Protein AF-0000000083412820 (afdb_homodimer)

Structure (mmCIF, N/CA/C/O backbone):
data_AF-0000000083412820-model_v1
#
loop_
_entity.id
_entity.type
_entity.pdbx_description
1 polymer 'Uncharacterized protein'
#
loop_
_atom_site.group_PDB
_atom_site.id
_atom_site.type_symbol
_atom_site.label_atom_id
_atom_site.label_alt_id
_atom_site.label_comp_id
_atom_site.label_asym_id
_atom_site.label_entity_id
_atom_site.label_seq_id
_atom_site.pdbx_PDB_ins_code
_atom_site.Cartn_x
_atom_site.Cartn_y
_atom_site.Cartn_z
_atom_site.occupancy
_atom_site.B_iso_or_equiv
_atom_site.auth_seq_id
_atom_site.auth_comp_id
_atom_site.auth_asym_id
_atom_site.auth_atom_id
_atom_site.pdbx_PDB_model_num
ATOM 1 N N . MET A 1 1 ? 13.297 -14.312 -31.188 1 61.19 1 MET A N 1
ATOM 2 C CA . MET A 1 1 ? 13.117 -14.898 -29.859 1 61.19 1 MET A CA 1
ATOM 3 C C . MET A 1 1 ? 12.5 -13.891 -28.906 1 61.19 1 MET A C 1
ATOM 5 O O . MET A 1 1 ? 12.82 -12.703 -28.938 1 61.19 1 MET A O 1
ATOM 9 N N . LYS A 1 2 ? 11.406 -14.234 -28.203 1 74.94 2 LYS A N 1
ATOM 10 C CA . LYS A 1 2 ? 10.75 -13.305 -27.281 1 74.94 2 LYS A CA 1
ATOM 11 C C . LYS A 1 2 ? 11.727 -12.812 -26.203 1 74.94 2 LYS A C 1
ATOM 13 O O . LYS A 1 2 ? 12.531 -13.594 -25.703 1 74.94 2 LYS A O 1
ATOM 18 N N . ASN A 1 3 ? 11.695 -11.5 -25.984 1 91.31 3 ASN A N 1
ATOM 19 C CA . ASN A 1 3 ? 12.508 -11.016 -24.875 1 91.31 3 ASN A CA 1
ATOM 20 C C . ASN A 1 3 ? 11.953 -11.469 -23.531 1 91.31 3 ASN A C 1
ATOM 22 O O . ASN A 1 3 ? 10.922 -12.133 -23.484 1 91.31 3 ASN A O 1
ATOM 26 N N . TYR A 1 4 ? 12.641 -11.375 -22.531 1 94.31 4 TYR A N 1
ATOM 27 C CA . TYR A 1 4 ? 12.297 -11.906 -21.219 1 94.31 4 TYR A CA 1
ATOM 28 C C . TYR A 1 4 ? 10.984 -11.32 -20.719 1 94.31 4 TYR A C 1
ATOM 30 O O . TYR A 1 4 ? 10.219 -11.992 -20.031 1 94.31 4 TYR A O 1
ATOM 38 N N . ILE A 1 5 ? 10.664 -10.117 -21.109 1 96.06 5 ILE A N 1
ATOM 39 C CA . ILE A 1 5 ? 9.422 -9.492 -20.672 1 96.06 5 ILE A CA 1
ATOM 40 C C . ILE A 1 5 ? 8.234 -10.18 -21.344 1 96.06 5 ILE A C 1
ATOM 42 O O . ILE A 1 5 ? 7.23 -10.469 -20.688 1 96.06 5 ILE A O 1
ATOM 46 N N . GLU A 1 6 ? 8.359 -10.453 -22.562 1 95.5 6 GLU A N 1
ATOM 47 C CA . GLU A 1 6 ? 7.297 -11.141 -23.281 1 95.5 6 GLU A CA 1
ATOM 48 C C . GLU A 1 6 ? 7.086 -12.555 -22.734 1 95.5 6 GLU A C 1
ATOM 50 O O . GLU A 1 6 ? 5.949 -13.008 -22.609 1 95.5 6 GLU A O 1
ATOM 55 N N . GLN A 1 7 ? 8.172 -13.203 -22.438 1 96.25 7 GLN A N 1
ATOM 56 C CA . GLN A 1 7 ? 8.086 -14.523 -21.828 1 96.25 7 GLN A CA 1
ATOM 57 C C . GLN A 1 7 ? 7.395 -14.469 -20.469 1 96.25 7 GLN A C 1
ATOM 59 O O . GLN A 1 7 ? 6.559 -15.32 -20.156 1 96.25 7 GLN A O 1
ATOM 64 N N . LEU A 1 8 ? 7.816 -13.492 -19.703 1 97.81 8 LEU A N 1
ATOM 65 C CA . LEU A 1 8 ? 7.215 -13.312 -18.375 1 97.81 8 LEU A CA 1
ATOM 66 C C . LEU A 1 8 ? 5.715 -13.078 -18.5 1 97.81 8 LEU A C 1
ATOM 68 O O . LEU A 1 8 ? 4.926 -13.703 -17.781 1 97.81 8 LEU A O 1
ATOM 72 N N . LYS A 1 9 ? 5.324 -12.211 -19.422 1 97.75 9 LYS A N 1
ATOM 73 C CA . LYS A 1 9 ? 3.908 -11.914 -19.625 1 97.75 9 LYS A CA 1
ATOM 74 C C . LYS A 1 9 ? 3.133 -13.172 -20 1 97.75 9 LYS A C 1
ATOM 76 O O . LYS A 1 9 ? 2.037 -13.406 -19.5 1 97.75 9 LYS A O 1
ATOM 81 N N . ASP A 1 10 ? 3.682 -13.961 -20.859 1 97.56 10 ASP A N 1
ATOM 82 C CA . ASP A 1 10 ? 3.047 -15.211 -21.266 1 97.56 10 ASP A CA 1
ATOM 83 C C . ASP A 1 10 ? 2.836 -16.125 -20.062 1 97.56 10 ASP A C 1
ATOM 85 O O . ASP A 1 10 ? 1.77 -16.734 -19.922 1 97.56 10 ASP A O 1
ATOM 89 N N . LYS A 1 11 ? 3.855 -16.219 -19.266 1 97.31 11 LYS A N 1
ATOM 90 C CA . LYS A 1 11 ? 3.797 -17.094 -18.094 1 97.31 11 LYS A CA 1
ATOM 91 C C . LYS A 1 11 ? 2.805 -16.578 -17.062 1 97.31 11 LYS A C 1
ATOM 93 O O . LYS A 1 11 ? 2.062 -17.359 -16.453 1 97.31 11 LYS A O 1
ATOM 98 N N . LEU A 1 12 ? 2.754 -15.258 -16.891 1 98.31 12 LEU A N 1
ATOM 99 C CA . LEU A 1 12 ? 1.798 -14.656 -15.961 1 98.31 12 LEU A CA 1
ATOM 100 C C . LEU A 1 12 ? 0.369 -14.852 -16.453 1 98.31 12 LEU A C 1
ATOM 102 O O . LEU A 1 12 ? -0.567 -14.93 -15.656 1 98.31 12 LEU A O 1
ATOM 106 N N . ASP A 1 13 ? 0.242 -15.008 -17.75 1 97.69 13 ASP A N 1
ATOM 107 C CA . ASP A 1 13 ? -1.066 -15.273 -18.344 1 97.69 13 ASP A CA 1
ATOM 108 C C . ASP A 1 13 ? -1.364 -16.766 -18.359 1 97.69 13 ASP A C 1
ATOM 110 O O . ASP A 1 13 ? -2.389 -17.203 -18.891 1 97.69 13 ASP A O 1
ATOM 114 N N . LEU A 1 14 ? -0.441 -17.531 -17.844 1 95.81 14 LEU A N 1
ATOM 115 C CA . LEU A 1 14 ? -0.559 -18.969 -17.734 1 95.81 14 LEU A CA 1
ATOM 116 C C . LEU A 1 14 ? -0.692 -19.609 -19.109 1 95.81 14 LEU A C 1
ATOM 118 O O . LEU A 1 14 ? -1.373 -20.625 -19.266 1 95.81 14 LEU A O 1
ATOM 122 N N . LEU A 1 15 ? -0.091 -18.922 -20.031 1 93.88 15 LEU A N 1
ATOM 123 C CA . LEU A 1 15 ? -0.118 -19.5 -21.375 1 93.88 15 LEU A CA 1
ATOM 124 C C . LEU A 1 15 ? 0.719 -20.766 -21.438 1 93.88 15 LEU A C 1
ATOM 126 O O . LEU A 1 15 ? 1.897 -20.766 -21.078 1 93.88 15 LEU A O 1
ATOM 130 N N . GLY A 1 16 ? 0.137 -21.812 -21.875 1 87.06 16 GLY A N 1
ATOM 131 C CA . GLY A 1 16 ? 0.847 -23.078 -22.062 1 87.06 16 GLY A CA 1
ATOM 132 C C . GLY A 1 16 ? 0.96 -23.891 -20.781 1 87.06 16 GLY A C 1
ATOM 133 O O . GLY A 1 16 ? 1.493 -25 -20.797 1 87.06 16 GLY A O 1
ATOM 134 N N . PHE A 1 17 ? 0.618 -23.234 -19.656 1 88.81 17 PHE A N 1
ATOM 135 C CA . PHE A 1 17 ? 0.659 -23.984 -18.422 1 88.81 17 PHE A CA 1
ATOM 136 C C . PHE A 1 17 ? -0.641 -24.75 -18.203 1 88.81 17 PHE A C 1
ATOM 138 O O . PHE A 1 17 ? -1.718 -24.156 -18.141 1 88.81 17 PHE A O 1
ATOM 145 N N . ASN A 1 18 ? -0.503 -26.016 -18.328 1 78.12 18 ASN A N 1
ATOM 146 C CA . ASN A 1 18 ? -1.671 -26.875 -18.141 1 78.12 18 ASN A CA 1
ATOM 147 C C . ASN A 1 18 ? -1.541 -27.719 -16.875 1 78.12 18 ASN A C 1
ATOM 149 O O . ASN A 1 18 ? -0.463 -28.234 -16.578 1 78.12 18 ASN A O 1
ATOM 153 N N . GLU A 1 19 ? -2.568 -27.625 -16.016 1 67.88 19 GLU A N 1
ATOM 154 C CA . GLU A 1 19 ? -2.643 -28.484 -14.836 1 67.88 19 GLU A CA 1
ATOM 155 C C . GLU A 1 19 ? -2.783 -29.953 -15.234 1 67.88 19 GLU A C 1
ATOM 157 O O . GLU A 1 19 ? -3.328 -30.266 -16.297 1 67.88 19 GLU A O 1
ATOM 162 N N . PRO A 1 20 ? -2.266 -30.859 -14.25 1 65.12 20 PRO A N 1
ATOM 163 C CA . PRO A 1 20 ? -1.478 -30.781 -13.016 1 65.12 20 PRO A CA 1
ATOM 164 C C . PRO A 1 20 ? 0.017 -30.609 -13.281 1 65.12 20 PRO A C 1
ATOM 166 O O . PRO A 1 20 ? 0.842 -31.125 -12.531 1 65.12 20 PRO A O 1
ATOM 169 N N . GLU A 1 21 ? 0.432 -29.812 -14.109 1 67.94 21 GLU A N 1
ATOM 170 C CA . GLU A 1 21 ? 1.845 -29.609 -14.414 1 67.94 21 GLU A CA 1
ATOM 171 C C . GLU A 1 21 ? 2.645 -29.312 -13.148 1 67.94 21 GLU A C 1
ATOM 173 O O . GLU A 1 21 ? 2.068 -29.125 -12.078 1 67.94 21 GLU A O 1
ATOM 178 N N . ASP A 1 22 ? 3.885 -29.625 -13.219 1 86.75 22 ASP A N 1
ATOM 179 C CA . ASP A 1 22 ? 4.867 -29.344 -12.172 1 86.75 22 ASP A CA 1
ATOM 180 C C . ASP A 1 22 ? 4.914 -27.859 -11.836 1 86.75 22 ASP A C 1
ATOM 182 O O . ASP A 1 22 ? 5.605 -27.094 -12.508 1 86.75 22 ASP A O 1
ATOM 186 N N . TYR A 1 23 ? 4.176 -27.547 -10.805 1 91.81 23 TYR A N 1
ATOM 187 C CA . TYR A 1 23 ? 4.125 -26.156 -10.359 1 91.81 23 TYR A CA 1
ATOM 188 C C . TYR A 1 23 ? 5.512 -25.656 -9.977 1 91.81 23 TYR A C 1
ATOM 190 O O . TYR A 1 23 ? 5.848 -24.5 -10.227 1 91.81 23 TYR A O 1
ATOM 198 N N . GLY A 1 24 ? 6.27 -26.547 -9.414 1 91.88 24 GLY A N 1
ATOM 199 C CA . GLY A 1 24 ? 7.617 -26.172 -9.016 1 91.88 24 GLY A CA 1
ATOM 200 C C . GLY A 1 24 ? 8.469 -25.703 -10.18 1 91.88 24 GLY A C 1
ATOM 201 O O . GLY A 1 24 ? 9.133 -24.656 -10.086 1 91.88 24 GLY A O 1
ATOM 202 N N . ALA A 1 25 ? 8.43 -26.484 -11.25 1 93.25 25 ALA A N 1
ATOM 203 C CA . ALA A 1 25 ? 9.211 -26.125 -12.438 1 93.25 25 ALA A CA 1
ATOM 204 C C . ALA A 1 25 ? 8.688 -24.844 -13.078 1 93.25 25 ALA A C 1
ATOM 206 O O . ALA A 1 25 ? 9.469 -24.031 -13.562 1 93.25 25 ALA A O 1
ATOM 207 N N . PHE A 1 26 ? 7.406 -24.781 -13.148 1 95.69 26 PHE A N 1
ATOM 208 C CA . PHE A 1 26 ? 6.777 -23.594 -13.703 1 95.69 26 PHE A CA 1
ATOM 209 C C . PHE A 1 26 ? 7.184 -22.344 -12.914 1 95.69 26 PHE A C 1
ATOM 211 O O . PHE A 1 26 ? 7.633 -21.359 -13.492 1 95.69 26 PHE A O 1
ATOM 218 N N . PHE A 1 27 ? 7.16 -22.422 -11.539 1 97.31 27 PHE A N 1
ATOM 219 C CA . PHE A 1 27 ? 7.531 -21.312 -10.664 1 97.31 27 PHE A CA 1
ATOM 220 C C . PHE A 1 27 ? 9.016 -20.984 -10.805 1 97.31 27 PHE A C 1
ATOM 222 O O . PHE A 1 27 ? 9.398 -19.812 -10.828 1 97.31 27 PHE A O 1
ATOM 229 N N . GLN A 1 28 ? 9.781 -21.984 -10.961 1 96.69 28 GLN A N 1
ATOM 230 C CA . GLN A 1 28 ? 11.219 -21.797 -11.125 1 96.69 28 GLN A CA 1
ATOM 231 C C . GLN A 1 28 ? 11.523 -21 -12.391 1 96.69 28 GLN A C 1
ATOM 233 O O . GLN A 1 28 ? 12.398 -20.125 -12.391 1 96.69 28 GLN A O 1
ATOM 238 N N . SER A 1 29 ? 10.859 -21.297 -13.422 1 96.12 29 SER A N 1
ATOM 239 C CA . SER A 1 29 ? 11.109 -20.609 -14.688 1 96.12 29 SER A CA 1
ATOM 240 C C . SER A 1 29 ? 10.742 -19.141 -14.594 1 96.12 29 SER A C 1
ATOM 242 O O . SER A 1 29 ? 11.406 -18.281 -15.188 1 96.12 29 SER A O 1
ATOM 244 N N . ILE A 1 30 ? 9.711 -18.812 -13.883 1 98.06 30 ILE A N 1
ATOM 245 C CA . ILE A 1 30 ? 9.305 -17.438 -13.68 1 98.06 30 ILE A CA 1
ATOM 246 C C . ILE A 1 30 ? 10.289 -16.734 -12.742 1 98.06 30 ILE A C 1
ATOM 248 O O . ILE A 1 30 ? 10.703 -15.602 -13 1 98.06 30 ILE A O 1
ATOM 252 N N . ALA A 1 31 ? 10.688 -17.453 -11.695 1 98.5 31 ALA A N 1
ATOM 253 C CA . ALA A 1 31 ? 11.633 -16.891 -10.727 1 98.5 31 ALA A CA 1
ATOM 254 C C . ALA A 1 31 ? 12.945 -16.516 -11.414 1 98.5 31 ALA A C 1
ATOM 256 O O . ALA A 1 31 ? 13.531 -15.477 -11.102 1 98.5 31 ALA A O 1
ATOM 257 N N . ASP A 1 32 ? 13.336 -17.328 -12.297 1 97.38 32 ASP A N 1
ATOM 258 C CA . ASP A 1 32 ? 14.578 -17.031 -13.008 1 97.38 32 ASP A CA 1
ATOM 259 C C . ASP A 1 32 ? 14.477 -15.719 -13.766 1 97.38 32 ASP A C 1
ATOM 261 O O . ASP A 1 32 ? 15.414 -14.914 -13.75 1 97.38 32 ASP A O 1
ATOM 265 N N . ILE A 1 33 ? 13.398 -15.484 -14.43 1 97.62 33 ILE A N 1
ATOM 266 C CA . ILE A 1 33 ? 13.211 -14.234 -15.164 1 97.62 33 ILE A CA 1
ATOM 267 C C . ILE A 1 33 ? 13.164 -13.062 -14.18 1 97.62 33 ILE A C 1
ATOM 269 O O . ILE A 1 33 ? 13.891 -12.086 -14.344 1 97.62 33 ILE A O 1
ATOM 273 N N . LEU A 1 34 ? 12.383 -13.148 -13.141 1 98.31 34 LEU A N 1
ATOM 274 C CA . LEU A 1 34 ? 12.141 -12.047 -12.211 1 98.31 34 LEU A CA 1
ATOM 275 C C . LEU A 1 34 ? 13.414 -11.695 -11.453 1 98.31 34 LEU A C 1
ATOM 277 O O . LEU A 1 34 ? 13.688 -10.516 -11.203 1 98.31 34 LEU A O 1
ATOM 281 N N . LEU A 1 35 ? 14.219 -12.703 -11.109 1 97.94 35 LEU A N 1
ATOM 282 C CA . LEU A 1 35 ? 15.344 -12.453 -10.219 1 97.94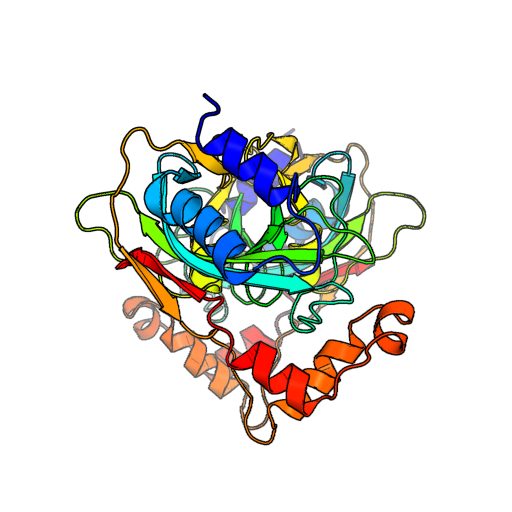 35 LEU A CA 1
ATOM 283 C C . LEU A 1 35 ? 16.609 -12.188 -11.016 1 97.94 35 LEU A C 1
ATOM 285 O O . LEU A 1 35 ? 17.594 -11.664 -10.469 1 97.94 35 LEU A O 1
ATOM 289 N N . ASN A 1 36 ? 16.547 -12.523 -12.359 1 97 36 ASN A N 1
ATOM 290 C CA . ASN A 1 36 ? 17.844 -12.461 -13.031 1 97 36 ASN A CA 1
ATOM 291 C C . ASN A 1 36 ? 17.766 -11.617 -14.305 1 97 36 ASN A C 1
ATOM 293 O O . ASN A 1 36 ? 18.797 -11.242 -14.867 1 97 36 ASN A O 1
ATOM 297 N N . HIS A 1 37 ? 16.562 -11.266 -14.742 1 97 37 HIS A N 1
ATOM 298 C CA . HIS A 1 37 ? 16.547 -10.742 -16.094 1 97 37 HIS A CA 1
ATOM 299 C C . HIS A 1 37 ? 15.711 -9.469 -16.203 1 97 37 HIS A C 1
ATOM 301 O O . HIS A 1 37 ? 15.641 -8.844 -17.266 1 97 37 HIS A O 1
ATOM 307 N N . VAL A 1 38 ? 15.07 -9.094 -15.109 1 97.31 38 VAL A N 1
ATOM 308 C CA . VAL A 1 38 ? 14.258 -7.879 -15.141 1 97.31 38 VAL A CA 1
ATOM 309 C C . VAL A 1 38 ? 14.531 -7.043 -13.891 1 97.31 38 VAL A C 1
ATOM 311 O O . VAL A 1 38 ? 15.164 -7.516 -12.945 1 97.31 38 VAL A O 1
ATOM 314 N N . LEU A 1 39 ? 14.133 -5.812 -13.938 1 97.25 39 LEU A N 1
ATOM 315 C CA . LEU A 1 39 ? 14.211 -4.844 -12.844 1 97.25 39 LEU A CA 1
ATOM 316 C C . LEU A 1 39 ? 12.859 -4.168 -12.617 1 97.25 39 LEU A C 1
ATOM 318 O O . LEU A 1 39 ? 11.984 -4.227 -13.477 1 97.25 39 LEU A O 1
ATOM 322 N N . ILE A 1 40 ? 12.711 -3.656 -11.469 1 97.12 40 ILE A N 1
ATOM 323 C CA . ILE A 1 40 ? 11.625 -2.719 -11.219 1 97.12 40 ILE A CA 1
ATOM 324 C C . ILE A 1 40 ? 12.148 -1.286 -11.297 1 97.12 40 ILE A C 1
ATOM 326 O O . ILE A 1 40 ? 13.102 -0.931 -10.594 1 97.12 40 ILE A O 1
ATOM 330 N N . ALA A 1 41 ? 11.523 -0.546 -12.156 1 95.5 41 ALA A N 1
ATOM 331 C CA . ALA A 1 41 ? 11.875 0.867 -12.281 1 95.5 41 ALA A CA 1
ATOM 332 C C . ALA A 1 41 ? 10.898 1.744 -11.5 1 95.5 41 ALA A C 1
ATOM 334 O O . ALA A 1 41 ? 9.695 1.493 -11.492 1 95.5 41 ALA A O 1
ATOM 335 N N . LYS A 1 42 ? 11.406 2.666 -10.836 1 92.19 42 LYS A N 1
ATOM 336 C CA . LYS A 1 42 ? 10.648 3.695 -10.125 1 92.19 42 LYS A CA 1
ATOM 337 C C . LYS A 1 42 ? 11.406 5.02 -10.102 1 92.19 42 LYS A C 1
ATOM 339 O O . LYS A 1 42 ? 12.469 5.121 -9.477 1 92.19 42 LYS A O 1
ATOM 344 N N . ASN A 1 43 ? 10.75 6.023 -10.75 1 88.12 43 ASN A N 1
ATOM 345 C CA . ASN A 1 43 ? 11.453 7.281 -10.977 1 88.12 43 ASN A CA 1
ATOM 346 C C . ASN A 1 43 ? 12.812 7.051 -11.633 1 88.12 43 ASN A C 1
ATOM 348 O O . ASN A 1 43 ? 12.906 6.414 -12.68 1 88.12 43 ASN A O 1
ATOM 352 N N . GLU A 1 44 ? 13.914 7.559 -11.102 1 88.38 44 GLU A N 1
ATOM 353 C CA . GLU A 1 44 ? 15.234 7.398 -11.695 1 88.38 44 GLU A CA 1
ATOM 354 C C . GLU A 1 44 ? 15.992 6.227 -11.07 1 88.38 44 GLU A C 1
ATOM 356 O O . GLU A 1 44 ? 17.172 6.027 -11.336 1 88.38 44 GLU A O 1
ATOM 361 N N . ARG A 1 45 ? 15.242 5.43 -10.367 1 93.44 45 ARG A N 1
ATOM 362 C CA . ARG A 1 45 ? 15.891 4.336 -9.648 1 93.44 45 ARG A CA 1
ATOM 363 C C . ARG A 1 45 ? 15.469 2.982 -10.211 1 93.44 45 ARG A C 1
ATOM 365 O O . ARG A 1 45 ? 14.336 2.82 -10.672 1 93.44 45 ARG A O 1
ATOM 372 N N . LEU A 1 46 ? 16.406 2.043 -10.141 1 95.81 46 LEU A N 1
ATOM 373 C CA . LEU A 1 46 ? 16.188 0.663 -10.555 1 95.81 46 LEU A CA 1
ATOM 374 C C . LEU A 1 46 ? 16.391 -0.295 -9.383 1 95.81 46 LEU A C 1
ATOM 376 O O . LEU A 1 46 ? 17.312 -0.122 -8.586 1 95.81 46 LEU A O 1
ATOM 380 N N . TYR A 1 47 ? 15.531 -1.303 -9.32 1 97.06 47 TYR A N 1
ATOM 381 C CA . TYR A 1 47 ? 15.594 -2.275 -8.234 1 97.06 47 TYR A CA 1
ATOM 382 C C . TYR A 1 47 ? 15.633 -3.697 -8.781 1 97.06 47 TYR A C 1
ATOM 384 O O . TYR A 1 47 ? 14.859 -4.051 -9.672 1 97.06 47 TYR A O 1
ATOM 392 N N . GLU A 1 48 ? 16.531 -4.426 -8.211 1 97.25 48 GLU A N 1
ATOM 393 C CA . GLU A 1 48 ? 16.516 -5.875 -8.406 1 97.25 48 GLU A CA 1
ATOM 394 C C . GLU A 1 48 ? 15.492 -6.547 -7.492 1 97.25 48 GLU A C 1
ATOM 396 O O . GLU A 1 48 ? 15.344 -6.16 -6.332 1 97.25 48 GLU A O 1
ATOM 401 N N . ILE A 1 49 ? 14.836 -7.531 -8.047 1 98.19 49 ILE A N 1
ATOM 402 C CA . ILE A 1 49 ? 14.023 -8.398 -7.195 1 98.19 49 ILE A CA 1
ATOM 403 C C . ILE A 1 49 ? 14.898 -9.516 -6.617 1 98.19 49 ILE A C 1
ATOM 405 O O . ILE A 1 49 ? 15.578 -10.227 -7.363 1 98.19 49 ILE A O 1
ATOM 409 N N . THR A 1 50 ? 14.875 -9.656 -5.297 1 98.38 50 THR A N 1
ATOM 410 C CA . THR A 1 50 ? 15.82 -10.586 -4.691 1 98.38 50 THR A CA 1
ATOM 411 C C . THR A 1 50 ? 15.086 -11.742 -4.023 1 98.38 50 THR A C 1
ATOM 413 O O . THR A 1 50 ? 15.695 -12.773 -3.725 1 98.38 50 THR A O 1
ATOM 416 N N . GLU A 1 51 ? 13.805 -11.57 -3.742 1 98.81 51 GLU A N 1
ATOM 417 C CA . GLU A 1 51 ? 13.023 -12.617 -3.1 1 98.81 51 GLU A CA 1
ATOM 418 C C . GLU A 1 51 ? 11.547 -12.516 -3.473 1 98.81 51 GLU A C 1
ATOM 420 O O . GLU A 1 51 ? 10.992 -11.414 -3.521 1 98.81 51 GLU A O 1
ATOM 425 N N . ILE A 1 52 ? 10.953 -13.664 -3.805 1 98.81 52 ILE A N 1
ATOM 426 C CA . ILE A 1 52 ? 9.539 -13.703 -4.164 1 98.81 52 ILE A CA 1
ATOM 427 C C . ILE A 1 52 ? 8.891 -14.961 -3.582 1 98.81 52 ILE A C 1
ATOM 429 O O . ILE A 1 52 ? 9.594 -15.906 -3.199 1 98.81 52 ILE A O 1
ATOM 433 N N . GLU A 1 53 ? 7.578 -14.977 -3.443 1 98.75 53 GLU A N 1
ATOM 434 C CA . GLU A 1 53 ? 6.758 -16.125 -3.039 1 98.75 53 GLU A CA 1
ATOM 435 C C . GLU A 1 53 ? 5.594 -16.328 -4 1 98.75 53 GLU A C 1
ATOM 437 O O . GLU A 1 53 ? 4.875 -15.391 -4.332 1 98.75 53 GLU A O 1
ATOM 442 N N . PHE A 1 54 ? 5.391 -17.562 -4.402 1 98.56 54 PHE A N 1
ATOM 443 C CA . PHE A 1 54 ? 4.312 -17.875 -5.332 1 98.56 54 PHE A CA 1
ATOM 444 C C . PHE A 1 54 ? 3.074 -18.344 -4.578 1 98.56 54 PHE A C 1
ATOM 446 O O . PHE A 1 54 ? 3.18 -19.094 -3.605 1 98.56 54 PHE A O 1
ATOM 453 N N . TYR A 1 55 ? 2 -17.953 -5.07 1 97.75 55 TYR A N 1
ATOM 454 C CA . TYR A 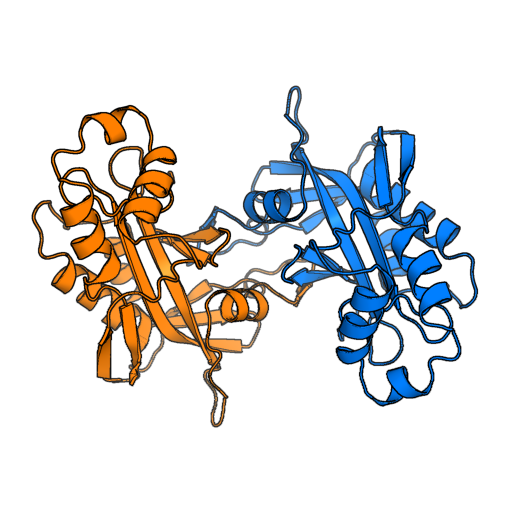1 55 ? 0.684 -18.422 -4.645 1 97.75 55 TYR A CA 1
ATOM 455 C C . TYR A 1 55 ? -0.222 -18.672 -5.844 1 97.75 55 TYR A C 1
ATOM 457 O O . TYR A 1 55 ? -0.464 -17.766 -6.645 1 97.75 55 TYR A O 1
ATOM 465 N N . LEU A 1 56 ? -0.704 -19.844 -5.969 1 96.5 56 LEU A N 1
ATOM 466 C CA . LEU A 1 56 ? -1.573 -20.188 -7.086 1 96.5 56 LEU A CA 1
ATOM 467 C C . LEU A 1 56 ? -2.609 -21.219 -6.672 1 96.5 56 LEU A C 1
ATOM 469 O O . LEU A 1 56 ? -2.264 -22.359 -6.383 1 96.5 56 LEU A O 1
ATOM 473 N N . PHE A 1 57 ? -3.801 -20.781 -6.668 1 95.44 57 PHE A N 1
ATOM 474 C CA . PHE A 1 57 ? -4.914 -21.672 -6.348 1 95.44 57 PHE A CA 1
ATOM 475 C C . PHE A 1 57 ? -5.539 -22.234 -7.613 1 95.44 57 PHE A C 1
ATOM 477 O O . PHE A 1 57 ? -5.734 -21.516 -8.594 1 95.44 57 PHE A O 1
ATOM 484 N N . SER A 1 58 ? -5.832 -23.422 -7.641 1 91.62 58 SER A N 1
ATOM 485 C CA . SER A 1 58 ? -6.691 -24.141 -8.578 1 91.62 58 SER A CA 1
ATOM 486 C C . SER A 1 58 ? -7.355 -25.344 -7.922 1 91.62 58 SER A C 1
ATOM 488 O O . SER A 1 58 ? -6.953 -25.75 -6.828 1 91.62 58 SER A O 1
ATOM 490 N N . PRO A 1 59 ? -8.367 -25.875 -8.531 1 85.06 59 PRO A N 1
ATOM 491 C CA . PRO A 1 59 ? -9.016 -27.047 -7.941 1 85.06 59 PRO A CA 1
ATOM 492 C C . PRO A 1 59 ? -8.047 -28.203 -7.711 1 85.06 59 PRO A C 1
ATOM 494 O O . PRO A 1 59 ? -8.219 -28.969 -6.77 1 85.06 59 PRO A O 1
ATOM 497 N N . THR A 1 60 ? -7.027 -28.297 -8.5 1 85.06 60 THR A N 1
ATOM 498 C CA . THR A 1 60 ? -6.078 -29.391 -8.367 1 85.06 60 THR A CA 1
ATOM 499 C C . THR A 1 60 ? -4.859 -28.969 -7.559 1 85.06 60 THR A C 1
ATOM 501 O O . THR A 1 60 ? -3.994 -29.781 -7.254 1 85.06 60 THR A O 1
ATOM 504 N N . HIS A 1 61 ? -4.707 -27.781 -7.293 1 91.06 61 HIS A N 1
ATOM 505 C CA . HIS A 1 61 ? -3.668 -27.188 -6.453 1 91.06 61 HIS A CA 1
ATOM 506 C C . HIS A 1 61 ? -4.266 -26.219 -5.441 1 91.06 61 HIS A C 1
ATOM 508 O O . HIS A 1 61 ? -4.145 -25 -5.598 1 91.06 61 HIS A O 1
ATOM 514 N N . PRO A 1 62 ? -4.836 -26.781 -4.406 1 92 62 PRO A N 1
ATOM 515 C CA . PRO A 1 62 ? -5.621 -25.938 -3.494 1 92 62 PRO A CA 1
ATOM 516 C C . PRO A 1 62 ? -4.75 -25.109 -2.557 1 92 62 PRO A C 1
ATOM 518 O O . PRO A 1 62 ? -4.809 -25.281 -1.337 1 92 62 PRO A O 1
ATOM 521 N N . ASP A 1 63 ? -4.059 -24.203 -3.156 1 95 63 ASP A N 1
ATOM 522 C CA . ASP A 1 63 ? -3.25 -23.234 -2.42 1 95 63 ASP A CA 1
ATOM 523 C C . ASP A 1 63 ? -4.125 -22.156 -1.781 1 95 63 ASP A C 1
ATOM 525 O O . ASP A 1 63 ? -4.094 -21 -2.195 1 95 63 ASP A O 1
ATOM 529 N N . VAL A 1 64 ? -4.797 -22.5 -0.67 1 95.81 64 VAL A N 1
ATOM 530 C CA . VAL A 1 64 ? -5.91 -21.75 -0.115 1 95.81 64 VAL A CA 1
ATOM 531 C C . VAL A 1 64 ? -5.395 -20.453 0.509 1 95.81 64 VAL A C 1
ATOM 533 O O . VAL A 1 64 ? -6.176 -19.562 0.849 1 95.81 64 VAL A O 1
ATOM 536 N N . ILE A 1 65 ? -4.09 -20.297 0.651 1 96.5 65 ILE A N 1
ATOM 537 C CA . ILE A 1 65 ? -3.51 -19.078 1.185 1 96.5 65 ILE A CA 1
ATOM 538 C C . ILE A 1 65 ? -3.559 -17.984 0.122 1 96.5 65 ILE A C 1
ATOM 540 O O . ILE A 1 65 ? -3.43 -16.797 0.438 1 96.5 65 ILE A O 1
ATOM 544 N N . ALA A 1 66 ? -3.709 -18.312 -1.153 1 96.31 66 ALA A N 1
ATOM 545 C CA . ALA A 1 66 ? -3.807 -17.328 -2.227 1 96.31 66 ALA A CA 1
ATOM 546 C C . ALA A 1 66 ? -5.051 -16.453 -2.062 1 96.31 66 ALA A C 1
ATOM 548 O O . ALA A 1 66 ? -6.137 -16.969 -1.772 1 96.31 66 ALA A O 1
ATOM 549 N N . TYR A 1 67 ? -4.891 -15.156 -2.238 1 94.75 67 TYR A N 1
ATOM 550 C CA . TYR A 1 67 ? -6.027 -14.234 -2.229 1 94.75 67 TYR A CA 1
ATOM 551 C C . TYR A 1 67 ? -6.852 -14.383 -3.504 1 94.75 67 TYR A C 1
ATOM 553 O O . TYR A 1 67 ? -6.312 -14.312 -4.609 1 94.75 67 TYR A O 1
ATOM 561 N N . PRO A 1 68 ? -8.188 -14.609 -3.295 1 94.12 68 PRO A N 1
ATOM 562 C CA . PRO A 1 68 ? -9.023 -14.578 -4.5 1 94.12 68 PRO A CA 1
ATOM 563 C C . PRO A 1 68 ? -8.953 -13.234 -5.227 1 94.12 68 PRO A C 1
ATOM 565 O O . PRO A 1 68 ? -8.914 -12.18 -4.582 1 94.12 68 PRO A O 1
ATOM 568 N N . ARG A 1 69 ? -8.93 -13.312 -6.559 1 93.44 69 ARG A N 1
ATOM 569 C CA . ARG A 1 69 ? -8.82 -12.125 -7.406 1 93.44 69 ARG A CA 1
ATOM 570 C C . ARG A 1 69 ? -9.289 -12.43 -8.828 1 93.44 69 ARG A C 1
ATOM 572 O O . ARG A 1 69 ? -9.352 -13.586 -9.234 1 93.44 69 ARG A O 1
ATOM 579 N N . ILE A 1 70 ? -9.641 -11.414 -9.5 1 93.44 70 ILE A N 1
ATOM 580 C CA . ILE A 1 70 ? -10.039 -11.523 -10.898 1 93.44 70 ILE A CA 1
ATOM 581 C C . ILE A 1 70 ? -9.234 -10.539 -11.742 1 93.44 70 ILE A C 1
ATOM 583 O O . ILE A 1 70 ? -9.344 -9.32 -11.562 1 93.44 70 ILE A O 1
ATOM 587 N N . PHE A 1 71 ? -8.422 -11.109 -12.57 1 94.94 71 PHE A N 1
ATOM 588 C CA . PHE A 1 71 ? -7.637 -10.336 -13.531 1 94.94 71 PHE A CA 1
ATOM 589 C C . PHE A 1 71 ? -7.723 -10.945 -14.922 1 94.94 71 PHE A C 1
ATOM 591 O O . PHE A 1 71 ? -7.352 -12.109 -15.117 1 94.94 71 PHE A O 1
ATOM 598 N N . GLU A 1 72 ? -8.141 -10.141 -15.883 1 94.12 72 GLU A N 1
ATOM 599 C CA . GLU A 1 72 ? -8.258 -10.617 -17.266 1 94.12 72 GLU A CA 1
ATOM 600 C C . GLU A 1 72 ? -6.891 -10.969 -17.844 1 94.12 72 GLU A C 1
ATOM 602 O O . GLU A 1 72 ? -6.781 -11.883 -18.656 1 94.12 72 GLU A O 1
ATOM 607 N N . ASN A 1 73 ? -5.906 -10.188 -17.453 1 94.81 73 ASN A N 1
ATOM 608 C CA . ASN A 1 73 ? -4.523 -10.445 -17.844 1 94.81 73 ASN A CA 1
ATOM 609 C C . ASN A 1 73 ? -3.6 -10.5 -16.641 1 94.81 73 ASN A C 1
ATOM 611 O O . ASN A 1 73 ? -3.848 -9.828 -15.633 1 94.81 73 ASN A O 1
ATOM 615 N N . GLY A 1 74 ? -2.607 -11.344 -16.766 1 97.31 74 GLY A N 1
ATOM 616 C CA . GLY A 1 74 ? -1.565 -11.32 -15.75 1 97.31 74 GLY A CA 1
ATOM 617 C C . GLY A 1 74 ? -0.731 -10.055 -15.781 1 97.31 74 GLY A C 1
ATOM 618 O O . GLY A 1 74 ? -0.88 -9.227 -16.688 1 97.31 74 GLY A O 1
ATOM 619 N N . GLY A 1 75 ? 0.064 -9.914 -14.766 1 97.19 75 GLY A N 1
ATOM 620 C CA . GLY A 1 75 ? 0.991 -8.797 -14.742 1 97.19 75 GLY A CA 1
ATOM 621 C C . GLY A 1 75 ? 0.382 -7.531 -14.172 1 97.19 75 GLY A C 1
ATOM 622 O O . GLY A 1 75 ? 0.681 -6.426 -14.633 1 97.19 75 GLY A O 1
ATOM 623 N N . GLN A 1 76 ? -0.528 -7.738 -13.344 1 95.12 76 GLN A N 1
ATOM 624 C CA . GLN A 1 76 ? -1.121 -6.629 -12.602 1 95.12 76 GLN A CA 1
ATOM 625 C C . GLN A 1 76 ? -0.647 -6.613 -11.156 1 95.12 76 GLN A C 1
ATOM 627 O O . GLN A 1 76 ? -0.535 -7.668 -10.523 1 95.12 76 GLN A O 1
ATOM 632 N N . TRP A 1 77 ? -0.384 -5.379 -10.711 1 95 77 TRP A N 1
ATOM 633 C CA . TRP A 1 77 ? -0.094 -5.27 -9.281 1 95 77 TRP A CA 1
ATOM 634 C C . TRP A 1 77 ? -1.358 -5.465 -8.453 1 95 77 TRP A C 1
ATOM 636 O O . TRP A 1 77 ? -2.41 -4.906 -8.766 1 95 77 TRP A O 1
ATOM 646 N N . PHE A 1 78 ? -1.226 -6.277 -7.496 1 95.12 78 PHE A N 1
ATOM 647 C CA . PHE A 1 78 ? -2.334 -6.578 -6.598 1 95.12 78 PHE A CA 1
ATOM 648 C C . PHE A 1 78 ? -1.937 -6.34 -5.145 1 95.12 78 PHE A C 1
ATOM 650 O O . PHE A 1 78 ? -1.12 -7.078 -4.59 1 95.12 78 PHE A O 1
ATOM 657 N N . PHE A 1 79 ? -2.58 -5.332 -4.512 1 93.44 79 PHE A N 1
ATOM 658 C CA . PHE A 1 79 ? -2.279 -4.973 -3.133 1 93.44 79 PHE A CA 1
ATOM 659 C C . PHE A 1 79 ? -3.139 -5.777 -2.164 1 93.44 79 PHE A C 1
ATOM 661 O O . PHE A 1 79 ? -4.328 -5.992 -2.412 1 93.44 79 PHE A O 1
ATOM 668 N N . HIS A 1 80 ? -2.514 -6.152 -1.086 1 91.56 80 HIS A N 1
ATOM 669 C CA . HIS A 1 80 ? -3.225 -6.766 0.031 1 91.56 80 HIS A CA 1
ATOM 670 C C . HIS A 1 80 ? -2.453 -6.594 1.335 1 91.56 80 HIS A C 1
ATOM 672 O O . HIS A 1 80 ? -1.399 -5.953 1.359 1 91.56 80 HIS A O 1
ATOM 678 N N . GLN A 1 81 ? -2.941 -7.156 2.355 1 87.94 81 GLN A N 1
ATOM 679 C CA . GLN A 1 81 ? -2.453 -6.879 3.703 1 87.94 81 GLN A CA 1
ATOM 680 C C . GLN A 1 81 ? -1.013 -7.352 3.875 1 87.94 81 GLN A C 1
ATOM 682 O O . GLN A 1 81 ? -0.271 -6.809 4.695 1 87.94 81 GLN A O 1
ATOM 687 N N . SER A 1 82 ? -0.609 -8.234 3.111 1 92.12 82 SER A N 1
ATOM 688 C CA . SER A 1 82 ? 0.72 -8.812 3.293 1 92.12 82 SER A CA 1
ATOM 689 C C . SER A 1 82 ? 1.728 -8.188 2.332 1 92.12 82 SER A C 1
ATOM 691 O O . SER A 1 82 ? 2.918 -8.5 2.381 1 92.12 82 SER A O 1
ATOM 693 N N . GLY A 1 83 ? 1.288 -7.355 1.479 1 94.5 83 GLY A N 1
ATOM 694 C CA . GLY A 1 83 ? 2.174 -6.715 0.52 1 94.5 83 GLY A CA 1
ATOM 695 C C . GLY A 1 83 ? 1.556 -6.566 -0.857 1 94.5 83 GLY A C 1
ATOM 696 O O . GLY A 1 83 ? 0.366 -6.27 -0.979 1 94.5 83 GLY A O 1
ATOM 697 N N . VAL A 1 84 ? 2.412 -6.73 -1.861 1 96.31 84 VAL A N 1
ATOM 698 C CA . VAL A 1 84 ? 1.949 -6.566 -3.236 1 96.31 84 VAL A CA 1
ATOM 699 C C . VAL A 1 84 ? 2.357 -7.781 -4.066 1 96.31 84 VAL A C 1
ATOM 701 O O . VAL A 1 84 ? 3.484 -8.273 -3.949 1 96.31 84 VAL A O 1
ATOM 704 N N . ASP A 1 85 ? 1.395 -8.266 -4.848 1 98 85 ASP A N 1
ATOM 705 C CA . ASP A 1 85 ? 1.66 -9.367 -5.766 1 98 85 ASP A CA 1
ATOM 706 C C . ASP A 1 85 ? 1.735 -8.875 -7.211 1 98 85 ASP A C 1
ATOM 708 O O . ASP A 1 85 ? 1.023 -7.945 -7.594 1 98 85 ASP A O 1
ATOM 712 N N . LEU A 1 86 ? 2.621 -9.5 -7.922 1 98.5 86 LEU A N 1
ATOM 713 C CA . LEU A 1 86 ? 2.441 -9.562 -9.367 1 98.5 86 LEU A CA 1
ATOM 714 C C . LEU A 1 86 ? 1.465 -10.664 -9.75 1 98.5 86 LEU A C 1
ATOM 716 O O . LEU A 1 86 ? 1.767 -11.852 -9.586 1 98.5 86 LEU A O 1
ATOM 720 N N . SER A 1 87 ? 0.334 -10.336 -10.32 1 98.12 87 SER A N 1
ATOM 721 C CA . SER A 1 87 ? -0.771 -11.281 -10.422 1 98.12 87 SER A CA 1
ATOM 722 C C . SER A 1 87 ? -0.626 -12.172 -11.648 1 98.12 87 SER A C 1
ATOM 724 O O . SER A 1 87 ? -0.223 -11.703 -12.719 1 98.12 87 SER A O 1
ATOM 726 N N . PHE A 1 88 ? -1.015 -13.383 -11.492 1 98.19 88 PHE A N 1
ATOM 727 C CA . PHE A 1 88 ? -1.351 -14.227 -12.633 1 98.19 88 PHE A CA 1
ATOM 728 C C . PHE A 1 88 ? -2.699 -13.828 -13.219 1 98.19 88 PHE A C 1
ATOM 730 O O . PHE A 1 88 ? -3.512 -13.188 -12.547 1 98.19 88 PHE A O 1
ATOM 737 N N . LYS A 1 89 ? -2.85 -14.141 -14.5 1 97.44 89 LYS A N 1
ATOM 738 C CA . LYS A 1 89 ? -4.238 -14.188 -14.945 1 97.44 89 LYS A CA 1
ATOM 739 C C . LYS A 1 89 ? -5.102 -14.992 -13.969 1 97.44 89 LYS A C 1
ATOM 741 O O . LYS A 1 89 ? -4.707 -16.062 -13.523 1 97.44 89 LYS A O 1
ATOM 746 N N . SER A 1 90 ? -6.289 -14.391 -13.578 1 96.25 90 SER A N 1
ATOM 747 C CA . SER A 1 90 ? -7.051 -14.961 -12.469 1 96.25 90 SER A CA 1
ATOM 748 C C . SER A 1 90 ? -8.555 -14.82 -12.703 1 96.25 90 SER A C 1
ATOM 750 O O . SER A 1 90 ? -9.008 -13.82 -13.258 1 96.25 90 SER A O 1
ATOM 752 N N . ASP A 1 91 ? -9.234 -15.836 -12.32 1 93.94 91 ASP A N 1
ATOM 753 C CA . ASP A 1 91 ? -10.695 -15.82 -12.312 1 93.94 91 ASP A CA 1
ATOM 754 C C . ASP A 1 91 ? -11.242 -16.531 -11.078 1 93.94 91 ASP A C 1
ATOM 756 O O . ASP A 1 91 ? -10.578 -16.594 -10.039 1 93.94 91 ASP A O 1
ATOM 760 N N . ASP A 1 92 ? -12.508 -17.047 -11.164 1 91.44 92 ASP A N 1
ATOM 761 C CA . ASP A 1 92 ? -13.141 -17.625 -9.984 1 91.44 92 ASP A CA 1
ATOM 762 C C . ASP A 1 92 ? -12.703 -19.078 -9.781 1 91.44 92 ASP A C 1
ATOM 764 O O . ASP A 1 92 ? -13.109 -19.719 -8.812 1 91.44 92 ASP A O 1
ATOM 768 N N . ILE A 1 93 ? -11.859 -19.547 -10.633 1 90.31 93 ILE A N 1
ATOM 769 C CA . ILE A 1 93 ? -11.461 -20.938 -10.57 1 90.31 93 ILE A CA 1
ATOM 770 C C . ILE A 1 93 ? -9.961 -21.047 -10.281 1 90.31 93 ILE A C 1
ATOM 772 O O . ILE A 1 93 ? -9.539 -21.828 -9.438 1 90.31 93 ILE A O 1
ATOM 776 N N . VAL A 1 94 ? -9.211 -20.25 -11.023 1 93.5 94 VAL A N 1
ATOM 777 C CA . VAL A 1 94 ? -7.754 -20.203 -10.906 1 93.5 94 VAL A CA 1
ATOM 778 C C . VAL A 1 94 ? -7.293 -18.781 -10.625 1 93.5 94 VAL A C 1
ATOM 780 O O . VAL A 1 94 ? -7.613 -17.859 -11.375 1 93.5 94 VAL A O 1
ATOM 783 N N . PHE A 1 95 ? -6.598 -18.594 -9.492 1 96.31 95 PHE A N 1
ATOM 784 C CA . PHE A 1 95 ? -6.137 -17.25 -9.148 1 96.31 95 PHE A CA 1
ATOM 785 C C . PHE A 1 95 ? -4.867 -17.312 -8.312 1 96.31 95 PHE A C 1
ATOM 787 O O . PHE A 1 95 ? -4.605 -18.312 -7.645 1 96.31 95 PHE A O 1
ATOM 794 N N . GLY A 1 96 ? -4.098 -16.281 -8.383 1 97.31 96 GLY A N 1
ATOM 795 C CA . GLY A 1 96 ? -2.867 -16.203 -7.613 1 97.31 96 GLY A CA 1
ATOM 796 C C . GLY A 1 96 ? -1.936 -15.109 -8.086 1 97.31 96 GLY A C 1
ATOM 797 O O . GLY A 1 96 ? -2.336 -14.242 -8.867 1 97.31 96 GLY A O 1
ATOM 798 N N . GLY A 1 97 ? -0.763 -15.125 -7.527 1 98.38 97 GLY A N 1
ATOM 799 C CA . GLY A 1 97 ? 0.242 -14.117 -7.824 1 98.38 97 GLY A CA 1
ATOM 800 C C . GLY A 1 97 ? 1.581 -14.398 -7.172 1 98.38 97 GLY A C 1
ATOM 801 O O . GLY A 1 97 ? 1.795 -15.477 -6.621 1 98.38 97 GLY A O 1
ATOM 802 N N . ILE A 1 98 ? 2.42 -13.484 -7.348 1 98.88 98 ILE A N 1
ATOM 803 C CA . ILE A 1 98 ? 3.797 -13.562 -6.871 1 98.88 98 ILE A CA 1
ATOM 804 C C . ILE A 1 98 ? 4.074 -12.406 -5.906 1 98.88 98 ILE A C 1
ATOM 806 O O . ILE A 1 98 ? 4.156 -11.25 -6.32 1 98.88 98 ILE A O 1
ATOM 810 N N . LEU A 1 99 ? 4.254 -12.734 -4.664 1 98.69 99 LEU A N 1
ATOM 811 C CA . LEU A 1 99 ? 4.531 -11.734 -3.645 1 98.69 99 LEU A CA 1
ATOM 812 C C . LEU A 1 99 ? 5.969 -11.227 -3.754 1 98.69 99 LEU A C 1
ATOM 814 O O . LEU A 1 99 ? 6.91 -12.023 -3.791 1 98.69 99 LEU A O 1
ATOM 818 N N . ILE A 1 100 ? 6.16 -9.938 -3.873 1 98.69 100 ILE A N 1
ATOM 819 C CA . ILE A 1 100 ? 7.488 -9.344 -3.812 1 98.69 100 ILE A CA 1
ATOM 820 C C . ILE A 1 100 ? 7.938 -9.227 -2.357 1 98.69 100 ILE A C 1
ATOM 822 O O . ILE A 1 100 ? 7.324 -8.508 -1.566 1 98.69 100 ILE A O 1
ATOM 826 N N . ARG A 1 101 ? 9.039 -9.883 -2.01 1 98.38 101 ARG A N 1
ATOM 827 C CA . ARG A 1 101 ? 9.422 -9.969 -0.602 1 98.38 101 ARG A CA 1
ATOM 828 C C . ARG A 1 101 ? 10.789 -9.336 -0.364 1 98.38 101 ARG A C 1
ATOM 830 O O . ARG A 1 101 ? 11.18 -9.109 0.782 1 98.38 101 ARG A O 1
ATOM 837 N N . GLY A 1 102 ? 11.516 -9.117 -1.435 1 98.44 102 GLY A N 1
ATOM 838 C CA . GLY A 1 102 ? 12.828 -8.508 -1.323 1 98.44 102 GLY A CA 1
ATOM 839 C C . GLY A 1 102 ? 13.25 -7.77 -2.578 1 98.44 102 GLY A C 1
ATOM 840 O O . GLY A 1 102 ? 12.977 -8.219 -3.693 1 98.44 102 GLY A O 1
ATOM 841 N N . ILE A 1 103 ? 13.898 -6.684 -2.414 1 98.38 103 ILE A N 1
ATOM 842 C CA . ILE A 1 103 ? 14.453 -5.906 -3.518 1 98.38 103 ILE A CA 1
ATOM 843 C C . ILE A 1 103 ? 15.789 -5.293 -3.098 1 98.38 103 ILE A C 1
ATOM 845 O O . ILE A 1 103 ? 16.125 -5.277 -1.91 1 98.38 103 ILE A O 1
ATOM 849 N N . CYS A 1 104 ? 16.5 -4.891 -4.023 1 97.69 104 CYS A N 1
ATOM 850 C CA . CYS A 1 104 ? 17.75 -4.168 -3.824 1 97.69 104 CYS A CA 1
ATOM 851 C C . CYS A 1 104 ? 17.984 -3.158 -4.941 1 97.69 104 CYS A C 1
ATOM 853 O O . CYS A 1 104 ? 17.828 -3.488 -6.121 1 97.69 104 CYS A O 1
ATOM 855 N N . GLU A 1 105 ? 18.281 -1.958 -4.512 1 96.56 105 GLU A N 1
ATOM 856 C CA . GLU A 1 105 ? 18.578 -0.977 -5.551 1 96.56 105 GLU A CA 1
ATOM 857 C C . GLU A 1 105 ? 19.75 -1.427 -6.426 1 96.56 105 GLU A C 1
ATOM 859 O O . GLU A 1 105 ? 20.75 -1.938 -5.914 1 96.56 105 GLU A O 1
ATOM 864 N N . HIS A 1 106 ? 19.547 -1.23 -7.656 1 94.81 106 HIS A N 1
ATOM 865 C CA . HIS A 1 106 ? 20.562 -1.654 -8.609 1 94.81 106 HIS A CA 1
ATOM 866 C C . HIS A 1 106 ? 21.719 -0.656 -8.672 1 94.81 106 HIS A C 1
ATOM 868 O O . HIS A 1 106 ? 21.875 0.052 -9.672 1 94.81 106 HIS A O 1
ATOM 874 N N . LYS A 1 107 ? 22.453 -0.617 -7.637 1 93.69 107 LYS A N 1
ATOM 875 C CA . LYS A 1 107 ? 23.625 0.231 -7.512 1 93.69 107 LYS A CA 1
ATOM 876 C C . LYS A 1 107 ? 24.656 -0.388 -6.562 1 93.69 107 LYS A C 1
ATOM 878 O O . LYS A 1 107 ? 24.297 -1.169 -5.676 1 93.69 107 LYS A O 1
ATOM 883 N N . ALA A 1 108 ? 25.875 -0.003 -6.785 1 91.88 108 ALA A N 1
ATOM 884 C CA . ALA A 1 108 ? 26.953 -0.542 -5.969 1 91.88 108 ALA A CA 1
ATOM 885 C C . ALA A 1 108 ? 26.781 -0.159 -4.5 1 91.88 108 ALA A C 1
ATOM 887 O O . ALA A 1 108 ? 26.484 0.996 -4.184 1 91.88 108 ALA A O 1
ATOM 888 N N . GLY A 1 109 ? 26.859 -1.187 -3.717 1 93.69 109 GLY A N 1
ATOM 889 C CA . GLY A 1 109 ? 26.859 -0.93 -2.285 1 93.69 109 GLY A CA 1
ATOM 890 C C . GLY A 1 109 ? 25.469 -0.79 -1.698 1 93.69 109 GLY A C 1
ATOM 891 O O . GLY A 1 109 ? 25.312 -0.527 -0.504 1 93.69 109 GLY A O 1
ATOM 892 N N . ALA A 1 110 ? 24.453 -0.988 -2.525 1 95.06 110 ALA A N 1
ATOM 893 C CA . ALA A 1 110 ? 23.094 -0.859 -2.027 1 95.06 110 ALA A CA 1
ATOM 894 C C . ALA A 1 110 ? 22.766 -1.953 -1.013 1 95.06 110 ALA A C 1
ATOM 896 O O . ALA A 1 110 ? 23.234 -3.088 -1.147 1 95.06 110 ALA A O 1
ATOM 897 N N . GLN A 1 111 ? 22.016 -1.548 0.01 1 96.56 111 GLN A N 1
ATOM 898 C CA . GLN A 1 111 ? 21.578 -2.506 1.021 1 96.56 111 GLN A CA 1
ATOM 899 C C . GLN A 1 111 ? 20.266 -3.174 0.615 1 96.56 111 GLN A C 1
ATOM 901 O O . GLN A 1 111 ? 19.375 -2.52 0.079 1 96.56 111 GLN A O 1
ATOM 906 N N . PRO A 1 112 ? 20.203 -4.457 0.906 1 97.19 112 PRO A N 1
ATOM 907 C CA . PRO A 1 112 ? 18.953 -5.152 0.583 1 97.19 112 PRO A CA 1
ATOM 908 C C . PRO A 1 112 ? 17.766 -4.672 1.421 1 97.19 112 PRO A C 1
ATOM 910 O O . PRO A 1 112 ? 17.938 -4.332 2.596 1 97.19 112 PRO A O 1
ATOM 913 N N . ILE A 1 113 ? 16.688 -4.566 0.786 1 97.19 113 ILE A N 1
ATOM 914 C CA . ILE A 1 113 ? 15.414 -4.324 1.452 1 97.19 113 ILE A CA 1
ATOM 915 C C . ILE A 1 113 ? 14.656 -5.637 1.603 1 97.19 113 ILE A C 1
ATOM 917 O O . ILE A 1 113 ? 14.195 -6.215 0.612 1 97.19 113 ILE A O 1
ATOM 921 N N . ILE A 1 114 ? 14.508 -6.062 2.863 1 96.94 114 ILE A N 1
ATOM 922 C CA . ILE A 1 114 ? 13.953 -7.383 3.135 1 96.94 114 ILE A CA 1
ATOM 923 C C . ILE A 1 114 ? 12.586 -7.25 3.803 1 96.94 114 ILE A C 1
ATOM 925 O O . ILE A 1 114 ? 12.445 -6.535 4.801 1 96.94 114 ILE A O 1
ATOM 929 N N . GLY A 1 115 ? 11.602 -7.98 3.25 1 97 115 GLY A N 1
ATOM 930 C CA . GLY A 1 115 ? 10.25 -7.949 3.793 1 97 115 GLY A CA 1
ATOM 931 C C . GLY A 1 115 ? 9.234 -7.34 2.842 1 97 115 GLY A C 1
ATOM 932 O O . GLY A 1 115 ? 9.469 -6.266 2.283 1 97 115 GLY A O 1
ATOM 933 N N . PRO A 1 116 ? 8.117 -8.008 2.695 1 96.94 116 PRO A N 1
ATOM 934 C CA . PRO A 1 116 ? 7.156 -7.598 1.666 1 96.94 116 PRO A CA 1
ATOM 935 C C . PRO A 1 116 ? 6.648 -6.172 1.87 1 96.94 116 PRO A C 1
ATOM 937 O O . PRO A 1 116 ? 6.562 -5.398 0.912 1 96.94 116 PRO A O 1
ATOM 940 N N . LEU A 1 117 ? 6.371 -5.805 3.084 1 94.31 117 LEU A N 1
ATOM 941 C CA . LEU A 1 117 ? 5.824 -4.477 3.33 1 94.31 117 LEU A CA 1
ATOM 942 C C . LEU A 1 117 ? 6.891 -3.402 3.125 1 94.31 117 LEU A C 1
ATOM 944 O O . LEU A 1 117 ? 6.59 -2.314 2.629 1 94.31 117 LEU A O 1
ATOM 948 N N . LYS A 1 118 ? 8.109 -3.678 3.506 1 94.56 118 LYS A N 1
ATOM 949 C CA . LYS A 1 118 ? 9.188 -2.734 3.252 1 94.56 118 LYS A CA 1
ATOM 950 C C . LYS A 1 118 ? 9.383 -2.502 1.757 1 94.56 118 LYS A C 1
ATOM 952 O O . LYS A 1 118 ? 9.703 -1.391 1.331 1 94.56 118 LYS A O 1
ATOM 957 N N . CYS A 1 119 ? 9.18 -3.578 1.014 1 96.44 119 CYS A N 1
ATOM 958 C CA . CYS A 1 119 ? 9.234 -3.426 -0.436 1 96.44 119 CYS A CA 1
ATOM 959 C C . CYS A 1 119 ? 8.156 -2.457 -0.924 1 96.44 119 CYS A C 1
ATOM 961 O O . CYS A 1 119 ? 8.43 -1.594 -1.76 1 96.44 119 CYS A O 1
ATOM 963 N N . VAL A 1 120 ? 6.965 -2.57 -0.328 1 93.81 120 VAL A N 1
ATOM 964 C CA . VAL A 1 120 ? 5.852 -1.703 -0.704 1 93.81 120 VAL A CA 1
ATOM 965 C C . VAL A 1 120 ? 6.203 -0.25 -0.388 1 93.81 120 VAL A C 1
ATOM 967 O O . VAL A 1 120 ? 6.086 0.624 -1.251 1 93.81 120 VAL A O 1
ATOM 970 N N . TYR A 1 121 ? 6.723 -0.019 0.797 1 91.06 121 TYR A N 1
ATOM 971 C CA . TYR A 1 121 ? 6.996 1.345 1.239 1 91.06 121 TYR A CA 1
ATOM 972 C C . TYR A 1 121 ? 8.125 1.967 0.425 1 91.06 121 TYR A C 1
ATOM 974 O O . TYR A 1 121 ? 8.195 3.189 0.287 1 91.06 121 TYR A O 1
ATOM 982 N N . THR A 1 122 ? 8.938 1.097 -0.112 1 91.69 122 THR A N 1
ATOM 983 C CA . THR A 1 122 ? 10.047 1.589 -0.918 1 91.69 122 THR A CA 1
ATOM 984 C C . THR A 1 122 ? 9.594 1.883 -2.346 1 91.69 122 THR A C 1
ATOM 986 O O . THR A 1 122 ? 9.938 2.922 -2.91 1 91.69 122 THR A O 1
ATOM 989 N N . LEU A 1 123 ? 8.758 1.073 -2.871 1 92.44 123 LEU A N 1
ATOM 990 C CA . LEU A 1 123 ? 8.461 1.13 -4.297 1 92.44 123 LEU A CA 1
ATOM 991 C C . LEU A 1 123 ? 7.25 2.018 -4.566 1 92.44 123 LEU A C 1
ATOM 993 O O . LEU A 1 123 ? 7.137 2.613 -5.641 1 92.44 123 LEU A O 1
ATOM 997 N N . TRP A 1 124 ? 6.305 2.111 -3.719 1 88.06 124 TRP A N 1
ATOM 998 C CA . TRP A 1 124 ? 5.059 2.814 -4.02 1 88.06 124 TRP A CA 1
ATOM 999 C C . TRP A 1 124 ? 4.957 4.105 -3.211 1 88.06 124 TRP A C 1
ATOM 1001 O O . TRP A 1 124 ? 3.953 4.816 -3.295 1 88.06 124 TRP A O 1
ATOM 1011 N N . ASP A 1 125 ? 6.047 4.387 -2.59 1 83.19 125 ASP A N 1
ATOM 1012 C CA . ASP A 1 125 ? 6.043 5.594 -1.77 1 83.19 125 ASP A CA 1
ATOM 1013 C C . ASP A 1 125 ? 6.609 6.781 -2.541 1 83.19 125 ASP A C 1
ATOM 1015 O O . ASP A 1 125 ? 7.246 6.609 -3.584 1 83.19 125 ASP A O 1
ATOM 1019 N N . HIS A 1 126 ? 6.195 7.984 -2.094 1 81.69 126 HIS A N 1
ATOM 1020 C CA . HIS A 1 126 ? 6.867 9.234 -2.441 1 81.69 126 HIS A CA 1
ATOM 1021 C C . HIS A 1 126 ? 6.637 9.594 -3.904 1 81.69 126 HIS A C 1
ATOM 1023 O O . HIS A 1 126 ? 7.59 9.875 -4.637 1 81.69 126 HIS A O 1
ATOM 1029 N N . PHE A 1 127 ? 5.457 9.695 -4.312 1 86 127 PHE A N 1
ATOM 1030 C CA . PHE A 1 127 ? 5.246 10.273 -5.633 1 86 127 PHE A CA 1
ATOM 1031 C C . PHE A 1 127 ? 4.176 11.359 -5.578 1 86 127 PHE A C 1
ATOM 1033 O O . PHE A 1 127 ? 3.406 11.438 -4.617 1 86 127 PHE A O 1
ATOM 1040 N N . ASP A 1 128 ? 4.168 12.148 -6.59 1 92.5 128 ASP A N 1
ATOM 1041 C CA . ASP A 1 128 ? 3.387 13.375 -6.668 1 92.5 128 ASP A CA 1
ATOM 1042 C C . ASP A 1 128 ? 1.898 13.07 -6.82 1 92.5 128 ASP A C 1
ATOM 1044 O O . ASP A 1 128 ? 1.5 12.344 -7.734 1 92.5 128 ASP A O 1
ATOM 1048 N N . ALA A 1 129 ? 1.06 13.562 -5.953 1 95.56 129 ALA A N 1
ATOM 1049 C CA . ALA A 1 129 ? -0.37 13.266 -5.922 1 95.56 129 ALA A CA 1
ATOM 1050 C C . ALA A 1 129 ? -1.125 14.094 -6.961 1 95.56 129 ALA A C 1
ATOM 1052 O O . ALA A 1 129 ? -2.312 13.867 -7.199 1 95.56 129 ALA A O 1
ATOM 1053 N N . PHE A 1 130 ? -0.418 14.984 -7.59 1 95.31 130 PHE A N 1
ATOM 1054 C CA . PHE A 1 130 ? -1.096 15.906 -8.5 1 95.31 130 PHE A CA 1
ATOM 1055 C C . PHE A 1 130 ? -0.651 15.672 -9.938 1 95.31 130 PHE A C 1
ATOM 1057 O O . PHE A 1 130 ? -1.425 15.883 -10.875 1 95.31 130 PHE A O 1
ATOM 1064 N N . ASN A 1 131 ? 0.598 15.32 -10.055 1 90.12 131 ASN A N 1
ATOM 1065 C CA . ASN A 1 131 ? 1.165 15.164 -11.391 1 90.12 131 ASN A CA 1
ATOM 1066 C C . ASN A 1 131 ? 1.938 13.859 -11.523 1 90.12 131 ASN A C 1
ATOM 1068 O O . ASN A 1 131 ? 3.158 13.867 -11.703 1 90.12 131 ASN A O 1
ATOM 1072 N N . PRO A 1 132 ? 1.168 12.797 -11.586 1 85.69 132 PRO A N 1
ATOM 1073 C CA . PRO A 1 132 ? 1.879 11.531 -11.766 1 85.69 132 PRO A CA 1
ATOM 1074 C C . PRO A 1 132 ? 2.479 11.383 -13.164 1 85.69 132 PRO A C 1
ATOM 1076 O O . PRO A 1 132 ? 1.885 11.836 -14.141 1 85.69 132 PRO A O 1
ATOM 1079 N N . THR A 1 133 ? 3.664 10.867 -13.164 1 86.38 133 THR A N 1
ATOM 1080 C CA . THR A 1 133 ? 4.309 10.508 -14.422 1 86.38 133 THR A CA 1
ATOM 1081 C C . THR A 1 133 ? 4.426 8.992 -14.562 1 86.38 133 THR A C 1
ATOM 1083 O O . THR A 1 133 ? 4.469 8.281 -13.562 1 86.38 133 THR A O 1
ATOM 1086 N N . PRO A 1 134 ? 4.496 8.539 -15.742 1 80.94 134 PRO A N 1
ATOM 1087 C CA . PRO A 1 134 ? 4.613 7.09 -15.922 1 80.94 134 PRO A CA 1
ATOM 1088 C C . PRO A 1 134 ? 5.789 6.496 -15.148 1 80.94 134 PRO A C 1
ATOM 1090 O O . PRO A 1 134 ? 5.703 5.363 -14.664 1 80.94 134 PRO A O 1
ATOM 1093 N N . ASP A 1 135 ? 6.77 7.285 -14.938 1 85.69 135 ASP A N 1
ATOM 1094 C CA . ASP A 1 135 ? 7.984 6.781 -14.305 1 85.69 135 ASP A CA 1
ATOM 1095 C C . ASP A 1 135 ? 7.871 6.832 -12.781 1 85.69 135 ASP A C 1
ATOM 1097 O O . ASP A 1 135 ? 8.727 6.305 -12.078 1 85.69 135 ASP A O 1
ATOM 1101 N N . SER A 1 136 ? 6.773 7.355 -12.352 1 85.19 136 SER A N 1
ATOM 1102 C CA . SER A 1 136 ? 6.633 7.547 -10.914 1 85.19 136 SER A CA 1
ATOM 1103 C C . SER A 1 136 ? 6.199 6.254 -10.227 1 85.19 136 SER A C 1
ATOM 1105 O O . SER A 1 136 ? 6.332 6.117 -9.008 1 85.19 136 SER A O 1
ATOM 1107 N N . TYR A 1 137 ? 5.828 5.289 -11.023 1 85.44 137 TYR A N 1
ATOM 1108 C CA . TYR A 1 137 ? 5.293 4.07 -10.43 1 85.44 137 TYR A CA 1
ATOM 1109 C C . TYR A 1 137 ? 6.156 2.863 -10.781 1 85.44 137 TYR A C 1
ATOM 1111 O O . TYR A 1 137 ? 6.648 2.758 -11.914 1 85.44 137 TYR A O 1
ATOM 1119 N N . PRO A 1 138 ? 6.16 2.035 -9.891 1 92.5 138 PRO A N 1
ATOM 1120 C CA . PRO A 1 138 ? 6.969 0.841 -10.148 1 92.5 138 PRO A CA 1
ATOM 1121 C C . PRO A 1 138 ? 6.484 0.056 -11.367 1 92.5 138 PRO A C 1
ATOM 1123 O O . PRO A 1 138 ? 5.285 -0.195 -11.508 1 92.5 138 PRO A O 1
ATOM 1126 N N . HIS A 1 139 ? 7.332 -0.224 -12.219 1 95 139 HIS A N 1
ATOM 1127 C CA . HIS A 1 139 ? 7.043 -1.048 -13.383 1 95 139 HIS A CA 1
ATOM 1128 C C . HIS A 1 139 ? 8.25 -1.891 -13.781 1 95 139 HIS A C 1
ATOM 1130 O O . HIS A 1 139 ? 9.391 -1.496 -13.531 1 95 139 HIS A O 1
ATOM 1136 N N . ILE A 1 140 ? 7.973 -2.988 -14.352 1 97.31 140 ILE A N 1
ATOM 1137 C CA . ILE A 1 140 ? 9.008 -3.969 -14.672 1 97.31 140 ILE A CA 1
ATOM 1138 C C . ILE A 1 140 ? 9.648 -3.625 -16.016 1 97.31 140 ILE A C 1
ATOM 1140 O O . ILE A 1 140 ? 8.945 -3.369 -17 1 97.31 140 ILE A O 1
ATOM 1144 N N . VAL A 1 141 ? 10.938 -3.605 -16.016 1 95.38 141 VAL A N 1
ATOM 1145 C CA . VAL A 1 141 ? 11.695 -3.299 -17.234 1 95.38 141 VAL A CA 1
ATOM 1146 C C . VAL A 1 141 ? 12.75 -4.379 -17.469 1 95.38 141 VAL A C 1
ATOM 1148 O O . VAL A 1 141 ? 13.125 -5.105 -16.547 1 95.38 141 VAL A O 1
ATOM 1151 N N . GLU A 1 142 ? 13.117 -4.492 -18.672 1 91.75 142 GLU A N 1
ATOM 1152 C CA . GLU A 1 142 ? 14.164 -5.457 -19.016 1 91.75 142 GLU A CA 1
ATOM 1153 C C . GLU A 1 142 ? 15.531 -4.984 -18.531 1 91.75 142 GLU A C 1
ATOM 1155 O O . GLU A 1 142 ? 15.797 -3.783 -18.5 1 91.75 142 GLU A O 1
ATOM 1160 N N . CYS A 1 143 ? 16.219 -5.91 -18.078 1 87.75 143 CYS A N 1
ATOM 1161 C CA . CYS A 1 143 ? 17.625 -5.664 -17.766 1 87.75 143 CYS A CA 1
ATOM 1162 C C . CYS A 1 143 ? 18.531 -6.133 -18.891 1 87.75 143 CYS A C 1
ATOM 1164 O O . CYS A 1 143 ? 18.359 -7.23 -19.422 1 87.75 143 CYS A O 1
ATOM 1166 N N . ASP A 1 144 ? 19.391 -5.289 -19.375 1 78 144 ASP A N 1
ATOM 1167 C CA . ASP A 1 144 ? 20.281 -5.625 -20.5 1 78 144 ASP A CA 1
ATOM 1168 C C . ASP A 1 144 ? 21.188 -6.793 -20.141 1 78 144 ASP A C 1
ATOM 1170 O O . ASP A 1 144 ? 21.484 -7.637 -20.984 1 78 144 ASP A O 1
ATOM 1174 N N . ASP A 1 145 ? 21.609 -6.832 -18.891 1 79.25 145 ASP A N 1
ATOM 1175 C CA . ASP A 1 145 ? 22.531 -7.879 -18.484 1 79.25 145 ASP A CA 1
ATOM 1176 C C . ASP A 1 145 ? 21.891 -8.797 -17.438 1 79.25 145 ASP A C 1
ATOM 1178 O O . ASP A 1 145 ? 21.219 -8.328 -16.531 1 79.25 145 ASP A O 1
ATOM 1182 N N . SER A 1 146 ? 22.062 -10.078 -17.719 1 80.31 146 SER A N 1
ATOM 1183 C CA . SER A 1 146 ? 21.672 -11.023 -16.688 1 80.31 146 SER A CA 1
ATOM 1184 C C . SER A 1 146 ? 22.531 -10.867 -15.43 1 80.31 146 SER A C 1
ATOM 1186 O O . SER A 1 146 ? 23.719 -10.586 -15.523 1 80.31 146 SER A O 1
ATOM 1188 N N . PHE A 1 147 ? 21.844 -11.125 -14.289 1 85 147 PHE A N 1
ATOM 1189 C CA . PHE A 1 147 ? 22.594 -11.031 -13.031 1 85 147 PHE A CA 1
ATOM 1190 C C . PHE A 1 147 ? 23.328 -12.336 -12.742 1 85 147 PHE A C 1
ATOM 1192 O O . PHE A 1 147 ? 24.297 -12.352 -11.992 1 85 147 PHE A O 1
ATOM 1199 N N . GLY A 1 148 ? 22.828 -13.422 -13.375 1 88.44 148 GLY A N 1
ATOM 1200 C CA . GLY A 1 148 ? 23.453 -14.727 -13.211 1 88.44 148 GLY A CA 1
ATOM 1201 C C . GLY A 1 148 ? 23.469 -15.195 -11.773 1 88.44 148 GLY A C 1
ATOM 1202 O O . GLY A 1 148 ? 24.406 -15.875 -11.352 1 88.44 148 GLY A O 1
ATOM 1203 N N . LYS A 1 149 ? 22.5 -14.812 -11.023 1 93.06 149 LYS A N 1
ATOM 1204 C CA . LY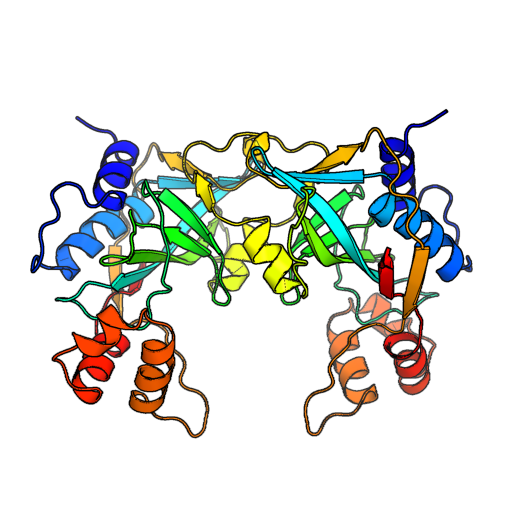S A 1 149 ? 22.438 -15.219 -9.625 1 93.06 149 LYS A CA 1
ATOM 1205 C C . LYS A 1 149 ? 21.859 -16.625 -9.477 1 93.06 149 LYS A C 1
ATOM 1207 O O . LYS A 1 149 ? 20.984 -17.031 -10.258 1 93.06 149 LYS A O 1
ATOM 1212 N N . ASN A 1 150 ? 22.391 -17.312 -8.445 1 96.62 150 ASN A N 1
ATOM 1213 C CA . ASN A 1 150 ? 21.75 -18.562 -8.047 1 96.62 150 ASN A CA 1
ATOM 1214 C C . ASN A 1 150 ? 20.453 -18.312 -7.285 1 96.62 150 ASN A C 1
ATOM 1216 O O . ASN A 1 150 ? 20.344 -17.328 -6.543 1 96.62 150 ASN A O 1
ATOM 1220 N N . ILE A 1 151 ? 19.516 -19.188 -7.535 1 97.75 151 ILE A N 1
ATOM 1221 C CA . ILE A 1 151 ? 18.234 -19.062 -6.863 1 97.75 151 ILE A CA 1
ATOM 1222 C C . ILE A 1 151 ? 18.016 -20.25 -5.926 1 97.75 151 ILE A C 1
ATOM 1224 O O . ILE A 1 151 ? 18.172 -21.391 -6.332 1 97.75 151 ILE A O 1
ATOM 1228 N N . THR A 1 152 ? 17.734 -19.969 -4.707 1 98 152 THR A N 1
ATOM 1229 C CA . THR A 1 152 ? 17.391 -20.984 -3.721 1 98 152 THR A CA 1
ATOM 1230 C C . THR A 1 152 ? 15.891 -21.047 -3.498 1 98 152 THR A C 1
ATOM 1232 O O . THR A 1 152 ? 15.219 -20.016 -3.445 1 98 152 THR A O 1
ATOM 1235 N N . LYS A 1 153 ? 15.461 -22.266 -3.357 1 97.62 153 LYS A N 1
ATOM 1236 C CA . LYS A 1 153 ? 14.055 -22.5 -3.041 1 97.62 153 LYS A CA 1
ATOM 1237 C C . LYS A 1 153 ? 13.867 -22.797 -1.553 1 97.62 153 LYS A C 1
ATOM 1239 O O . LYS A 1 153 ? 14.625 -23.562 -0.962 1 97.62 153 LYS A O 1
ATOM 1244 N N . LEU A 1 154 ? 12.898 -22.141 -0.989 1 97.69 154 LEU A N 1
ATOM 1245 C CA . LEU A 1 154 ? 12.602 -22.266 0.433 1 97.69 154 LEU A CA 1
ATOM 1246 C C . LEU A 1 154 ? 11.094 -22.375 0.667 1 97.69 154 LEU A C 1
ATOM 1248 O O . LEU A 1 154 ? 10.297 -22 -0.198 1 97.69 154 LEU A O 1
ATOM 1252 N N . PRO A 1 155 ? 10.68 -22.984 1.843 1 97.56 155 PRO A N 1
ATOM 1253 C CA . PRO A 1 155 ? 9.266 -22.828 2.203 1 97.56 155 PRO A CA 1
ATOM 1254 C C . PRO A 1 155 ? 8.844 -21.375 2.346 1 97.56 155 PRO A C 1
ATOM 1256 O O . PRO A 1 155 ? 9.664 -20.516 2.703 1 97.56 155 PRO A O 1
ATOM 1259 N N . ARG A 1 156 ? 7.598 -21.125 2.072 1 97 156 ARG A N 1
ATOM 1260 C CA . ARG A 1 156 ? 7.07 -19.781 2.25 1 97 156 ARG A CA 1
ATOM 1261 C C . ARG A 1 156 ? 7.211 -19.328 3.699 1 97 156 ARG A C 1
ATOM 1263 O O . ARG A 1 156 ? 7.234 -20.141 4.613 1 97 156 ARG A O 1
ATOM 1270 N N . TRP A 1 157 ? 7.395 -18 3.781 1 95.5 157 TRP A N 1
ATOM 1271 C CA . TRP A 1 157 ? 7.43 -17.406 5.117 1 95.5 157 TRP A CA 1
ATOM 1272 C C . TRP A 1 157 ? 6.02 -17.125 5.621 1 95.5 157 TRP A C 1
ATOM 1274 O O . TRP A 1 157 ? 5.469 -16.047 5.359 1 95.5 157 TRP A O 1
ATOM 1284 N N . ILE A 1 158 ? 5.453 -18.078 6.328 1 95.31 158 ILE A N 1
ATOM 1285 C CA . ILE A 1 158 ? 4.086 -17.969 6.832 1 95.31 158 ILE A CA 1
ATOM 1286 C C . ILE A 1 158 ? 4.098 -18.016 8.359 1 95.31 158 ILE A C 1
ATOM 1288 O O . ILE A 1 158 ? 4.543 -19 8.953 1 95.31 158 ILE A O 1
ATOM 1292 N N . THR A 1 159 ? 3.586 -16.969 8.875 1 91.19 159 THR A N 1
ATOM 1293 C CA . THR A 1 159 ? 3.531 -16.922 10.336 1 91.19 159 THR A CA 1
ATOM 1294 C C . THR A 1 159 ? 2.232 -17.531 10.852 1 91.19 159 THR A C 1
ATOM 1296 O O . THR A 1 159 ? 1.17 -17.328 10.25 1 91.19 159 THR A O 1
ATOM 1299 N N . VAL A 1 160 ? 2.361 -18.281 11.938 1 93.75 160 VAL A N 1
ATOM 1300 C CA . VAL A 1 160 ? 1.216 -18.812 12.672 1 93.75 160 VAL A CA 1
ATOM 1301 C C . VAL A 1 160 ? 1.146 -18.172 14.055 1 93.75 160 VAL A C 1
ATOM 1303 O O . VAL A 1 160 ? 2.014 -18.406 14.898 1 93.75 160 VAL A O 1
ATOM 1306 N N . PRO A 1 161 ? 0.113 -17.375 14.297 1 91.69 161 PRO A N 1
ATOM 1307 C CA . PRO A 1 161 ? 0.018 -16.703 15.594 1 91.69 161 PRO A CA 1
ATOM 1308 C C . PRO A 1 161 ? -0.017 -17.688 16.766 1 91.69 161 PRO A C 1
ATOM 1310 O O . PRO A 1 161 ? -0.439 -18.828 16.609 1 91.69 161 PRO A O 1
ATOM 1313 N N . ASN A 1 162 ? 0.343 -17.109 17.906 1 91.31 162 ASN A N 1
ATOM 1314 C CA . ASN A 1 162 ? 0.305 -17.922 19.125 1 91.31 162 ASN A CA 1
ATOM 1315 C C . ASN A 1 162 ? -1.095 -18.469 19.391 1 91.31 162 ASN A C 1
ATOM 1317 O O . ASN A 1 162 ? -2.082 -17.734 19.266 1 91.31 162 ASN A O 1
ATOM 1321 N N . GLY A 1 163 ? -1.168 -19.781 19.719 1 94.12 163 GLY A N 1
ATOM 1322 C CA . GLY A 1 163 ? -2.438 -20.406 20.047 1 94.12 163 GLY A CA 1
ATOM 1323 C C . GLY A 1 163 ? -3.15 -21 18.844 1 94.12 163 GLY A C 1
ATOM 1324 O O . GLY A 1 163 ? -4.207 -21.609 18.984 1 94.12 163 GLY A O 1
ATOM 1325 N N . LYS A 1 164 ? -2.6 -20.812 17.734 1 95.25 164 LYS A N 1
ATOM 1326 C CA . LYS A 1 164 ? -3.186 -21.375 16.531 1 95.25 164 LYS A CA 1
ATOM 1327 C C . LYS A 1 164 ? -2.301 -22.469 15.953 1 95.25 164 LYS A C 1
ATOM 1329 O O . LYS A 1 164 ? -1.092 -22.5 16.188 1 95.25 164 LYS A O 1
ATOM 1334 N N . THR A 1 165 ? -2.959 -23.359 15.234 1 97.12 165 THR A N 1
ATOM 1335 C CA . THR A 1 165 ? -2.24 -24.375 14.492 1 97.12 165 THR A CA 1
ATOM 1336 C C . THR A 1 165 ? -2.225 -24.062 13 1 97.12 165 THR A C 1
ATOM 1338 O O . THR A 1 165 ? -2.943 -23.172 12.547 1 97.12 165 THR A O 1
ATOM 1341 N N . ARG A 1 166 ? -1.396 -24.781 12.258 1 97 166 ARG A N 1
ATOM 1342 C CA . ARG A 1 166 ? -1.405 -24.688 10.797 1 97 166 ARG A CA 1
ATOM 1343 C C . ARG A 1 166 ? -2.793 -24.969 10.234 1 97 166 ARG A C 1
ATOM 1345 O O . ARG A 1 166 ? -3.256 -24.297 9.32 1 97 166 ARG A O 1
ATOM 1352 N N . GLU A 1 167 ? -3.447 -25.922 10.789 1 97 167 GLU A N 1
ATOM 1353 C CA . GLU A 1 167 ? -4.777 -26.312 10.336 1 97 167 GLU A CA 1
ATOM 1354 C C . GLU A 1 167 ? -5.805 -25.219 10.625 1 97 167 GLU A C 1
ATOM 1356 O O . GLU A 1 167 ? -6.734 -25.016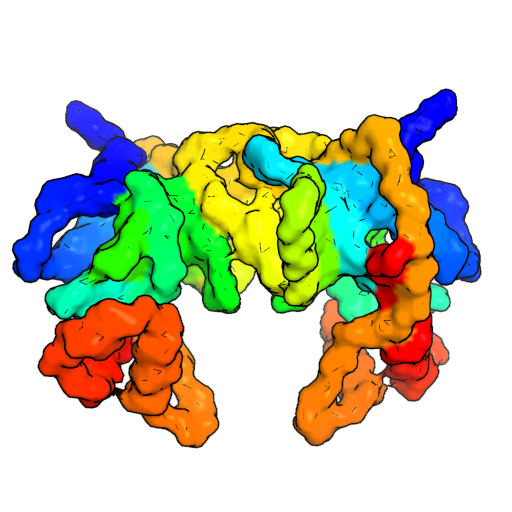 9.836 1 97 167 GLU A O 1
ATOM 1361 N N . ASP A 1 168 ? -5.625 -24.594 11.711 1 97.12 168 ASP A N 1
ATOM 1362 C CA . ASP A 1 168 ? -6.5 -23.453 12.008 1 97.12 168 ASP A CA 1
ATOM 1363 C C . ASP A 1 168 ? -6.426 -22.406 10.914 1 97.12 168 ASP A C 1
ATOM 1365 O O . ASP A 1 168 ? -7.449 -21.859 10.484 1 97.12 168 ASP A O 1
ATOM 1369 N N . LYS A 1 169 ? -5.211 -22.156 10.508 1 96.38 169 LYS A N 1
ATOM 1370 C CA . LYS A 1 169 ? -5.02 -21.156 9.469 1 96.38 169 LYS A CA 1
ATOM 1371 C C . LYS A 1 169 ? -5.66 -21.594 8.156 1 96.38 169 LYS A C 1
ATOM 1373 O O . LYS A 1 169 ? -6.273 -20.797 7.453 1 96.38 169 LYS A O 1
ATOM 1378 N N . ILE A 1 170 ? -5.535 -22.828 7.863 1 96.5 170 ILE A N 1
ATOM 1379 C CA . ILE A 1 170 ? -6.156 -23.375 6.66 1 96.5 170 ILE A CA 1
ATOM 1380 C C . ILE A 1 170 ? -7.668 -23.156 6.715 1 96.5 170 ILE A C 1
ATOM 1382 O O . ILE A 1 170 ? -8.273 -22.703 5.738 1 96.5 170 ILE A O 1
ATOM 1386 N N . GLU A 1 171 ? -8.242 -23.422 7.805 1 95.06 171 GLU A N 1
ATOM 1387 C CA . GLU A 1 171 ? -9.688 -23.266 7.977 1 95.06 171 GLU A CA 1
ATOM 1388 C C . GLU A 1 171 ? -10.094 -21.797 7.785 1 95.06 171 GLU A C 1
ATOM 1390 O O . GLU A 1 171 ? -11.141 -21.516 7.195 1 95.06 171 GLU A O 1
ATOM 1395 N N . GLU A 1 172 ? -9.273 -20.953 8.281 1 94.56 172 GLU A N 1
ATOM 1396 C CA . GLU A 1 172 ? -9.531 -19.531 8.102 1 94.56 172 GLU A CA 1
ATOM 1397 C C . GLU A 1 172 ? -9.469 -19.141 6.629 1 94.56 172 GLU A C 1
ATOM 1399 O O . GLU A 1 172 ? -10.336 -18.406 6.141 1 94.56 172 GLU A O 1
ATOM 1404 N N . TRP A 1 173 ? -8.484 -19.625 5.938 1 94.62 173 TRP A N 1
ATOM 1405 C CA . TRP A 1 173 ? -8.281 -19.234 4.551 1 94.62 173 TRP A CA 1
ATOM 1406 C C . TRP A 1 173 ? -9.336 -19.844 3.645 1 94.62 173 TRP A C 1
ATOM 1408 O O . TRP A 1 173 ? -9.742 -19.234 2.65 1 94.62 173 TRP A O 1
ATOM 1418 N N . ILE A 1 174 ? -9.82 -20.969 3.994 1 93.94 174 ILE A N 1
ATOM 1419 C CA . ILE A 1 174 ? -10.883 -21.625 3.23 1 93.94 174 ILE A CA 1
ATOM 1420 C C . ILE A 1 174 ? -12.141 -20.766 3.256 1 93.94 174 ILE A C 1
ATOM 1422 O O . ILE A 1 174 ? -12.867 -20.672 2.26 1 93.94 174 ILE A O 1
ATOM 1426 N N . LYS A 1 175 ? -12.344 -20.078 4.328 1 91.94 175 LYS A N 1
ATOM 1427 C CA . LYS A 1 175 ? -13.531 -19.25 4.48 1 91.94 175 LYS A CA 1
ATOM 1428 C C . LYS A 1 175 ? -13.516 -18.062 3.514 1 91.94 175 LYS A C 1
ATOM 1430 O O . LYS A 1 175 ? -14.555 -17.469 3.229 1 91.94 175 LYS A O 1
ATOM 1435 N N . ARG A 1 176 ? -12.336 -17.75 2.986 1 89.81 176 ARG A N 1
ATOM 1436 C CA . ARG A 1 176 ? -12.203 -16.641 2.051 1 89.81 176 ARG A CA 1
ATOM 1437 C C . ARG A 1 176 ? -12.625 -17.047 0.645 1 89.81 176 ARG A C 1
ATOM 1439 O O . ARG A 1 176 ? -12.844 -16.203 -0.218 1 89.81 176 ARG A O 1
ATOM 1446 N N . LEU A 1 177 ? -12.688 -18.328 0.36 1 90.5 177 LEU A N 1
ATOM 1447 C CA . LEU A 1 177 ? -12.961 -18.844 -0.979 1 90.5 177 LEU A CA 1
ATOM 1448 C C . LEU A 1 177 ? -14.445 -18.719 -1.312 1 90.5 177 LEU A C 1
ATOM 1450 O O . LEU A 1 177 ? -15.289 -18.781 -0.421 1 90.5 177 LEU A O 1
ATOM 1454 N N . PRO A 1 178 ? -14.609 -18.594 -2.584 1 82.5 178 PRO A N 1
ATOM 1455 C CA . PRO A 1 178 ? -16.016 -18.75 -2.979 1 82.5 178 PRO A CA 1
ATOM 1456 C C . PRO A 1 178 ? -16.594 -20.109 -2.568 1 82.5 178 PRO A C 1
ATOM 1458 O O . PRO A 1 178 ? -15.852 -21.094 -2.488 1 82.5 178 PRO A O 1
ATOM 1461 N N . GLU A 1 179 ? -17.875 -20.109 -2.334 1 78.19 179 GLU A N 1
ATOM 1462 C CA . GLU A 1 179 ? -18.547 -21.297 -1.827 1 78.19 179 GLU A CA 1
ATOM 1463 C C . GLU A 1 179 ? -18.312 -22.5 -2.736 1 78.19 179 GLU A C 1
ATOM 1465 O O . GLU A 1 179 ? -18.078 -23.609 -2.258 1 78.19 179 GLU A O 1
ATOM 1470 N N . ILE A 1 180 ? -18.312 -22.297 -3.973 1 73.62 180 ILE A N 1
ATOM 1471 C CA . ILE A 1 180 ? -18.156 -23.375 -4.945 1 73.62 180 ILE A CA 1
ATOM 1472 C C . ILE A 1 180 ? -16.797 -24.016 -4.797 1 73.62 180 ILE A C 1
ATOM 1474 O O . ILE A 1 180 ? -16.656 -25.234 -4.895 1 73.62 180 ILE A O 1
ATOM 1478 N N . ASP A 1 181 ? -15.836 -23.281 -4.52 1 76.19 181 ASP A N 1
ATOM 1479 C CA . ASP A 1 181 ? -14.477 -23.797 -4.371 1 76.19 181 ASP A CA 1
ATOM 1480 C C . ASP A 1 181 ? -14.328 -24.562 -3.064 1 76.19 181 ASP A C 1
ATOM 1482 O O . ASP A 1 181 ? -13.648 -25.594 -3.02 1 76.19 181 ASP A O 1
ATOM 1486 N N . ARG A 1 182 ? -15.062 -24.062 -2.117 1 78.06 182 ARG A N 1
ATOM 1487 C CA . ARG A 1 182 ? -14.961 -24.703 -0.805 1 78.06 182 ARG A CA 1
ATOM 1488 C C . ARG A 1 182 ? -15.531 -26.109 -0.834 1 78.06 182 ARG A C 1
ATOM 1490 O O . ARG A 1 182 ? -14.961 -27.031 -0.233 1 78.06 182 ARG A O 1
ATOM 1497 N N . VAL A 1 183 ? -16.516 -26.266 -1.642 1 74.62 183 VAL A N 1
ATOM 1498 C CA . VAL A 1 183 ? -17.25 -27.516 -1.651 1 74.62 183 VAL A CA 1
ATOM 1499 C C . VAL A 1 183 ? -16.5 -28.562 -2.48 1 74.62 183 VAL A C 1
ATOM 1501 O O . VAL A 1 183 ? -16.641 -29.766 -2.258 1 74.62 183 VAL A O 1
ATOM 1504 N N . ASN A 1 184 ? -15.625 -28.062 -3.301 1 78.88 184 ASN A N 1
ATOM 1505 C CA . ASN A 1 184 ? -14.969 -28.969 -4.234 1 78.88 184 ASN A CA 1
ATOM 1506 C C . ASN A 1 184 ? -13.57 -29.359 -3.746 1 78.88 184 ASN A C 1
ATOM 1508 O O . ASN A 1 184 ? -12.852 -30.078 -4.43 1 78.88 184 ASN A O 1
ATOM 1512 N N . LEU A 1 185 ? -13.281 -28.875 -2.588 1 85.81 185 LEU A N 1
ATOM 1513 C CA . LEU A 1 185 ? -11.977 -29.234 -2.045 1 85.81 185 LEU A CA 1
ATOM 1514 C C . LEU A 1 185 ? -11.969 -30.688 -1.573 1 85.81 185 LEU A C 1
ATOM 1516 O O . LEU A 1 185 ? -12.766 -31.062 -0.708 1 85.81 185 LEU A O 1
ATOM 1520 N N . LYS A 1 186 ? -11.289 -31.562 -2.16 1 80.12 186 LYS A N 1
ATOM 1521 C CA . LYS A 1 186 ? -11.273 -33 -1.881 1 80.12 186 LYS A CA 1
ATOM 1522 C C . LYS A 1 186 ? -10.102 -33.375 -0.981 1 80.12 186 LYS A C 1
ATOM 1524 O O . LYS A 1 186 ? -9.953 -34.531 -0.596 1 80.12 186 LYS A O 1
ATOM 1529 N N . THR A 1 187 ? -9.312 -32.5 -0.627 1 87.44 187 THR A N 1
ATOM 1530 C CA . THR A 1 187 ? -8.109 -32.719 0.161 1 87.44 187 THR A CA 1
ATOM 1531 C C . THR A 1 187 ? -8.336 -32.344 1.622 1 87.44 187 THR A C 1
ATOM 1533 O O . THR A 1 187 ? -9.062 -31.391 1.915 1 87.44 187 THR A O 1
ATOM 1536 N N . SER A 1 188 ? -7.73 -33.062 2.51 1 91.56 188 SER A N 1
ATOM 1537 C CA . SER A 1 188 ? -7.887 -32.812 3.938 1 91.56 188 SER A CA 1
ATOM 1538 C C . SER A 1 188 ? -7.199 -31.516 4.344 1 91.56 188 SER A C 1
ATOM 1540 O O . SER A 1 188 ? -6.273 -31.062 3.67 1 91.56 188 SER A O 1
ATOM 1542 N N . THR A 1 189 ? -7.676 -31.016 5.48 1 93.5 189 THR A N 1
ATOM 1543 C CA . THR A 1 189 ? -7.066 -29.812 6.035 1 93.5 189 THR A CA 1
ATOM 1544 C C . THR A 1 189 ? -5.598 -30.047 6.367 1 93.5 189 THR A C 1
ATOM 1546 O O . THR A 1 189 ? -4.758 -29.172 6.152 1 93.5 189 THR A O 1
ATOM 1549 N N . ALA A 1 190 ? -5.289 -31.172 6.844 1 94.69 190 ALA A N 1
ATOM 1550 C CA . ALA A 1 190 ? -3.916 -31.531 7.184 1 94.69 190 ALA A CA 1
ATOM 1551 C C . ALA A 1 190 ? -3.033 -31.578 5.941 1 94.69 190 ALA A C 1
ATOM 1553 O O . ALA A 1 190 ? -1.896 -31.094 5.961 1 94.69 190 ALA A O 1
ATOM 1554 N N . ASP A 1 191 ? -3.531 -32.125 4.906 1 94.75 191 ASP A N 1
ATOM 1555 C CA . ASP A 1 191 ? -2.785 -32.188 3.654 1 94.75 191 ASP A CA 1
ATOM 1556 C C . ASP A 1 191 ? -2.586 -30.797 3.051 1 94.75 191 ASP A C 1
ATOM 1558 O O . ASP A 1 191 ? -1.514 -30.5 2.527 1 94.75 191 ASP A O 1
ATOM 1562 N N . MET A 1 192 ? -3.607 -30.047 3.154 1 94.69 192 MET A N 1
ATOM 1563 C CA . MET A 1 192 ? -3.482 -28.672 2.672 1 94.69 192 MET A CA 1
ATOM 1564 C C . MET A 1 192 ? -2.436 -27.906 3.475 1 94.69 192 MET A C 1
ATOM 1566 O O . MET A 1 192 ? -1.646 -27.156 2.908 1 94.69 192 MET A O 1
ATOM 1570 N N . ALA A 1 193 ? -2.498 -28.094 4.742 1 96.19 193 ALA A N 1
ATOM 1571 C CA . ALA A 1 193 ? -1.518 -27.438 5.605 1 96.19 193 ALA A CA 1
ATOM 1572 C C . ALA A 1 193 ? -0.095 -27.828 5.207 1 96.19 193 ALA A C 1
ATOM 1574 O O . ALA A 1 193 ? 0.777 -26.969 5.09 1 96.19 193 ALA A O 1
ATOM 1575 N N . LYS A 1 194 ? 0.121 -29.062 4.988 1 95.38 194 LYS A N 1
ATOM 1576 C CA . LYS A 1 194 ? 1.436 -29.547 4.562 1 95.38 194 LYS A CA 1
ATOM 1577 C C . LYS A 1 194 ? 1.855 -28.891 3.25 1 95.38 194 LYS A C 1
ATOM 1579 O O . LYS A 1 194 ? 2.984 -28.406 3.121 1 95.38 194 LYS A O 1
ATOM 1584 N N . ALA A 1 195 ? 1.001 -28.859 2.303 1 93.06 195 ALA A N 1
ATOM 1585 C CA . ALA A 1 195 ? 1.299 -28.297 0.989 1 93.06 195 ALA A CA 1
ATOM 1586 C C . ALA A 1 195 ? 1.579 -26.797 1.084 1 93.06 195 ALA A C 1
ATOM 1588 O O . ALA A 1 195 ? 2.52 -26.297 0.466 1 93.06 195 ALA A O 1
ATOM 1589 N N . VAL A 1 196 ? 0.785 -26.125 1.878 1 96.12 196 VAL A N 1
ATOM 1590 C CA . VAL A 1 196 ? 0.884 -24.672 1.974 1 96.12 196 VAL A CA 1
ATOM 1591 C C . VAL A 1 196 ? 2.164 -24.297 2.715 1 96.12 196 VAL A C 1
ATOM 1593 O O . VAL A 1 196 ? 2.898 -23.406 2.277 1 96.12 196 VAL A O 1
ATOM 1596 N N . PHE A 1 197 ? 2.48 -24.984 3.764 1 96.94 197 PHE A N 1
ATOM 1597 C CA . PHE A 1 197 ? 3.551 -24.547 4.652 1 96.94 197 PHE A CA 1
ATOM 1598 C C . PHE A 1 197 ? 4.883 -25.156 4.242 1 96.94 197 PHE A C 1
ATOM 1600 O O . PHE A 1 197 ? 5.941 -24.578 4.492 1 96.94 197 PHE A O 1
ATOM 1607 N N . ASP A 1 198 ? 4.855 -26.25 3.543 1 96.31 198 ASP A N 1
ATOM 1608 C CA . ASP A 1 198 ? 6.102 -26.984 3.363 1 96.31 198 ASP A CA 1
ATOM 1609 C C . ASP A 1 198 ? 6.59 -26.891 1.92 1 96.31 198 ASP A C 1
ATOM 1611 O O . ASP A 1 198 ? 7.766 -27.141 1.64 1 96.31 198 ASP A O 1
ATOM 1615 N N . ASN A 1 199 ? 5.691 -26.625 0.966 1 94.69 199 ASN A N 1
ATOM 1616 C CA . ASN A 1 199 ? 6.152 -26.484 -0.41 1 94.69 199 ASN A CA 1
ATOM 1617 C C . ASN A 1 199 ? 7.156 -25.344 -0.545 1 94.69 199 ASN A C 1
ATOM 1619 O O . ASN A 1 199 ? 7.023 -24.312 0.118 1 94.69 199 ASN A O 1
ATOM 1623 N N . GLU A 1 200 ? 8.086 -25.547 -1.381 1 97.06 200 GLU A N 1
ATOM 1624 C CA . GLU A 1 200 ? 9.156 -24.562 -1.559 1 97.06 200 GLU A CA 1
ATOM 1625 C C . GLU A 1 200 ? 8.82 -23.578 -2.666 1 97.06 200 GLU A C 1
ATOM 1627 O O . GLU A 1 200 ? 9.445 -23.594 -3.732 1 97.06 200 GLU A O 1
ATOM 1632 N N . TYR A 1 201 ? 7.863 -22.719 -2.408 1 97.94 201 TYR A N 1
ATOM 1633 C CA . TYR A 1 201 ? 7.359 -21.766 -3.391 1 97.94 201 TYR A CA 1
ATOM 1634 C C . TYR A 1 201 ? 7.895 -20.375 -3.121 1 97.94 201 TYR A C 1
ATOM 1636 O O . TYR A 1 201 ? 7.387 -19.391 -3.666 1 97.94 201 TYR A O 1
ATOM 1644 N N . ARG A 1 202 ? 8.906 -20.312 -2.191 1 98.31 202 ARG A N 1
ATOM 1645 C CA . ARG A 1 202 ? 9.672 -19.094 -1.979 1 98.31 202 ARG A CA 1
ATOM 1646 C C . ARG A 1 202 ? 11.039 -19.172 -2.648 1 98.31 202 ARG A C 1
ATOM 1648 O O . ARG A 1 202 ? 11.758 -20.172 -2.477 1 98.31 202 ARG A O 1
ATOM 1655 N N . PHE A 1 203 ? 11.352 -18.188 -3.469 1 98.69 203 PHE A N 1
ATOM 1656 C CA . PHE A 1 203 ? 12.586 -18.172 -4.242 1 98.69 203 PHE A CA 1
ATOM 1657 C C . PHE A 1 203 ? 13.445 -16.969 -3.883 1 98.69 203 PHE A C 1
ATOM 1659 O O . PHE A 1 203 ? 12.953 -15.836 -3.873 1 98.69 203 PHE A O 1
ATOM 1666 N N . LYS A 1 204 ? 14.648 -17.188 -3.594 1 98 204 LYS A N 1
ATOM 1667 C CA . LYS A 1 204 ? 15.57 -16.141 -3.146 1 98 204 LYS A CA 1
ATOM 1668 C C . LYS A 1 204 ? 16.859 -16.172 -3.949 1 98 204 LYS A C 1
ATOM 1670 O O . LYS A 1 204 ? 17.453 -17.234 -4.164 1 98 204 LYS A O 1
ATOM 1675 N N . ALA A 1 205 ? 17.234 -15.031 -4.398 1 95.19 205 ALA A N 1
ATOM 1676 C CA . ALA A 1 205 ? 18.531 -14.914 -5.062 1 95.19 205 ALA A CA 1
ATOM 1677 C C . ALA A 1 205 ? 19.672 -14.945 -4.047 1 95.19 205 ALA A C 1
ATOM 1679 O O . ALA A 1 205 ? 19.578 -14.344 -2.975 1 95.19 205 ALA A O 1
ATOM 1680 N N . VAL A 1 206 ? 20.672 -15.695 -4.352 1 88.25 206 VAL A N 1
ATOM 1681 C CA . VAL A 1 206 ? 21.859 -15.812 -3.502 1 88.25 206 VAL A CA 1
ATOM 1682 C C . VAL A 1 206 ? 23.109 -15.492 -4.312 1 88.25 206 VAL A C 1
ATOM 1684 O O . VAL A 1 206 ? 23.156 -15.727 -5.52 1 88.25 206 VAL A O 1
ATOM 1687 N N . MET B 1 1 ? -8.008 34.281 -9.32 1 61.06 1 MET B N 1
ATOM 1688 C CA . MET B 1 1 ? -8.133 33.562 -8.062 1 61.06 1 MET B CA 1
ATOM 1689 C C . MET B 1 1 ? -7.613 32.125 -8.211 1 61.06 1 MET B C 1
ATOM 1691 O O . MET B 1 1 ? -7.828 31.484 -9.242 1 61.06 1 MET B O 1
ATOM 1695 N N . LYS B 1 2 ? -6.707 31.672 -7.344 1 72.88 2 LYS B N 1
ATOM 1696 C CA . LYS B 1 2 ? -6.156 30.328 -7.453 1 72.88 2 LYS B CA 1
ATOM 1697 C C . LYS B 1 2 ? -7.262 29.281 -7.402 1 72.88 2 LYS B C 1
ATOM 1699 O O . LYS B 1 2 ? -8.211 29.406 -6.625 1 72.88 2 LYS B O 1
ATOM 1704 N N . ASN B 1 3 ? -7.148 28.312 -8.305 1 91.06 3 ASN B N 1
ATOM 1705 C CA . ASN B 1 3 ? -8.109 27.219 -8.203 1 91.06 3 ASN B CA 1
ATOM 1706 C C . ASN B 1 3 ? -7.867 26.375 -6.957 1 91.06 3 ASN B C 1
ATOM 1708 O O . ASN B 1 3 ? -6.926 26.625 -6.199 1 91.06 3 ASN B O 1
ATOM 1712 N N . TYR B 1 4 ? -8.719 25.594 -6.586 1 94.19 4 TYR B N 1
ATOM 1713 C CA . TYR B 1 4 ? -8.68 24.828 -5.34 1 94.19 4 TYR B CA 1
ATOM 1714 C C . TYR B 1 4 ? -7.43 23.953 -5.27 1 94.19 4 TYR B C 1
ATOM 1716 O O . TYR B 1 4 ? -6.871 23.75 -4.188 1 94.19 4 TYR B O 1
ATOM 1724 N N . ILE B 1 5 ? -6.934 23.531 -6.379 1 95.88 5 ILE B N 1
ATOM 1725 C CA . ILE B 1 5 ? -5.738 22.688 -6.398 1 95.88 5 ILE B CA 1
ATOM 1726 C C . ILE B 1 5 ? -4.52 23.516 -6.02 1 95.88 5 ILE B C 1
ATOM 1728 O O . ILE B 1 5 ? -3.682 23.078 -5.223 1 95.88 5 ILE B O 1
ATOM 1732 N N . GLU B 1 6 ? -4.441 24.672 -6.535 1 95.44 6 GLU B N 1
ATOM 1733 C CA . GLU B 1 6 ? -3.33 25.562 -6.203 1 95.44 6 GLU B CA 1
ATOM 1734 C C . GLU B 1 6 ? -3.357 25.953 -4.727 1 95.44 6 GLU B C 1
ATOM 1736 O O . GLU B 1 6 ? -2.312 26.016 -4.074 1 95.44 6 GLU B O 1
ATOM 1741 N N . GLN B 1 7 ? -4.539 26.188 -4.246 1 96.12 7 GLN B N 1
ATOM 1742 C CA . GLN B 1 7 ? -4.691 26.5 -2.828 1 96.12 7 GLN B CA 1
ATOM 1743 C C . GLN B 1 7 ? -4.266 25.328 -1.953 1 96.12 7 GLN B C 1
ATOM 1745 O O . GLN B 1 7 ? -3.586 25.516 -0.942 1 96.12 7 GLN B O 1
ATOM 1750 N N . LEU B 1 8 ? -4.734 24.172 -2.357 1 97.69 8 LEU B N 1
ATOM 1751 C CA . LEU B 1 8 ? -4.375 22.969 -1.625 1 97.69 8 LEU B CA 1
ATOM 1752 C C . LEU B 1 8 ? -2.863 22.766 -1.6 1 97.69 8 LEU B C 1
ATOM 1754 O O . LEU B 1 8 ? -2.283 22.516 -0.543 1 97.69 8 LEU B O 1
ATOM 1758 N N . LYS B 1 9 ? -2.236 22.953 -2.752 1 97.62 9 LYS B N 1
ATOM 1759 C CA . LYS B 1 9 ? -0.787 22.797 -2.84 1 97.62 9 LYS B CA 1
ATOM 1760 C C . LYS B 1 9 ? -0.073 23.781 -1.923 1 97.62 9 LYS B C 1
ATOM 1762 O O . LYS B 1 9 ? 0.883 23.422 -1.233 1 97.62 9 LYS B O 1
ATOM 1767 N N . ASP B 1 10 ? -0.512 25 -1.898 1 97.31 10 ASP B N 1
ATOM 1768 C CA . ASP B 1 10 ? 0.065 26 -1.02 1 97.31 10 ASP B CA 1
ATOM 1769 C C . ASP B 1 10 ? -0.038 25.594 0.445 1 97.31 10 ASP B C 1
ATOM 1771 O O . ASP B 1 10 ? 0.92 25.734 1.206 1 97.31 10 ASP B O 1
ATOM 1775 N N . LYS B 1 11 ? -1.196 25.094 0.783 1 97 11 LYS B N 1
ATOM 1776 C CA . LYS B 1 11 ? -1.438 24.703 2.166 1 97 11 LYS B CA 1
ATOM 1777 C C . LYS B 1 11 ? -0.612 23.469 2.537 1 97 11 LYS B C 1
ATOM 1779 O O . LYS B 1 11 ? -0.067 23.391 3.641 1 97 11 LYS B O 1
ATOM 1784 N N . LEU B 1 12 ? -0.481 22.531 1.607 1 98.12 12 LEU B N 1
ATOM 1785 C CA . LEU B 1 12 ? 0.339 21.344 1.844 1 98.12 12 LEU B CA 1
ATOM 1786 C C . LEU B 1 12 ? 1.812 21.719 1.973 1 98.12 12 LEU B C 1
ATOM 1788 O O . LEU B 1 12 ? 2.568 21.047 2.676 1 98.12 12 LEU B O 1
ATOM 1792 N N . ASP B 1 13 ? 2.168 22.828 1.372 1 97.44 13 ASP B N 1
ATOM 1793 C CA . ASP B 1 13 ? 3.533 23.328 1.482 1 97.44 13 ASP B CA 1
ATOM 1794 C C . ASP B 1 13 ? 3.693 24.219 2.713 1 97.44 13 ASP B C 1
ATOM 1796 O O . ASP B 1 13 ? 4.758 24.797 2.93 1 97.44 13 ASP B O 1
ATOM 1800 N N . LEU B 1 14 ? 2.631 24.344 3.438 1 95.19 14 LEU B N 1
ATOM 1801 C CA . LEU B 1 14 ? 2.594 25.125 4.676 1 95.19 14 LEU B CA 1
ATOM 1802 C C . LEU B 1 14 ? 2.932 26.594 4.41 1 95.19 14 LEU B C 1
ATOM 1804 O O . LEU B 1 14 ? 3.549 27.25 5.246 1 95.19 14 LEU B O 1
ATOM 1808 N N . LEU B 1 15 ? 2.564 26.969 3.225 1 93.12 15 LEU B N 1
ATOM 1809 C CA . LEU B 1 15 ? 2.795 28.375 2.906 1 93.12 15 LEU B CA 1
ATOM 1810 C C . LEU B 1 15 ? 1.871 29.281 3.719 1 93.12 15 LEU B C 1
ATOM 1812 O O . LEU B 1 15 ? 0.651 29.094 3.701 1 93.12 15 LEU B O 1
ATOM 1816 N N . GLY B 1 16 ? 2.422 30.172 4.395 1 85.88 16 GLY B N 1
ATOM 1817 C CA . GLY B 1 16 ? 1.65 31.156 5.152 1 85.88 16 GLY B CA 1
ATOM 1818 C C . GLY B 1 16 ? 1.226 30.641 6.516 1 85.88 16 GLY B C 1
ATOM 1819 O O . GLY B 1 16 ? 0.592 31.359 7.289 1 85.88 16 GLY B O 1
ATOM 1820 N N . PHE B 1 17 ? 1.427 29.312 6.691 1 87.25 17 PHE B N 1
ATOM 1821 C CA . PHE B 1 17 ? 1.086 28.781 8.008 1 87.25 17 PHE B CA 1
ATOM 1822 C C . PHE B 1 17 ? 2.219 29.016 9 1 87.25 17 PHE B C 1
ATOM 1824 O O . PHE B 1 17 ? 3.342 28.562 8.789 1 87.25 17 PHE B O 1
ATOM 1831 N N . ASN B 1 18 ? 2.008 29.922 9.852 1 75.12 18 ASN B N 1
ATOM 1832 C CA . ASN B 1 18 ? 3.023 30.266 10.844 1 75.12 18 ASN B CA 1
ATOM 1833 C C . ASN B 1 18 ? 2.613 29.828 12.242 1 75.12 18 ASN B C 1
ATOM 1835 O O . ASN B 1 18 ? 1.429 29.844 12.578 1 75.12 18 ASN B O 1
ATOM 1839 N N . GLU B 1 19 ? 3.807 29.234 13 1 64.5 19 GLU B N 1
ATOM 1840 C CA . GLU B 1 19 ? 3.625 28.766 14.367 1 64.5 19 GLU B CA 1
ATOM 1841 C C . GLU B 1 19 ? 3.223 29.922 15.289 1 64.5 19 GLU B C 1
ATOM 1843 O O . GLU B 1 19 ? 3.523 31.078 15.016 1 64.5 19 GLU B O 1
ATOM 1848 N N . PRO B 1 20 ? 2.455 29.594 16.625 1 61.44 20 PRO B N 1
ATOM 1849 C CA . PRO B 1 20 ? 1.331 28.875 17.234 1 61.44 20 PRO B CA 1
ATOM 1850 C C . PRO B 1 20 ? -0.003 29.188 16.562 1 61.44 20 PRO B C 1
ATOM 1852 O O . PRO B 1 20 ? -0.676 30.156 16.938 1 61.44 20 PRO B O 1
ATOM 1855 N N . GLU B 1 21 ? -0.136 28.734 15.297 1 65.94 21 GLU B N 1
ATOM 1856 C CA . GLU B 1 21 ? -1.379 28.922 14.547 1 65.94 21 GLU B CA 1
ATOM 1857 C C . GLU B 1 21 ? -2.424 27.891 14.953 1 65.94 21 GLU B C 1
ATOM 1859 O O . GLU B 1 21 ? -2.104 26.906 15.633 1 65.94 21 GLU B O 1
ATOM 1864 N N . ASP B 1 22 ? -3.627 28.391 14.875 1 85.19 22 ASP B N 1
ATOM 1865 C CA . ASP B 1 22 ? -4.797 27.531 15.062 1 85.19 22 ASP B CA 1
ATOM 1866 C C . ASP B 1 22 ? -4.781 26.359 14.094 1 85.19 22 ASP B C 1
ATOM 1868 O O . ASP B 1 22 ? -5.273 26.469 12.969 1 85.19 22 ASP B O 1
ATOM 1872 N N . TYR B 1 23 ? -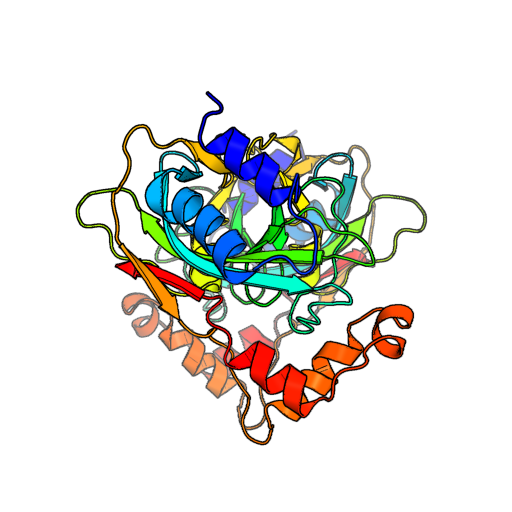4.188 25.266 14.578 1 91.31 23 TYR B N 1
ATOM 1873 C CA . TYR B 1 23 ? -4.102 24.062 13.773 1 91.31 23 TYR B CA 1
ATOM 1874 C C . TYR B 1 23 ? -5.484 23.594 13.336 1 91.31 23 TYR B C 1
ATOM 1876 O O . TYR B 1 23 ? -5.66 23.109 12.211 1 91.31 23 TYR B O 1
ATOM 1884 N N . GLY B 1 24 ? -6.41 23.781 14.227 1 91 24 GLY B N 1
ATOM 1885 C CA . GLY B 1 24 ? -7.77 23.375 13.898 1 91 24 GLY B CA 1
ATOM 1886 C C . GLY B 1 24 ? -8.336 24.094 12.688 1 91 24 GLY B C 1
ATOM 1887 O O . GLY B 1 24 ? -8.906 23.469 11.797 1 91 24 GLY B O 1
ATOM 1888 N N . ALA B 1 25 ? -8.172 25.406 12.688 1 92.81 25 ALA B N 1
ATOM 1889 C CA . ALA B 1 25 ? -8.672 26.203 11.578 1 92.81 25 ALA B CA 1
ATOM 1890 C C . ALA B 1 25 ? -7.914 25.891 10.289 1 92.81 25 ALA B C 1
ATOM 1892 O O . ALA B 1 25 ? -8.508 25.844 9.211 1 92.81 25 ALA B O 1
ATOM 1893 N N . PHE B 1 26 ? -6.633 25.781 10.453 1 95.19 26 PHE B N 1
ATOM 1894 C CA . PHE B 1 26 ? -5.801 25.422 9.305 1 95.19 26 PHE B CA 1
ATOM 1895 C C . PHE B 1 26 ? -6.23 24.094 8.711 1 95.19 26 PHE B C 1
ATOM 1897 O O . PHE B 1 26 ? -6.469 24 7.504 1 95.19 26 PHE B O 1
ATOM 1904 N N . PHE B 1 27 ? -6.469 23.062 9.555 1 97 27 PHE B N 1
ATOM 1905 C CA . PHE B 1 27 ? -6.887 21.734 9.117 1 97 27 PHE B CA 1
ATOM 1906 C C . PHE B 1 27 ? -8.281 21.781 8.5 1 97 27 PHE B C 1
ATOM 1908 O O . PHE B 1 27 ? -8.539 21.125 7.492 1 97 27 PHE B O 1
ATOM 1915 N N . GLN B 1 28 ? -9.094 22.594 9.062 1 96.38 28 GLN B N 1
ATOM 1916 C CA . GLN B 1 28 ? -10.453 22.734 8.547 1 96.38 28 GLN B CA 1
ATOM 1917 C C . GLN B 1 28 ? -10.438 23.281 7.121 1 96.38 28 GLN B C 1
ATOM 1919 O O . GLN B 1 28 ? -11.211 22.828 6.27 1 96.38 28 GLN B O 1
ATOM 1924 N N . SER B 1 29 ? -9.633 24.219 6.891 1 95.69 29 SER B N 1
ATOM 1925 C CA . SER B 1 29 ? -9.57 24.828 5.562 1 95.69 29 SER B CA 1
ATOM 1926 C C . SER B 1 29 ? -9.086 23.828 4.52 1 95.69 29 SER B C 1
ATOM 1928 O O . SER B 1 29 ? -9.547 23.844 3.377 1 95.69 29 SER B O 1
ATOM 1930 N N . ILE B 1 30 ? -8.195 22.969 4.867 1 97.81 30 ILE B N 1
ATOM 1931 C CA . ILE B 1 30 ? -7.699 21.938 3.963 1 97.81 30 ILE B CA 1
ATOM 1932 C C . ILE B 1 30 ? -8.773 20.875 3.768 1 97.81 30 ILE B C 1
ATOM 1934 O O . ILE B 1 30 ? -9.023 20.422 2.643 1 97.81 30 ILE B O 1
ATOM 1938 N N . ALA B 1 31 ? -9.422 20.5 4.875 1 98.44 31 ALA B N 1
ATOM 1939 C CA . ALA B 1 31 ? -10.477 19.5 4.816 1 98.44 31 ALA B CA 1
ATOM 1940 C C . ALA B 1 31 ? -11.594 19.938 3.869 1 98.44 31 ALA B C 1
ATOM 1942 O O . ALA B 1 31 ? -12.133 19.109 3.115 1 98.44 31 ALA B O 1
ATOM 1943 N N . ASP B 1 32 ? -11.891 21.172 3.943 1 97.25 32 ASP B N 1
ATOM 1944 C CA . ASP B 1 32 ? -12.945 21.672 3.061 1 97.25 32 ASP B CA 1
ATOM 1945 C C . ASP B 1 32 ? -12.57 21.453 1.594 1 97.25 32 ASP B C 1
ATOM 1947 O O . ASP B 1 32 ? -13.414 21.047 0.79 1 97.25 32 ASP B O 1
ATOM 1951 N N . ILE B 1 33 ? -11.375 21.734 1.224 1 97.56 33 ILE B N 1
ATOM 1952 C CA . ILE B 1 33 ? -10.93 21.547 -0.154 1 97.56 33 ILE B CA 1
ATOM 1953 C C . ILE B 1 33 ? -10.961 20.062 -0.501 1 97.56 33 ILE B C 1
ATOM 1955 O O . ILE B 1 33 ? -11.547 19.656 -1.506 1 97.56 33 ILE B O 1
ATOM 1959 N N . LEU B 1 34 ? -10.398 19.203 0.316 1 98.25 34 LEU B N 1
ATOM 1960 C CA . LEU B 1 34 ? -10.234 17.781 0.032 1 98.25 34 LEU B CA 1
ATOM 1961 C C . LEU B 1 34 ? -11.594 17.094 -0.049 1 98.25 34 LEU B C 1
ATOM 1963 O O . LEU B 1 34 ? -11.789 16.203 -0.887 1 98.25 34 LEU B O 1
ATOM 1967 N N . LEU B 1 35 ? -12.531 17.516 0.805 1 98 35 LEU B N 1
ATOM 1968 C CA . LEU B 1 35 ? -13.773 16.766 0.911 1 98 35 LEU B CA 1
ATOM 1969 C C . LEU B 1 35 ? -14.844 17.344 -0.007 1 98 35 LEU B C 1
ATOM 1971 O O . LEU B 1 35 ? -15.852 16.703 -0.294 1 98 35 LEU B O 1
ATOM 1975 N N . ASN B 1 36 ? -14.562 18.609 -0.507 1 97 36 ASN B N 1
ATOM 1976 C CA . ASN B 1 36 ? -15.688 19.219 -1.197 1 97 36 ASN B CA 1
ATOM 1977 C C . ASN B 1 36 ? -15.289 19.719 -2.588 1 97 36 ASN B C 1
ATOM 1979 O O . ASN B 1 36 ? -16.156 20.031 -3.41 1 97 36 ASN B O 1
ATOM 1983 N N . HIS B 1 37 ? -14 19.734 -2.889 1 96.94 37 HIS B N 1
ATOM 1984 C CA . HIS B 1 37 ? -13.688 20.5 -4.094 1 96.94 37 HIS B CA 1
ATOM 1985 C C . HIS B 1 37 ? -12.727 19.719 -4.996 1 96.94 37 HIS B C 1
ATOM 1987 O O . HIS B 1 37 ? -12.414 20.172 -6.098 1 96.94 37 HIS B O 1
ATOM 1993 N N . VAL B 1 38 ? -12.273 18.562 -4.547 1 97.25 38 VAL B N 1
ATOM 1994 C CA . VAL B 1 38 ? -11.367 17.781 -5.375 1 97.25 38 VAL B CA 1
ATOM 1995 C C . VAL B 1 38 ? -11.789 16.312 -5.355 1 97.25 38 VAL B C 1
ATOM 1997 O O . VAL B 1 38 ? -12.633 15.914 -4.547 1 97.25 38 VAL B O 1
ATOM 2000 N N . LEU B 1 39 ? -11.273 15.562 -6.289 1 97.25 39 LEU B N 1
ATOM 2001 C CA . LEU B 1 39 ? -11.469 14.125 -6.434 1 97.25 39 LEU B CA 1
ATOM 2002 C C . LEU B 1 39 ? -10.133 13.398 -6.582 1 97.25 39 LEU B C 1
ATOM 2004 O O . LEU B 1 39 ? -9.109 14.031 -6.875 1 97.25 39 LEU B O 1
ATOM 2008 N N . ILE B 1 40 ? -10.156 12.164 -6.285 1 97.19 40 ILE B N 1
ATOM 2009 C CA . ILE B 1 40 ? -9.047 11.297 -6.684 1 97.19 40 ILE B CA 1
ATOM 2010 C C . ILE B 1 40 ? -9.414 10.539 -7.957 1 97.19 40 ILE B C 1
ATOM 2012 O O . ILE B 1 40 ? -10.445 9.859 -8.008 1 97.19 40 ILE B O 1
ATOM 2016 N N . ALA B 1 41 ? -8.562 10.719 -8.922 1 95.56 41 ALA B N 1
ATOM 2017 C CA . ALA B 1 41 ? -8.75 10 -10.18 1 95.56 41 ALA B CA 1
ATOM 2018 C C . ALA B 1 41 ? -7.867 8.758 -10.242 1 95.56 41 ALA B C 1
ATOM 2020 O O . ALA B 1 41 ? -6.711 8.789 -9.812 1 95.56 41 ALA B O 1
ATOM 2021 N N . LYS B 1 42 ? -8.406 7.719 -10.68 1 92.19 42 LYS B N 1
ATOM 2022 C CA . LYS B 1 42 ? -7.707 6.461 -10.938 1 92.19 42 LYS B CA 1
ATOM 2023 C C . LYS B 1 42 ? -8.336 5.715 -12.109 1 92.19 42 LYS B C 1
ATOM 2025 O O . LYS B 1 42 ? -9.484 5.266 -12.023 1 92.19 42 LYS B O 1
ATOM 2030 N N . ASN B 1 43 ? -7.469 5.555 -13.148 1 87.75 43 ASN B N 1
ATOM 2031 C CA . ASN B 1 43 ? -8 5.031 -14.406 1 87.75 43 ASN B CA 1
ATOM 2032 C C . ASN B 1 43 ? -9.227 5.809 -14.867 1 87.75 43 ASN B C 1
ATOM 2034 O O . ASN B 1 43 ? -9.188 7.035 -14.977 1 87.75 43 ASN B O 1
ATOM 2038 N N . GLU B 1 44 ? -10.367 5.219 -15.164 1 88.19 44 GLU B N 1
ATOM 2039 C CA . GLU B 1 44 ? -11.562 5.906 -15.633 1 88.19 44 GLU B CA 1
ATOM 2040 C C . GLU B 1 44 ? -12.531 6.176 -14.484 1 88.19 44 GLU B C 1
ATOM 2042 O O . GLU B 1 44 ? -13.672 6.582 -14.711 1 88.19 44 GLU B O 1
ATOM 2047 N N . ARG B 1 45 ? -11.992 6.059 -13.305 1 93.38 45 ARG B N 1
ATOM 2048 C CA . ARG B 1 45 ? -12.859 6.207 -12.148 1 93.38 45 ARG B CA 1
ATOM 2049 C C . ARG B 1 45 ? -12.469 7.434 -11.32 1 93.38 45 ARG B C 1
ATOM 2051 O O . ARG B 1 45 ? -11.297 7.793 -11.258 1 93.38 45 ARG B O 1
ATOM 2058 N N . LEU B 1 46 ? -13.492 8.031 -10.711 1 95.81 46 LEU B N 1
ATOM 2059 C CA . LEU B 1 46 ? -13.32 9.172 -9.812 1 95.81 46 LEU B CA 1
ATOM 2060 C C . LEU B 1 46 ? -13.82 8.836 -8.414 1 95.81 46 LEU B C 1
ATOM 2062 O O . LEU B 1 46 ? -14.859 8.188 -8.258 1 95.81 46 LEU B O 1
ATOM 2066 N N . TYR B 1 47 ? -13.094 9.312 -7.426 1 97.12 47 TYR B N 1
ATOM 2067 C CA . TYR B 1 47 ? -13.445 9.047 -6.035 1 97.12 47 TYR B CA 1
ATOM 2068 C C . TYR B 1 47 ? -13.516 10.336 -5.234 1 97.12 47 TYR B C 1
ATOM 2070 O O . TYR B 1 47 ? -12.625 11.18 -5.324 1 97.12 47 TYR B O 1
ATOM 2078 N N . GLU B 1 48 ? -14.57 10.43 -4.488 1 97.25 48 GLU B N 1
ATOM 2079 C CA . GLU B 1 48 ? -14.656 11.461 -3.459 1 97.25 48 GLU B CA 1
ATOM 2080 C C . GLU B 1 48 ? -13.891 11.055 -2.203 1 97.25 48 GLU B C 1
ATOM 2082 O O . GLU B 1 48 ? -13.93 9.883 -1.805 1 97.25 48 GLU B O 1
ATOM 2087 N N . ILE B 1 49 ? -13.25 12.016 -1.629 1 98.19 49 ILE B N 1
ATOM 2088 C CA . ILE B 1 49 ? -12.695 11.789 -0.297 1 98.19 49 ILE B CA 1
ATOM 2089 C C . ILE B 1 49 ? -13.758 12.094 0.758 1 98.19 49 ILE B C 1
ATOM 2091 O O . ILE B 1 49 ? -14.344 13.172 0.765 1 98.19 49 ILE B O 1
ATOM 2095 N N . THR B 1 50 ? -14 11.133 1.642 1 98.31 50 THR B N 1
ATOM 2096 C CA . THR B 1 50 ? -15.125 11.305 2.553 1 98.31 50 THR B CA 1
ATOM 2097 C C . THR B 1 50 ? -14.641 11.414 3.996 1 98.31 50 THR B C 1
ATOM 2099 O O . THR B 1 50 ? -15.375 11.867 4.871 1 98.31 50 THR B O 1
ATOM 2102 N N . GLU B 1 51 ? -13.43 10.961 4.273 1 98.81 51 GLU B N 1
ATOM 2103 C CA . GLU B 1 51 ? -12.883 11.016 5.625 1 98.81 51 GLU B CA 1
ATOM 2104 C C . GLU B 1 51 ? -11.359 11.109 5.602 1 98.81 51 GLU B C 1
ATOM 2106 O O . GLU B 1 51 ? -10.703 10.43 4.809 1 98.81 51 GLU B O 1
ATOM 2111 N N . ILE B 1 52 ? -10.82 12.008 6.43 1 98.81 52 ILE B N 1
ATOM 2112 C CA . ILE B 1 52 ? -9.375 12.18 6.52 1 98.81 52 ILE B CA 1
ATOM 2113 C C . ILE B 1 52 ? -8.969 12.414 7.973 1 98.81 52 ILE B C 1
ATOM 2115 O O . ILE B 1 52 ? -9.812 12.75 8.812 1 98.81 52 ILE B O 1
ATOM 2119 N N . GLU B 1 53 ? -7.711 12.195 8.32 1 98.75 53 GLU B N 1
ATOM 2120 C CA . GLU B 1 53 ? -7.098 12.484 9.609 1 98.75 53 GLU B CA 1
ATOM 2121 C C . GLU B 1 53 ? -5.797 13.266 9.438 1 98.75 53 GLU B C 1
ATOM 2123 O O . GLU B 1 53 ? -4.945 12.891 8.625 1 98.75 53 GLU B O 1
ATOM 2128 N N . PHE B 1 54 ? -5.629 14.312 10.211 1 98.44 54 PHE B N 1
ATOM 2129 C CA . PHE B 1 54 ? -4.43 15.133 10.125 1 98.44 54 PHE B CA 1
ATOM 2130 C C . PHE B 1 54 ? -3.406 14.711 11.172 1 98.44 54 PHE B C 1
ATOM 2132 O O . PHE B 1 54 ? -3.766 14.398 12.312 1 98.44 54 PHE B O 1
ATOM 2139 N N . TYR B 1 55 ? -2.225 14.758 10.781 1 97.69 55 TYR B N 1
ATOM 2140 C CA . TYR B 1 55 ? -1.063 14.578 11.648 1 97.69 55 TYR B CA 1
ATOM 2141 C C . TYR B 1 55 ? 0.027 15.586 11.312 1 97.69 55 TYR B C 1
ATOM 2143 O O . TYR B 1 55 ? 0.502 15.648 10.172 1 97.69 55 TYR B O 1
ATOM 2151 N N . LEU B 1 56 ? 0.402 16.359 12.25 1 96.12 56 LEU B N 1
ATOM 2152 C CA . LEU B 1 56 ? 1.436 17.359 12.031 1 96.12 56 LEU B CA 1
ATOM 2153 C C . LEU B 1 56 ? 2.271 17.562 13.289 1 96.12 56 LEU B C 1
ATOM 2155 O O . LEU B 1 56 ? 1.769 18.062 14.305 1 96.12 56 LEU B O 1
ATOM 2159 N N . PHE B 1 57 ? 3.477 17.188 13.164 1 95.19 57 PHE B N 1
ATOM 2160 C CA . PHE B 1 57 ? 4.422 17.359 14.266 1 95.19 57 PHE B CA 1
ATOM 2161 C C . PHE B 1 57 ? 5.223 18.641 14.102 1 95.19 57 PHE B C 1
ATOM 2163 O O . PHE B 1 57 ? 5.668 18.969 12.992 1 95.19 57 PHE B O 1
ATOM 2170 N N . SER B 1 58 ? 5.395 19.359 15.078 1 90.94 58 SER B N 1
ATOM 2171 C CA . SER B 1 58 ? 6.352 20.438 15.258 1 90.94 58 SER B CA 1
ATOM 2172 C C . SER B 1 58 ? 6.766 20.578 16.719 1 90.94 58 SER B C 1
ATOM 2174 O O . SER B 1 58 ? 6.129 20 17.609 1 90.94 58 SER B O 1
ATOM 2176 N N . PRO B 1 59 ? 7.82 21.266 16.984 1 84.62 59 PRO B N 1
ATOM 2177 C CA . PRO B 1 59 ? 8.234 21.438 18.375 1 84.62 59 PRO B CA 1
ATOM 2178 C C . PRO B 1 59 ? 7.145 22.047 19.25 1 84.62 59 PRO B C 1
ATOM 2180 O O . PRO B 1 59 ? 7.062 21.75 20.438 1 84.62 59 PRO B O 1
ATOM 2183 N N . THR B 1 60 ? 6.297 22.844 18.688 1 84.44 60 THR B N 1
ATOM 2184 C CA . THR B 1 60 ? 5.254 23.5 19.453 1 84.44 60 THR B CA 1
ATOM 2185 C C . THR B 1 60 ? 3.941 22.734 19.359 1 84.44 60 THR B C 1
ATOM 2187 O O . THR B 1 60 ? 2.969 23.062 20.047 1 84.44 60 THR B O 1
ATOM 2190 N N . HIS B 1 61 ? 3.85 21.812 18.547 1 90.5 61 HIS B N 1
ATOM 2191 C CA . HIS B 1 61 ? 2.727 20.906 18.375 1 90.5 61 HIS B CA 1
ATOM 2192 C C . HIS B 1 61 ? 3.201 19.453 18.297 1 90.5 61 HIS B C 1
ATOM 2194 O O . HIS B 1 61 ? 3.215 18.859 17.219 1 90.5 61 HIS B O 1
ATOM 2200 N N . PRO B 1 62 ? 3.5 18.906 19.422 1 91.75 62 PRO B N 1
ATOM 2201 C CA . PRO B 1 62 ? 4.172 17.609 19.438 1 91.75 62 PRO B CA 1
ATOM 2202 C C . PRO B 1 62 ? 3.215 16.453 19.156 1 91.75 62 PRO B C 1
ATOM 2204 O O . PRO B 1 62 ? 3.023 15.586 20.016 1 91.75 62 PRO B O 1
ATOM 2207 N N . ASP B 1 63 ? 2.73 16.438 17.953 1 94.88 63 ASP B N 1
ATOM 2208 C CA . ASP B 1 63 ? 1.894 15.344 17.469 1 94.88 63 ASP B CA 1
ATOM 2209 C C . ASP B 1 63 ? 2.734 14.109 17.156 1 94.88 63 ASP B C 1
ATOM 2211 O O . ASP B 1 63 ? 2.891 13.742 15.984 1 94.88 63 ASP B O 1
ATOM 2215 N N . VAL B 1 64 ? 3.137 13.375 18.203 1 95.88 64 VAL B N 1
ATOM 2216 C CA . VAL B 1 64 ? 4.195 12.375 18.125 1 95.88 64 VAL B CA 1
ATOM 2217 C C . VAL B 1 64 ? 3.693 11.148 17.375 1 95.88 64 VAL B C 1
ATOM 2219 O O . VAL B 1 64 ? 4.48 10.266 17 1 95.88 64 VAL B O 1
ATOM 2222 N N . ILE B 1 65 ? 2.41 11.062 17.094 1 96.56 65 ILE B N 1
ATOM 2223 C CA . ILE B 1 65 ? 1.858 9.961 16.328 1 96.56 65 ILE B CA 1
ATOM 2224 C C . ILE B 1 65 ? 2.213 10.133 14.852 1 96.56 65 ILE B C 1
ATOM 2226 O O . ILE B 1 65 ? 2.141 9.18 14.07 1 96.56 65 ILE B O 1
ATOM 2230 N N . ALA B 1 66 ? 2.578 11.32 14.406 1 96.31 66 ALA B N 1
ATOM 2231 C CA . ALA B 1 66 ? 2.971 11.57 13.016 1 96.31 66 ALA B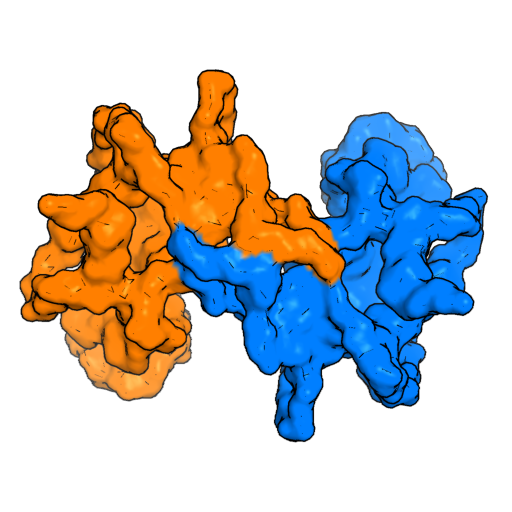 CA 1
ATOM 2232 C C . ALA B 1 66 ? 4.238 10.797 12.656 1 96.31 66 ALA B C 1
ATOM 2234 O O . ALA B 1 66 ? 5.195 10.773 13.438 1 96.31 66 ALA B O 1
ATOM 2235 N N . TYR B 1 67 ? 4.238 10.172 11.492 1 94.75 67 TYR B N 1
ATOM 2236 C CA . TYR B 1 67 ? 5.434 9.508 10.984 1 94.75 67 TYR B CA 1
ATOM 2237 C C . TYR B 1 67 ? 6.465 10.523 10.516 1 94.75 67 TYR B C 1
ATOM 2239 O O . TYR B 1 67 ? 6.156 11.406 9.711 1 94.75 67 TYR B O 1
ATOM 2247 N N . PRO B 1 68 ? 7.711 10.375 11.062 1 94.19 68 PRO B N 1
ATOM 2248 C CA . PRO B 1 68 ? 8.758 11.227 10.5 1 94.19 68 PRO B CA 1
ATOM 2249 C C . PRO B 1 68 ? 8.961 11 9 1 94.19 68 PRO B C 1
ATOM 2251 O O . PRO B 1 68 ? 8.906 9.859 8.539 1 94.19 68 PRO B O 1
ATOM 2254 N N . ARG B 1 69 ? 9.188 12.109 8.281 1 93.38 69 ARG B N 1
ATOM 2255 C CA . ARG B 1 69 ? 9.359 12.078 6.832 1 93.38 69 ARG B CA 1
ATOM 2256 C C . ARG B 1 69 ? 10.047 13.344 6.328 1 93.38 69 ARG B C 1
ATOM 2258 O O . ARG B 1 69 ? 10.07 14.359 7.023 1 93.38 69 ARG B O 1
ATOM 2265 N N . ILE B 1 70 ? 10.617 13.227 5.195 1 93.38 70 ILE B N 1
ATOM 2266 C CA . ILE B 1 70 ? 11.266 14.352 4.539 1 93.38 70 ILE B CA 1
ATOM 2267 C C . ILE B 1 70 ? 10.719 14.508 3.121 1 93.38 70 ILE B C 1
ATOM 2269 O O . ILE B 1 70 ? 10.906 13.617 2.283 1 93.38 70 ILE B O 1
ATOM 2273 N N . PHE B 1 71 ? 10.023 15.594 2.951 1 95 71 PHE B N 1
ATOM 2274 C CA . PHE B 1 71 ? 9.508 15.953 1.638 1 95 71 PHE B CA 1
ATOM 2275 C C . PHE B 1 71 ? 9.789 17.422 1.327 1 95 71 PHE B C 1
ATOM 2277 O O . PHE B 1 71 ? 9.352 18.312 2.057 1 95 71 PHE B O 1
ATOM 2284 N N . GLU B 1 72 ? 10.461 17.641 0.197 1 94.12 72 GLU B N 1
ATOM 2285 C CA . GLU B 1 72 ? 10.789 19 -0.206 1 94.12 72 GLU B CA 1
ATOM 2286 C C . GLU B 1 72 ? 9.523 19.797 -0.525 1 94.12 72 GLU B C 1
ATOM 2288 O O . GLU B 1 72 ? 9.477 21.016 -0.306 1 94.12 72 GLU B O 1
ATOM 2293 N N . ASN B 1 73 ? 8.57 19.109 -1.108 1 94.88 73 ASN B N 1
ATOM 2294 C CA . ASN B 1 73 ? 7.266 19.703 -1.402 1 94.88 73 ASN B CA 1
ATOM 2295 C C . ASN B 1 73 ? 6.129 18.859 -0.828 1 94.88 73 ASN B C 1
ATOM 2297 O O . ASN B 1 73 ? 6.25 17.641 -0.719 1 94.88 73 ASN B O 1
ATOM 2301 N N . GLY B 1 74 ? 5.109 19.578 -0.425 1 97.25 74 GLY B N 1
ATOM 2302 C CA . GLY B 1 74 ? 3.902 18.844 -0.045 1 97.25 74 GLY B CA 1
ATOM 2303 C C . GLY B 1 74 ? 3.205 18.188 -1.22 1 97.25 74 GLY B C 1
ATOM 2304 O O . GLY B 1 74 ? 3.592 18.391 -2.373 1 97.25 74 GLY B O 1
ATOM 2305 N N . GLY B 1 75 ? 2.244 17.375 -0.879 1 97.19 75 GLY B N 1
ATOM 2306 C CA . GLY B 1 75 ? 1.433 16.766 -1.921 1 97.19 75 GLY B CA 1
ATOM 2307 C C . GLY B 1 75 ? 2.035 15.492 -2.477 1 97.19 75 GLY B C 1
ATOM 2308 O O . GLY B 1 75 ? 1.927 15.219 -3.674 1 97.19 75 GLY B O 1
ATOM 2309 N N . GLN B 1 76 ? 2.75 14.875 -1.667 1 95.12 76 GLN B N 1
ATOM 2310 C CA . GLN B 1 76 ? 3.289 13.562 -2.01 1 95.12 76 GLN B CA 1
ATOM 2311 C C . GLN B 1 76 ? 2.557 12.453 -1.26 1 95.12 76 GLN B C 1
ATOM 2313 O O . GLN B 1 76 ? 2.236 12.602 -0.079 1 95.12 76 GLN B O 1
ATOM 2318 N N . TRP B 1 77 ? 2.328 11.367 -2.029 1 95.06 77 TRP B N 1
ATOM 2319 C CA . TRP B 1 77 ? 1.789 10.203 -1.339 1 95.06 77 TRP B CA 1
ATOM 2320 C C . TRP B 1 77 ? 2.854 9.547 -0.467 1 95.06 77 TRP B C 1
ATOM 2322 O O . TRP B 1 77 ? 3.99 9.352 -0.905 1 95.06 77 TRP B O 1
ATOM 2332 N N . PHE B 1 78 ? 2.455 9.312 0.716 1 95.25 78 PHE B N 1
ATOM 2333 C CA . PHE B 1 78 ? 3.348 8.68 1.68 1 95.25 78 PHE B CA 1
ATOM 2334 C C . PHE B 1 78 ? 2.711 7.422 2.268 1 95.25 78 PHE B C 1
ATOM 2336 O O . PHE B 1 78 ? 1.741 7.508 3.023 1 95.25 78 PHE B O 1
ATOM 2343 N N . PHE B 1 79 ? 3.316 6.242 1.965 1 93.5 79 PHE B N 1
ATOM 2344 C CA . PHE B 1 79 ? 2.803 4.961 2.438 1 93.5 79 PHE B CA 1
ATOM 2345 C C . PHE B 1 79 ? 3.385 4.617 3.805 1 93.5 79 PHE B C 1
ATOM 2347 O O . PHE B 1 79 ? 4.57 4.844 4.055 1 93.5 79 PHE B O 1
ATOM 2354 N N . HIS B 1 80 ? 2.535 4.047 4.598 1 91.56 80 HIS B N 1
ATOM 2355 C CA . HIS B 1 80 ? 2.963 3.473 5.871 1 91.56 80 HIS B CA 1
ATOM 2356 C C . HIS B 1 80 ? 1.982 2.406 6.352 1 91.56 80 HIS B C 1
ATOM 2358 O O . HIS B 1 80 ? 1.008 2.098 5.66 1 91.56 80 HIS B O 1
ATOM 2364 N N . GLN B 1 81 ? 2.207 1.896 7.484 1 87.75 81 GLN B N 1
ATOM 2365 C CA . GLN B 1 81 ? 1.507 0.709 7.965 1 87.75 81 GLN B CA 1
ATOM 2366 C C . GLN B 1 81 ? 0.02 0.99 8.164 1 87.75 81 GLN B C 1
ATOM 2368 O O . GLN B 1 81 ? -0.807 0.079 8.07 1 87.75 81 GLN B O 1
ATOM 2373 N N . SER B 1 82 ? -0.309 2.174 8.336 1 92.12 82 SER B N 1
ATOM 2374 C CA . SER B 1 82 ? -1.697 2.5 8.641 1 92.12 82 SER B CA 1
ATOM 2375 C C . SER B 1 82 ? -2.445 2.971 7.402 1 92.12 82 SER B C 1
ATOM 2377 O O . SER B 1 82 ? -3.65 3.223 7.453 1 92.12 82 SER B O 1
ATOM 2379 N N . GLY B 1 83 ? -1.784 3.1 6.332 1 94.62 83 GLY B N 1
ATOM 2380 C CA . GLY B 1 83 ? -2.408 3.555 5.102 1 94.62 83 GLY B CA 1
ATOM 2381 C C . GLY B 1 83 ? -1.529 4.496 4.297 1 94.62 83 GLY B C 1
ATOM 2382 O O . GLY B 1 83 ? -0.315 4.301 4.219 1 94.62 83 GLY B O 1
ATOM 2383 N N . VAL B 1 84 ? -2.184 5.469 3.672 1 96.38 84 VAL B N 1
ATOM 2384 C CA . VAL B 1 84 ? -1.457 6.414 2.83 1 96.38 84 VAL B CA 1
ATOM 2385 C C . VAL B 1 84 ? -1.814 7.844 3.232 1 96.38 84 VAL B C 1
ATOM 2387 O O . VAL B 1 84 ? -2.984 8.156 3.469 1 96.38 84 VAL B O 1
ATOM 2390 N N . ASP B 1 85 ? -0.775 8.656 3.346 1 98 85 ASP B N 1
ATOM 2391 C CA . ASP B 1 85 ? -0.967 10.078 3.637 1 98 85 ASP B CA 1
ATOM 2392 C C . ASP B 1 85 ? -0.72 10.93 2.395 1 98 85 ASP B C 1
ATOM 2394 O O . ASP B 1 85 ? 0.139 10.609 1.572 1 98 85 ASP B O 1
ATOM 2398 N N . LEU B 1 86 ? -1.508 11.961 2.303 1 98.5 86 LEU B N 1
ATOM 2399 C CA . LEU B 1 86 ? -1.065 13.125 1.543 1 98.5 86 LEU B CA 1
ATOM 2400 C C . LEU B 1 86 ? -0.14 14 2.379 1 98.5 86 LEU B C 1
ATOM 2402 O O . LEU B 1 86 ? -0.576 14.617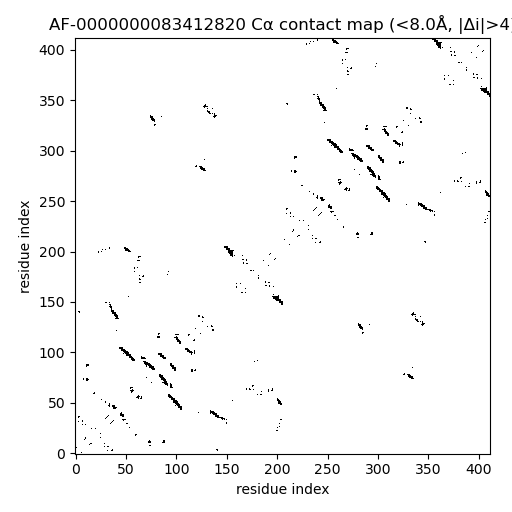 3.355 1 98.5 86 LEU B O 1
ATOM 2406 N N . SER B 1 87 ? 1.103 14.133 1.992 1 98.12 87 SER B N 1
ATOM 2407 C CA . SER B 1 87 ? 2.113 14.68 2.893 1 98.12 87 SER B CA 1
ATOM 2408 C C . SER B 1 87 ? 2.125 16.203 2.852 1 98.12 87 SER B C 1
ATOM 2410 O O . SER B 1 87 ? 1.979 16.797 1.784 1 98.12 87 SER B O 1
ATOM 2412 N N . PHE B 1 88 ? 2.367 16.766 3.977 1 98.06 88 PHE B N 1
ATOM 2413 C CA . PHE B 1 88 ? 2.83 18.156 4.043 1 98.06 88 PHE B CA 1
ATOM 2414 C C . PHE B 1 88 ? 4.297 18.25 3.639 1 98.06 88 PHE B C 1
ATOM 2416 O O . PHE B 1 88 ? 5.027 17.266 3.686 1 98.06 88 PHE B O 1
ATOM 2423 N N . LYS B 1 89 ? 4.648 19.438 3.166 1 97.25 89 LYS B N 1
ATOM 2424 C CA . LYS B 1 89 ? 6.086 19.703 3.213 1 97.25 89 LYS B CA 1
ATOM 2425 C C . LYS B 1 89 ? 6.664 19.328 4.574 1 97.25 89 LYS B C 1
ATOM 2427 O O . LYS B 1 89 ? 6.09 19.672 5.613 1 97.25 89 LYS B O 1
ATOM 2432 N N . SER B 1 90 ? 7.809 18.531 4.559 1 96.12 90 SER B N 1
ATOM 2433 C CA . SER B 1 90 ? 8.297 17.938 5.797 1 96.12 90 SER B CA 1
ATOM 2434 C C . SER B 1 90 ? 9.82 17.906 5.832 1 96.12 90 SER B C 1
ATOM 2436 O O . SER B 1 90 ? 10.469 17.703 4.801 1 96.12 90 SER B O 1
ATOM 2438 N N . ASP B 1 91 ? 10.312 18.156 7 1 93.88 91 ASP B N 1
ATOM 2439 C CA . ASP B 1 91 ? 11.742 18.016 7.266 1 93.88 91 ASP B CA 1
ATOM 2440 C C . ASP B 1 91 ? 11.984 17.422 8.656 1 93.88 91 ASP B C 1
ATOM 2442 O O . ASP B 1 91 ? 11.133 16.719 9.195 1 93.88 91 ASP B O 1
ATOM 2446 N N . ASP B 1 92 ? 13.195 17.688 9.242 1 91.56 92 ASP B N 1
ATOM 2447 C CA . ASP B 1 92 ? 13.547 17.047 10.508 1 91.56 92 ASP B CA 1
ATOM 2448 C C . ASP B 1 92 ? 12.953 17.812 11.695 1 91.56 92 ASP B C 1
ATOM 2450 O O . ASP B 1 92 ? 13.164 17.438 12.844 1 91.56 92 ASP B O 1
ATOM 2454 N N . ILE B 1 93 ? 12.211 18.828 11.406 1 90.25 93 ILE B N 1
ATOM 2455 C CA . ILE B 1 93 ? 11.672 19.656 12.484 1 90.25 93 ILE B CA 1
ATOM 2456 C C . ILE B 1 93 ? 10.148 19.625 12.445 1 90.25 93 ILE B C 1
ATOM 2458 O O . ILE B 1 93 ? 9.5 19.469 13.477 1 90.25 93 ILE B O 1
ATOM 2462 N N . VAL B 1 94 ? 9.625 19.797 11.219 1 93.19 94 VAL B N 1
ATOM 2463 C CA . VAL B 1 94 ? 8.188 19.812 10.984 1 93.19 94 VAL B CA 1
ATOM 2464 C C . VAL B 1 94 ? 7.824 18.75 9.938 1 93.19 94 VAL B C 1
ATOM 2466 O O . VAL B 1 94 ? 8.367 18.75 8.836 1 93.19 94 VAL B O 1
ATOM 2469 N N . PHE B 1 95 ? 6.949 17.812 10.328 1 96.06 95 PHE B N 1
ATOM 2470 C CA . PHE B 1 95 ? 6.562 16.766 9.383 1 96.06 95 PHE B CA 1
ATOM 2471 C C . PHE B 1 95 ? 5.156 16.266 9.68 1 96.06 95 PHE B C 1
ATOM 2473 O O . PHE B 1 95 ? 4.68 16.375 10.805 1 96.06 95 PHE B O 1
ATOM 2480 N N . GLY B 1 96 ? 4.516 15.789 8.672 1 97.19 96 GLY B N 1
ATOM 2481 C CA . GLY B 1 96 ? 3.172 15.25 8.828 1 97.19 96 GLY B CA 1
ATOM 2482 C C . GLY B 1 96 ? 2.451 15.047 7.512 1 97.19 96 GLY B C 1
ATOM 2483 O O . GLY B 1 96 ? 3.068 15.109 6.445 1 97.19 96 GLY B O 1
ATOM 2484 N N . GLY B 1 97 ? 1.204 14.719 7.637 1 98.25 97 GLY B N 1
ATOM 2485 C CA . GLY B 1 97 ? 0.375 14.445 6.477 1 98.25 97 GLY B CA 1
ATOM 2486 C C . GLY B 1 97 ? -1.085 14.219 6.824 1 98.25 97 GLY B C 1
ATOM 2487 O O . GLY B 1 97 ? -1.503 14.469 7.957 1 98.25 97 GLY B O 1
ATOM 2488 N N . ILE B 1 98 ? -1.787 13.883 5.832 1 98.88 98 ILE B N 1
ATOM 2489 C CA . ILE B 1 98 ? -3.23 13.68 5.91 1 98.88 98 ILE B CA 1
ATOM 2490 C C . ILE B 1 98 ? -3.576 12.25 5.508 1 98.88 98 ILE B C 1
ATOM 2492 O O . ILE B 1 98 ? -3.461 11.883 4.336 1 98.88 98 ILE B O 1
ATOM 2496 N N . LEU B 1 99 ? -4.027 11.492 6.453 1 98.69 99 LEU B N 1
ATOM 2497 C CA . LEU B 1 99 ? -4.398 10.102 6.199 1 98.69 99 LEU B CA 1
ATOM 2498 C C . LEU B 1 99 ? -5.73 10.016 5.465 1 98.69 99 LEU B C 1
ATOM 2500 O O . LEU B 1 99 ? -6.719 10.617 5.895 1 98.69 99 LEU B O 1
ATOM 2504 N N . ILE B 1 100 ? -5.766 9.344 4.332 1 98.69 100 ILE B N 1
ATOM 2505 C CA . ILE B 1 100 ? -7.02 9.062 3.641 1 98.69 100 ILE B CA 1
ATOM 2506 C C . ILE B 1 100 ? -7.723 7.883 4.312 1 98.69 100 ILE B C 1
ATOM 2508 O O . ILE B 1 100 ? -7.203 6.766 4.316 1 98.69 100 ILE B O 1
ATOM 2512 N N . ARG B 1 101 ? -8.938 8.117 4.828 1 98.44 101 ARG B N 1
ATOM 2513 C CA . ARG B 1 101 ? -9.578 7.09 5.645 1 98.44 101 ARG B CA 1
ATOM 2514 C C . ARG B 1 101 ? -10.906 6.652 5.027 1 98.44 101 ARG B C 1
ATOM 2516 O O . ARG B 1 101 ? -11.492 5.652 5.449 1 98.44 101 ARG B O 1
ATOM 2523 N N . GLY B 1 102 ? -11.398 7.434 4.105 1 98.44 102 GLY B N 1
ATOM 2524 C CA . GLY B 1 102 ? -12.648 7.105 3.441 1 98.44 102 GLY B CA 1
ATOM 2525 C C . GLY B 1 102 ? -12.75 7.684 2.043 1 98.44 102 GLY B C 1
ATOM 2526 O O . GLY B 1 102 ? -12.32 8.812 1.8 1 98.44 102 GLY B O 1
ATOM 2527 N N . ILE B 1 103 ? -13.312 6.953 1.155 1 98.38 103 ILE B N 1
ATOM 2528 C CA . ILE B 1 103 ? -13.57 7.41 -0.206 1 98.38 103 ILE B CA 1
ATOM 2529 C C . ILE B 1 103 ? -14.898 6.836 -0.696 1 98.38 103 ILE B C 1
ATOM 2531 O O . ILE B 1 103 ? -15.453 5.918 -0.082 1 98.38 103 ILE B O 1
ATOM 2535 N N . CYS B 1 104 ? -15.375 7.395 -1.686 1 97.69 104 CYS B N 1
ATOM 2536 C CA . CYS B 1 104 ? -16.578 6.918 -2.379 1 97.69 104 CYS B CA 1
ATOM 2537 C C . CYS B 1 104 ? -16.484 7.211 -3.871 1 97.69 104 CYS B C 1
ATOM 2539 O O . CYS B 1 104 ? -16.156 8.328 -4.27 1 97.69 104 CYS B O 1
ATOM 2541 N N . GLU B 1 105 ? -16.75 6.156 -4.625 1 96.62 105 GLU B N 1
ATOM 2542 C CA . GLU B 1 105 ? -16.75 6.41 -6.062 1 96.62 105 GLU B CA 1
ATOM 2543 C C . GLU B 1 105 ? -17.766 7.48 -6.438 1 96.62 105 GLU B C 1
ATOM 2545 O O . GLU B 1 105 ? -18.891 7.48 -5.926 1 96.62 105 GLU B O 1
ATOM 2550 N N . HIS B 1 106 ? -17.328 8.32 -7.277 1 94.94 106 HIS B N 1
ATOM 2551 C CA . HIS B 1 106 ? -18.172 9.422 -7.691 1 94.94 106 HIS B CA 1
ATOM 2552 C C . HIS B 1 106 ? -19.188 8.977 -8.734 1 94.94 106 HIS B C 1
ATOM 2554 O O . HIS B 1 106 ? -19.094 9.344 -9.906 1 94.94 106 HIS B O 1
ATOM 2560 N N . LYS B 1 107 ? -20.109 8.211 -8.289 1 93.81 107 LYS B N 1
ATOM 2561 C CA . LYS B 1 107 ? -21.203 7.711 -9.109 1 93.81 107 LYS B CA 1
ATOM 2562 C C . LYS B 1 107 ? -22.438 7.422 -8.258 1 93.81 107 LYS B C 1
ATOM 2564 O O . LYS B 1 107 ? -22.328 7.152 -7.062 1 93.81 107 LYS B O 1
ATOM 2569 N N . ALA B 1 108 ? -23.562 7.477 -8.922 1 92 108 ALA B N 1
ATOM 2570 C CA . ALA B 1 108 ? -24.828 7.258 -8.227 1 92 108 ALA B CA 1
ATOM 2571 C C . ALA B 1 108 ? -24.891 5.852 -7.637 1 92 108 ALA B C 1
ATOM 2573 O O . ALA B 1 108 ? -24.547 4.875 -8.312 1 92 108 ALA B O 1
ATOM 2574 N N . GLY B 1 109 ? -25.203 5.871 -6.387 1 93.75 109 GLY B N 1
ATOM 2575 C CA . GLY B 1 109 ? -25.453 4.586 -5.754 1 93.75 109 GLY B CA 1
ATOM 2576 C C . GLY B 1 109 ? -24.188 3.902 -5.266 1 93.75 109 GLY B C 1
ATOM 2577 O O . GLY B 1 109 ? -24.25 2.783 -4.75 1 93.75 109 GLY B O 1
ATOM 2578 N N . ALA B 1 110 ? -23.062 4.582 -5.41 1 95.19 110 ALA B N 1
ATOM 2579 C CA . ALA B 1 110 ? -21.812 3.979 -4.969 1 95.19 110 ALA B CA 1
ATOM 2580 C C . ALA B 1 110 ? -21.797 3.805 -3.451 1 95.19 110 ALA B C 1
ATOM 2582 O O . ALA B 1 110 ? -22.328 4.645 -2.719 1 95.19 110 ALA B O 1
ATOM 2583 N N . GLN B 1 111 ? -21.219 2.682 -3.027 1 96.62 111 GLN B N 1
ATOM 2584 C CA . GLN B 1 111 ? -21.062 2.418 -1.599 1 96.62 111 GLN B CA 1
ATOM 2585 C C . GLN B 1 111 ? -19.781 3.023 -1.058 1 96.62 111 GLN B C 1
ATOM 2587 O O . GLN B 1 111 ? -18.734 2.973 -1.717 1 96.62 111 GLN B O 1
ATOM 2592 N N . PRO B 1 112 ? -19.891 3.557 0.135 1 97.25 112 PRO B N 1
ATOM 2593 C CA . PRO B 1 112 ? -18.672 4.121 0.737 1 97.25 112 PRO B CA 1
ATOM 2594 C C . PRO B 1 112 ? -17.625 3.059 1.065 1 97.25 112 PRO B C 1
ATOM 2596 O O . PRO B 1 112 ? -17.984 1.938 1.448 1 97.25 112 PRO B O 1
ATOM 2599 N N . ILE B 1 113 ? -16.438 3.393 0.817 1 97.19 113 ILE B N 1
ATOM 2600 C CA . ILE B 1 113 ? -15.297 2.602 1.253 1 97.19 113 ILE B CA 1
ATOM 2601 C C . ILE B 1 113 ? -14.711 3.207 2.525 1 97.19 113 ILE B C 1
ATOM 2603 O O . ILE B 1 113 ? -14.141 4.301 2.494 1 97.19 113 ILE B O 1
ATOM 2607 N N . ILE B 1 114 ? -14.836 2.463 3.627 1 97 114 ILE B N 1
ATOM 2608 C CA . ILE B 1 114 ? -14.477 2.994 4.938 1 97 114 ILE B CA 1
ATOM 2609 C C . ILE B 1 114 ? -13.258 2.256 5.477 1 97 114 ILE B C 1
ATOM 2611 O O . ILE B 1 114 ? -13.242 1.023 5.523 1 97 114 ILE B O 1
ATOM 2615 N N . GLY B 1 115 ? -12.258 3.035 5.93 1 97.06 115 GLY B N 1
ATOM 2616 C CA . GLY B 1 115 ? -11.039 2.461 6.477 1 97.06 115 GLY B CA 1
ATOM 2617 C C . GLY B 1 115 ? -9.812 2.742 5.629 1 97.06 115 GLY B C 1
ATOM 2618 O O . GLY B 1 115 ? -9.836 2.559 4.41 1 97.06 115 GLY B O 1
ATOM 2619 N N . PRO B 1 116 ? -8.742 3.164 6.273 1 97.06 116 PRO B N 1
ATOM 2620 C CA . PRO B 1 116 ? -7.574 3.637 5.531 1 97.06 116 PRO B CA 1
ATOM 2621 C C . PRO B 1 116 ? -6.984 2.564 4.617 1 97.06 116 PRO B C 1
ATOM 2623 O O . PRO B 1 116 ? -6.645 2.846 3.465 1 97.06 116 PRO B O 1
ATOM 2626 N N . LEU B 1 117 ? -6.906 1.355 5.086 1 94.38 117 LEU B N 1
ATOM 2627 C CA . LEU B 1 117 ? -6.293 0.304 4.281 1 94.38 117 LEU B CA 1
ATOM 2628 C C . LEU B 1 117 ? -7.195 -0.079 3.113 1 94.38 117 LEU B C 1
ATOM 2630 O O . LEU B 1 117 ? -6.707 -0.367 2.018 1 94.38 117 LEU B O 1
ATOM 2634 N N . LYS B 1 118 ? -8.484 -0.1 3.326 1 94.62 118 LYS B N 1
ATOM 2635 C CA . LYS B 1 118 ? -9.406 -0.367 2.227 1 94.62 118 LYS B CA 1
ATOM 2636 C C . LYS B 1 118 ? -9.281 0.694 1.137 1 94.62 118 LYS B C 1
ATOM 2638 O O . LYS B 1 118 ? -9.422 0.389 -0.05 1 94.62 118 LYS B O 1
ATOM 2643 N N . CYS B 1 119 ? -9.055 1.907 1.591 1 96.56 119 CYS B N 1
ATOM 2644 C CA . CYS B 1 119 ? -8.82 2.965 0.616 1 96.56 119 CYS B CA 1
ATOM 2645 C C . CYS B 1 119 ? -7.586 2.666 -0.23 1 96.56 119 CYS B C 1
ATOM 2647 O O . CYS B 1 119 ? -7.613 2.828 -1.451 1 96.56 119 CYS B O 1
ATOM 2649 N N . VAL B 1 120 ? -6.535 2.148 0.428 1 93.88 120 VAL B N 1
ATOM 2650 C CA . VAL B 1 120 ? -5.293 1.82 -0.267 1 93.88 120 VAL B CA 1
ATOM 2651 C C . VAL B 1 120 ? -5.555 0.723 -1.297 1 93.88 120 VAL B C 1
ATOM 2653 O O . VAL B 1 120 ? -5.199 0.865 -2.469 1 93.88 120 VAL B O 1
ATOM 2656 N N . TYR B 1 121 ? -6.266 -0.308 -0.879 1 91 121 TYR B N 1
ATOM 2657 C CA . TYR B 1 121 ? -6.48 -1.457 -1.751 1 91 121 TYR B CA 1
ATOM 2658 C C . TYR B 1 121 ? -7.375 -1.089 -2.93 1 91 121 TYR B C 1
ATOM 2660 O O . TYR B 1 121 ? -7.316 -1.728 -3.982 1 91 121 TYR B O 1
ATOM 2668 N N . THR B 1 122 ? -8.148 -0.049 -2.721 1 91.75 122 THR B N 1
ATOM 2669 C CA . THR B 1 122 ? -9.039 0.394 -3.791 1 91.75 122 THR B CA 1
ATOM 2670 C C . THR B 1 122 ? -8.297 1.302 -4.766 1 91.75 122 THR B C 1
ATOM 2672 O O . THR B 1 122 ? -8.422 1.148 -5.984 1 91.75 122 THR B O 1
ATOM 2675 N N . LEU B 1 123 ? -7.473 2.129 -4.277 1 92.56 123 LEU B N 1
ATOM 2676 C CA . LEU B 1 123 ? -6.902 3.191 -5.098 1 92.56 123 LEU B CA 1
ATOM 2677 C C . LEU B 1 123 ? -5.586 2.75 -5.727 1 92.56 123 LEU B C 1
ATOM 2679 O O . LEU B 1 123 ? -5.219 3.217 -6.809 1 92.56 123 LEU B O 1
ATOM 2683 N N . TRP B 1 124 ? -4.789 1.962 -5.133 1 88.31 124 TRP B N 1
ATOM 2684 C CA . TRP B 1 124 ? -3.451 1.647 -5.625 1 88.31 124 TRP B CA 1
ATOM 2685 C C . TRP B 1 124 ? -3.387 0.218 -6.152 1 88.31 124 TRP B C 1
ATOM 2687 O O . TRP B 1 124 ? -2.316 -0.264 -6.531 1 88.31 124 TRP B O 1
ATOM 2697 N N . ASP B 1 125 ? -4.543 -0.324 -6.266 1 82.81 125 ASP B N 1
ATOM 2698 C CA . ASP B 1 125 ? -4.594 -1.701 -6.746 1 82.81 125 ASP B CA 1
ATOM 2699 C C . ASP B 1 125 ? -4.891 -1.748 -8.242 1 82.81 125 ASP B C 1
ATOM 2701 O O . ASP B 1 125 ? -5.309 -0.749 -8.828 1 82.81 125 ASP B O 1
ATOM 2705 N N . HIS B 1 126 ? -4.48 -2.891 -8.859 1 81.5 126 HIS B N 1
ATOM 2706 C CA . HIS B 1 126 ? -4.957 -3.285 -10.18 1 81.5 126 HIS B CA 1
ATOM 2707 C C . HIS B 1 126 ? -4.402 -2.367 -11.258 1 81.5 126 HIS B C 1
ATOM 2709 O O . HIS B 1 126 ? -5.152 -1.866 -12.102 1 81.5 126 HIS B O 1
ATOM 2715 N N . PHE B 1 127 ? -3.16 -2.234 -11.312 1 85.62 127 PHE B N 1
ATOM 2716 C CA . PHE B 1 127 ? -2.637 -1.564 -12.5 1 85.62 127 PHE B CA 1
ATOM 2717 C C . PHE B 1 127 ? -1.489 -2.361 -13.109 1 85.62 127 PHE B C 1
ATOM 2719 O O . PHE B 1 127 ? -0.91 -3.227 -12.453 1 85.62 127 PHE B O 1
ATOM 2726 N N . ASP B 1 128 ? -1.225 -2.064 -14.328 1 92.5 128 ASP B N 1
ATOM 2727 C CA . ASP B 1 128 ? -0.332 -2.826 -15.195 1 92.5 128 ASP B CA 1
ATOM 2728 C C . ASP B 1 128 ? 1.124 -2.66 -14.766 1 92.5 128 ASP B C 1
ATOM 2730 O O . ASP B 1 128 ? 1.618 -1.537 -14.641 1 92.5 128 ASP B O 1
ATOM 2734 N N . ALA B 1 129 ? 1.816 -3.723 -14.484 1 95.69 129 ALA B N 1
ATOM 2735 C CA . ALA B 1 129 ? 3.182 -3.701 -13.969 1 95.69 129 ALA B CA 1
ATOM 2736 C C . ALA B 1 129 ? 4.191 -3.457 -15.086 1 95.69 129 ALA B C 1
ATOM 2738 O O . ALA B 1 129 ? 5.379 -3.254 -14.82 1 95.69 129 ALA B O 1
ATOM 2739 N N . PHE B 1 130 ? 3.717 -3.414 -16.281 1 95.38 130 PHE B N 1
ATOM 2740 C CA . PHE B 1 130 ? 4.637 -3.322 -17.422 1 95.38 130 PHE B CA 1
ATOM 2741 C C . PHE B 1 130 ? 4.449 -2.008 -18.156 1 95.38 130 PHE B C 1
ATOM 2743 O O . PHE B 1 130 ? 5.402 -1.464 -18.719 1 95.38 130 PHE B O 1
ATOM 2750 N N . ASN B 1 131 ? 3.209 -1.596 -18.203 1 90.19 131 ASN B N 1
ATOM 2751 C CA . ASN B 1 131 ? 2.891 -0.397 -18.969 1 90.19 131 ASN B CA 1
ATOM 2752 C C . ASN B 1 131 ? 2.049 0.582 -18.156 1 90.19 131 ASN B C 1
ATOM 2754 O O . ASN B 1 131 ? 0.883 0.82 -18.484 1 90.19 131 ASN B O 1
ATOM 2758 N N . PRO B 1 132 ? 2.723 1.203 -17.234 1 85.19 132 PRO B N 1
ATOM 2759 C CA . PRO B 1 132 ? 1.956 2.186 -16.453 1 85.19 132 PRO B CA 1
ATOM 2760 C C . PRO B 1 132 ? 1.586 3.42 -17.281 1 85.19 132 PRO B C 1
ATOM 2762 O O . PRO B 1 132 ? 2.369 3.861 -18.125 1 85.19 132 PRO B O 1
ATOM 2765 N N . THR B 1 133 ? 0.393 3.846 -17.062 1 86.19 133 THR B N 1
ATOM 2766 C CA . THR B 1 133 ? -0.054 5.109 -17.641 1 86.19 133 THR B CA 1
ATOM 2767 C C . THR B 1 133 ? -0.305 6.141 -16.547 1 86.19 133 THR B C 1
ATOM 2769 O O . THR B 1 133 ? -0.638 5.785 -15.414 1 86.19 133 THR B O 1
ATOM 2772 N N . PRO B 1 134 ? -0.172 7.355 -16.875 1 80.69 134 PRO B N 1
ATOM 2773 C CA . PRO B 1 134 ? -0.396 8.383 -15.852 1 80.69 134 PRO B CA 1
ATOM 2774 C C . PRO B 1 134 ? -1.753 8.242 -15.164 1 80.69 134 PRO B C 1
ATOM 2776 O O . PRO B 1 134 ? -1.876 8.523 -13.969 1 80.69 134 PRO B O 1
ATOM 2779 N N . ASP B 1 135 ? -2.674 7.707 -15.867 1 85.5 135 ASP B N 1
ATOM 2780 C CA . ASP B 1 135 ? -4.035 7.625 -15.344 1 85.5 135 ASP B CA 1
ATOM 2781 C C . ASP B 1 135 ? -4.211 6.391 -14.461 1 85.5 135 ASP B C 1
ATOM 2783 O O . ASP B 1 135 ? -5.23 6.246 -13.781 1 85.5 135 ASP B O 1
ATOM 2787 N N . SER B 1 136 ? -3.184 5.621 -14.414 1 84.69 136 SER B N 1
ATOM 2788 C CA . SER B 1 136 ? -3.305 4.367 -13.68 1 84.69 136 SER B CA 1
ATOM 2789 C C . SER B 1 136 ? -3.098 4.578 -12.188 1 84.69 136 SER B C 1
ATOM 2791 O O . SER B 1 136 ? -3.438 3.713 -11.375 1 84.69 136 SER B O 1
ATOM 2793 N N . TYR B 1 137 ? -2.701 5.77 -11.828 1 85.94 137 TYR B N 1
ATOM 2794 C CA . TYR B 1 137 ? -2.363 6.012 -10.43 1 85.94 137 TYR B CA 1
ATOM 2795 C C . TYR B 1 137 ? -3.258 7.09 -9.836 1 85.94 137 TYR B C 1
ATOM 2797 O O . TYR B 1 137 ? -3.566 8.086 -10.492 1 85.94 137 TYR B O 1
ATOM 2805 N N . PRO B 1 138 ? -3.492 6.871 -8.641 1 92.62 138 PRO B N 1
ATOM 2806 C CA . PRO B 1 138 ? -4.344 7.871 -7.996 1 92.62 138 PRO B CA 1
ATOM 2807 C C . PRO B 1 138 ? -3.723 9.266 -7.996 1 92.62 138 PRO B C 1
ATOM 2809 O O . PRO B 1 138 ? -2.549 9.422 -7.648 1 92.62 138 PRO B O 1
ATOM 2812 N N . HIS B 1 139 ? -4.426 10.172 -8.422 1 95.06 139 HIS B N 1
ATOM 2813 C CA . HIS B 1 139 ? -4 11.57 -8.391 1 95.06 139 HIS B CA 1
ATOM 2814 C C . HIS B 1 139 ? -5.188 12.5 -8.18 1 95.06 139 HIS B C 1
ATOM 2816 O O . HIS B 1 139 ? -6.312 12.18 -8.57 1 95.06 139 HIS B O 1
ATOM 2822 N N . ILE B 1 140 ? -4.91 13.586 -7.602 1 97.31 140 ILE B N 1
ATOM 2823 C CA . ILE B 1 140 ? -5.949 14.531 -7.207 1 97.31 140 ILE B CA 1
ATOM 2824 C C . ILE B 1 140 ? -6.285 15.453 -8.383 1 97.31 140 ILE B C 1
ATOM 2826 O O . ILE B 1 140 ? -5.391 16 -9.023 1 97.31 140 ILE B O 1
ATOM 2830 N N . VAL B 1 141 ? -7.543 15.578 -8.633 1 95.38 141 VAL B N 1
ATOM 2831 C CA . VAL B 1 141 ? -8.023 16.422 -9.719 1 95.38 141 VAL B CA 1
ATOM 2832 C C . VAL B 1 141 ? -9.102 17.375 -9.203 1 95.38 141 VAL B C 1
ATOM 2834 O O . VAL B 1 141 ? -9.719 17.109 -8.164 1 95.38 141 VAL B O 1
ATOM 2837 N N . GLU B 1 142 ? -9.242 18.422 -9.883 1 91.88 142 GLU B N 1
ATOM 2838 C CA . GLU B 1 142 ? -10.289 19.375 -9.516 1 91.88 142 GLU B CA 1
ATOM 2839 C C . GLU B 1 142 ? -11.672 18.828 -9.859 1 91.88 142 GLU B C 1
ATOM 2841 O O . GLU B 1 142 ? -11.836 18.109 -10.852 1 91.88 142 GLU B O 1
ATOM 2846 N N . CYS B 1 143 ? -12.531 19.094 -8.992 1 87.75 143 CYS B N 1
ATOM 2847 C CA . CYS B 1 143 ? -13.938 18.828 -9.258 1 87.75 143 CYS B CA 1
ATOM 2848 C C . CYS B 1 143 ? -14.648 20.094 -9.727 1 87.75 143 CYS B C 1
ATOM 2850 O O . CYS B 1 143 ? -14.492 21.156 -9.133 1 87.75 143 CYS B O 1
ATOM 2852 N N . ASP B 1 144 ? -15.312 20.047 -10.852 1 78.12 144 ASP B N 1
ATOM 2853 C CA . ASP B 1 144 ? -16 21.203 -11.406 1 78.12 144 ASP B CA 1
ATOM 2854 C C . ASP B 1 144 ? -17.078 21.719 -10.453 1 78.12 144 ASP B C 1
ATOM 2856 O O . ASP B 1 144 ? -17.297 22.922 -10.344 1 78.12 144 ASP B O 1
ATOM 2860 N N . ASP B 1 145 ? -17.703 20.797 -9.75 1 79.12 145 ASP B N 1
ATOM 2861 C CA . ASP B 1 145 ? -18.797 21.188 -8.867 1 79.12 145 ASP B CA 1
ATOM 2862 C C . ASP B 1 145 ? -18.469 20.859 -7.41 1 79.12 145 ASP B C 1
ATOM 2864 O O . ASP B 1 145 ? -17.938 19.781 -7.117 1 79.12 145 ASP B O 1
ATOM 2868 N N . SER B 1 146 ? -18.703 21.875 -6.609 1 80.69 146 SER B N 1
ATOM 2869 C CA . SER B 1 146 ? -18.594 21.594 -5.18 1 80.69 146 SER B CA 1
ATOM 2870 C C . SER B 1 146 ? -19.672 20.609 -4.727 1 80.69 146 SER B C 1
ATOM 2872 O O . SER B 1 146 ? -20.797 20.641 -5.223 1 80.69 146 SER B O 1
ATOM 2874 N N . PHE B 1 147 ? -19.234 19.797 -3.73 1 85.06 147 PHE B N 1
ATOM 2875 C CA . PHE B 1 147 ? -20.188 18.828 -3.209 1 85.06 147 PHE B CA 1
ATOM 2876 C C . PHE B 1 147 ? -21.094 19.453 -2.146 1 85.06 147 PHE B C 1
ATOM 2878 O O . PHE B 1 147 ? -22.188 18.969 -1.887 1 85.06 147 PHE B O 1
ATOM 2885 N N . GLY B 1 148 ? -20.578 20.562 -1.567 1 88.12 148 GLY B N 1
ATOM 2886 C CA . GLY B 1 148 ? -21.344 21.281 -0.558 1 88.12 148 GLY B CA 1
ATOM 2887 C C . GLY B 1 148 ? -21.688 20.422 0.648 1 88.12 148 GLY B C 1
ATOM 2888 O O . GLY B 1 148 ? -22.75 20.594 1.245 1 88.12 148 GLY B O 1
ATOM 2889 N N . LYS B 1 149 ? -20.844 19.484 0.95 1 93 149 LYS B N 1
ATOM 2890 C CA . LYS B 1 149 ? -21.094 18.609 2.096 1 93 149 LYS B CA 1
ATOM 2891 C C . LYS B 1 149 ? -20.688 19.297 3.4 1 93 149 LYS B C 1
ATOM 2893 O O . LYS B 1 149 ? -19.734 20.062 3.434 1 93 149 LYS B O 1
ATOM 2898 N N . ASN B 1 150 ? -21.469 18.953 4.449 1 96.5 150 ASN B N 1
ATOM 2899 C CA . ASN B 1 150 ? -21.031 19.344 5.789 1 96.5 150 ASN B CA 1
ATOM 2900 C C . ASN B 1 150 ? -19.891 18.453 6.277 1 96.5 150 ASN B C 1
ATOM 2902 O O . ASN B 1 150 ? -19.828 17.266 5.953 1 96.5 150 ASN B O 1
ATOM 2906 N N . ILE B 1 151 ? -19.016 19.094 6.988 1 97.69 151 ILE B N 1
ATOM 2907 C CA . ILE B 1 151 ? -17.859 18.375 7.52 1 97.69 151 ILE B CA 1
ATOM 2908 C C . ILE B 1 151 ? -17.938 18.344 9.047 1 97.69 151 ILE B C 1
ATOM 2910 O O . ILE B 1 151 ? -18.125 19.375 9.688 1 97.69 151 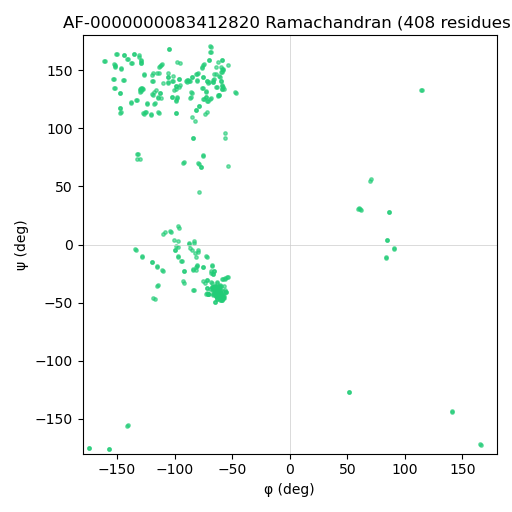ILE B O 1
ATOM 2914 N N . THR B 1 152 ? -17.844 17.188 9.602 1 97.94 152 THR B N 1
ATOM 2915 C CA . THR B 1 152 ? -17.797 17 11.047 1 97.94 152 THR B CA 1
ATOM 2916 C C . THR B 1 152 ? -16.375 16.719 11.516 1 97.94 152 THR B C 1
ATOM 2918 O O . THR B 1 152 ? -15.633 15.984 10.867 1 97.94 152 THR B O 1
ATOM 2921 N N . LYS B 1 153 ? -16.094 17.312 12.633 1 97.56 153 LYS B N 1
ATOM 2922 C CA . LYS B 1 153 ? -14.797 17.062 13.273 1 97.56 153 LYS B CA 1
ATOM 2923 C C . LYS B 1 153 ? -14.93 16.031 14.391 1 97.56 153 LYS B C 1
ATOM 2925 O O . LYS B 1 153 ? -15.859 16.094 15.195 1 97.56 153 LYS B O 1
ATOM 2930 N N . LEU B 1 154 ? -14.031 15.109 14.398 1 97.62 154 LEU B N 1
ATOM 2931 C CA . LEU B 1 154 ? -14.031 14.023 15.375 1 97.62 154 LEU B CA 1
ATOM 2932 C C . LEU B 1 154 ? -12.617 13.758 15.883 1 97.62 154 LEU B C 1
ATOM 2934 O O . LEU B 1 154 ? -11.641 14.141 15.242 1 97.62 154 LEU B O 1
ATOM 2938 N N . PRO B 1 155 ? -12.508 13.156 17.125 1 97.56 155 PRO B N 1
ATOM 2939 C CA . PRO B 1 155 ? -11.18 12.641 17.484 1 97.56 155 PRO B CA 1
ATOM 2940 C C . PRO B 1 155 ? -10.656 11.609 16.5 1 97.56 155 PRO B C 1
ATOM 2942 O O . PRO B 1 155 ? -11.438 10.891 15.867 1 97.56 155 PRO B O 1
ATOM 2945 N N . ARG B 1 156 ? -9.359 11.57 16.375 1 97.12 156 ARG B N 1
ATOM 2946 C CA . ARG B 1 156 ? -8.75 10.57 15.508 1 97.12 156 ARG B CA 1
ATOM 2947 C C . ARG B 1 156 ? -9.117 9.156 15.961 1 97.12 156 ARG B C 1
ATOM 2949 O O . ARG B 1 156 ? -9.398 8.93 17.141 1 97.12 156 ARG B O 1
ATOM 2956 N N . TRP B 1 157 ? -9.195 8.289 14.93 1 95.81 157 TRP B N 1
ATOM 2957 C CA . TRP B 1 157 ? -9.438 6.883 15.234 1 95.81 157 TRP B CA 1
ATOM 2958 C C . TRP B 1 157 ? -8.133 6.168 15.57 1 95.81 157 TRP B C 1
ATOM 2960 O O . TRP B 1 157 ? -7.449 5.656 14.672 1 95.81 157 TRP B O 1
ATOM 2970 N N . ILE B 1 158 ? -7.812 6.145 16.828 1 95.44 158 ILE B N 1
ATOM 2971 C CA . ILE B 1 158 ? -6.57 5.543 17.312 1 95.44 158 ILE B CA 1
ATOM 2972 C C . ILE B 1 158 ? -6.883 4.371 18.234 1 95.44 158 ILE B C 1
ATOM 2974 O O . ILE B 1 158 ? -7.539 4.539 19.266 1 95.44 158 ILE B O 1
ATOM 2978 N N . THR B 1 159 ? -6.375 3.283 17.828 1 91.44 159 THR B N 1
ATOM 2979 C CA . THR B 1 159 ? -6.598 2.1 18.656 1 91.44 159 THR B CA 1
ATOM 2980 C C . THR B 1 159 ? -5.48 1.939 19.688 1 91.44 159 THR B C 1
ATOM 2982 O O . THR B 1 159 ? -4.312 2.18 19.375 1 91.44 159 THR B O 1
ATOM 2985 N N . VAL B 1 160 ? -5.887 1.541 20.875 1 94 160 VAL B N 1
ATOM 2986 C CA . VAL B 1 160 ? -4.953 1.169 21.922 1 94 160 VAL B CA 1
ATOM 2987 C C . VAL B 1 160 ? -5.094 -0.318 22.25 1 94 160 VAL B C 1
ATOM 2989 O O . VAL B 1 160 ? -6.125 -0.753 22.766 1 94 160 VAL B O 1
ATOM 2992 N N . PRO B 1 161 ? -4.066 -1.105 21.969 1 92.06 161 PRO B N 1
ATOM 2993 C CA . PRO B 1 161 ? -4.164 -2.547 22.219 1 92.06 161 PRO B CA 1
ATOM 2994 C C . PRO B 1 161 ? -4.441 -2.879 23.672 1 92.06 161 PRO B C 1
ATOM 2996 O O . PRO B 1 161 ? -4.102 -2.094 24.562 1 92.06 161 PRO B O 1
ATOM 2999 N N . ASN B 1 162 ? -4.961 -4.086 23.828 1 91.56 162 ASN B N 1
ATOM 3000 C CA . ASN B 1 162 ? -5.223 -4.555 25.188 1 91.56 162 ASN B CA 1
ATOM 3001 C C . ASN B 1 162 ? -3.953 -4.57 26.031 1 91.56 162 ASN B C 1
ATOM 3003 O O . ASN B 1 162 ? -2.904 -5.027 25.578 1 91.56 162 ASN B O 1
ATOM 3007 N N . GLY B 1 163 ? -4.055 -4.031 27.266 1 94.25 163 GLY B N 1
ATOM 3008 C CA . GLY B 1 163 ? -2.93 -4.035 28.188 1 94.25 163 GLY B CA 1
ATOM 3009 C C . GLY B 1 163 ? -2.055 -2.803 28.078 1 94.25 163 GLY B C 1
ATOM 3010 O O . GLY B 1 163 ? -1.095 -2.639 28.828 1 94.25 163 GLY B O 1
ATOM 3011 N N . LYS B 1 164 ? -2.375 -1.998 27.188 1 95.44 164 LYS B N 1
ATOM 3012 C CA . LYS B 1 164 ? -1.621 -0.758 27.031 1 95.44 164 LYS B CA 1
ATOM 3013 C C . LYS B 1 164 ? -2.471 0.454 27.391 1 95.44 164 LYS B C 1
ATOM 3015 O O . LYS B 1 164 ? -3.701 0.397 27.344 1 95.44 164 LYS B O 1
ATOM 3020 N N . THR B 1 165 ? -1.766 1.49 27.797 1 97.25 165 THR B N 1
ATOM 3021 C CA . THR B 1 165 ? -2.418 2.771 28.031 1 97.25 165 THR B CA 1
ATOM 3022 C C . THR B 1 165 ? -2.115 3.756 26.906 1 97.25 165 THR B C 1
ATOM 3024 O O . THR B 1 165 ? -1.25 3.502 26.078 1 97.25 165 THR B O 1
ATOM 3027 N N . ARG B 1 166 ? -2.852 4.859 26.891 1 97.19 166 ARG B N 1
ATOM 3028 C CA . ARG B 1 166 ? -2.557 5.945 25.969 1 97.19 166 ARG B CA 1
ATOM 3029 C C . ARG B 1 166 ? -1.119 6.426 26.125 1 97.19 166 ARG B C 1
ATOM 3031 O O . ARG B 1 166 ? -0.432 6.691 25.141 1 97.19 166 ARG B O 1
ATOM 3038 N N . GLU B 1 167 ? -0.668 6.516 27.312 1 97.19 167 GLU B N 1
ATOM 3039 C CA . GLU B 1 167 ? 0.684 6.98 27.594 1 97.19 167 GLU B CA 1
ATOM 3040 C C . GLU B 1 167 ? 1.731 5.992 27.094 1 97.19 167 GLU B C 1
ATOM 3042 O O . GLU B 1 167 ? 2.809 6.395 26.656 1 97.19 167 GLU B O 1
ATOM 3047 N N . ASP B 1 168 ? 1.41 4.77 27.203 1 97.19 168 ASP B N 1
ATOM 3048 C CA . ASP B 1 168 ? 2.312 3.766 26.641 1 97.19 168 ASP B CA 1
ATOM 3049 C C . ASP B 1 168 ? 2.539 3.996 25.156 1 97.19 168 ASP B C 1
ATOM 3051 O O . ASP B 1 168 ? 3.672 3.912 24.672 1 97.19 168 ASP B O 1
ATOM 3055 N N . LYS B 1 169 ? 1.446 4.281 24.516 1 96.5 169 LYS B N 1
ATOM 3056 C CA . LYS B 1 169 ? 1.548 4.52 23.078 1 96.5 169 LYS B CA 1
ATOM 3057 C C . LYS B 1 169 ? 2.387 5.762 22.781 1 96.5 169 LYS B C 1
ATOM 3059 O O . LYS B 1 169 ? 3.191 5.766 21.844 1 96.5 169 LYS B O 1
ATOM 3064 N N . ILE B 1 170 ? 2.211 6.75 23.578 1 96.69 170 ILE B N 1
ATOM 3065 C CA . ILE B 1 170 ? 3 7.969 23.422 1 96.69 170 ILE B CA 1
ATOM 3066 C C . ILE B 1 170 ? 4.484 7.645 23.547 1 96.69 170 ILE B C 1
ATOM 3068 O O . ILE B 1 170 ? 5.301 8.078 22.734 1 96.69 170 ILE B O 1
ATOM 3072 N N . GLU B 1 171 ? 4.809 6.895 24.5 1 95.38 171 GLU B N 1
ATOM 3073 C CA . GLU B 1 171 ? 6.203 6.516 24.734 1 95.38 171 GLU B CA 1
ATOM 3074 C C . GLU B 1 171 ? 6.77 5.742 23.547 1 95.38 171 GLU B C 1
ATOM 3076 O O . GLU B 1 171 ? 7.926 5.938 23.172 1 95.38 171 GLU B O 1
ATOM 3081 N N . GLU B 1 172 ? 5.961 4.93 23.016 1 94.81 172 GLU B N 1
ATOM 3082 C CA . GLU B 1 172 ? 6.371 4.18 21.828 1 94.81 172 GLU B CA 1
ATOM 3083 C C . GLU B 1 172 ? 6.629 5.113 20.641 1 94.81 172 GLU B C 1
ATOM 3085 O O . GLU B 1 172 ? 7.633 4.969 19.938 1 94.81 172 GLU B O 1
ATOM 3090 N N . TRP B 1 173 ? 5.754 6.043 20.453 1 94.88 173 TRP B N 1
ATOM 3091 C CA . TRP B 1 173 ? 5.848 6.926 19.297 1 94.88 173 TRP B CA 1
ATOM 3092 C C . TRP B 1 173 ? 7.004 7.91 19.453 1 94.88 173 TRP B C 1
ATOM 3094 O O . TRP B 1 173 ? 7.645 8.297 18.469 1 94.88 173 TRP B O 1
ATOM 3104 N N . ILE B 1 174 ? 7.316 8.273 20.641 1 94.38 174 ILE B N 1
ATOM 3105 C CA . ILE B 1 174 ? 8.438 9.164 20.906 1 94.38 174 ILE B CA 1
ATOM 3106 C C . ILE B 1 174 ? 9.742 8.492 20.469 1 94.38 174 ILE B C 1
ATOM 3108 O O . ILE B 1 174 ? 10.648 9.156 19.969 1 94.38 174 ILE B O 1
ATOM 3112 N N . LYS B 1 175 ? 9.789 7.203 20.578 1 92.25 175 LYS B N 1
ATOM 3113 C CA . LYS B 1 175 ? 11 6.465 20.219 1 92.25 175 LYS B CA 1
ATOM 3114 C C . LYS B 1 175 ? 11.273 6.527 18.719 1 92.25 175 LYS B C 1
ATOM 3116 O O . LYS B 1 175 ? 12.398 6.309 18.281 1 92.25 175 LYS B O 1
ATOM 3121 N N . ARG B 1 176 ? 10.258 6.859 17.953 1 90.06 176 ARG B N 1
ATOM 3122 C CA . ARG B 1 176 ? 10.398 6.945 16.516 1 90.06 176 ARG B CA 1
ATOM 3123 C C . ARG B 1 176 ? 11.023 8.273 16.094 1 90.06 176 ARG B C 1
ATOM 3125 O O . ARG B 1 176 ? 11.469 8.43 14.961 1 90.06 176 ARG B O 1
ATOM 3132 N N . LEU B 1 177 ? 11.016 9.266 16.969 1 90.75 177 LEU B N 1
ATOM 3133 C CA . LEU B 1 177 ? 11.477 10.609 16.641 1 90.75 177 LEU B CA 1
ATOM 3134 C C . LEU B 1 177 ? 13 10.664 16.594 1 90.75 177 LEU B C 1
ATOM 3136 O O . LEU B 1 177 ? 13.68 9.914 17.297 1 90.75 177 LEU B O 1
ATOM 3140 N N . PRO B 1 178 ? 13.383 11.594 15.805 1 83 178 PRO B N 1
ATOM 3141 C CA . PRO B 1 178 ? 14.812 11.883 15.922 1 83 178 PRO B CA 1
ATOM 3142 C C . PRO B 1 178 ? 15.211 12.328 17.328 1 83 178 PRO B C 1
ATOM 3144 O O . PRO B 1 178 ? 14.391 12.922 18.047 1 83 178 PRO B O 1
ATOM 3147 N N . GLU B 1 179 ? 16.453 12.062 17.656 1 79.56 179 GLU B N 1
ATOM 3148 C CA . GLU B 1 179 ? 16.938 12.328 19 1 79.56 179 GLU B CA 1
ATOM 3149 C C . GLU B 1 179 ? 16.734 13.797 19.375 1 79.56 179 GLU B C 1
ATOM 3151 O O . GLU B 1 179 ? 16.328 14.109 20.5 1 79.56 179 GLU B O 1
ATOM 3156 N N . ILE B 1 180 ? 16.969 14.648 18.484 1 76.19 180 ILE B N 1
ATOM 3157 C CA . ILE B 1 180 ? 16.906 16.078 18.734 1 76.19 180 ILE B CA 1
ATOM 3158 C C . ILE B 1 180 ? 15.469 16.469 19.109 1 76.19 180 ILE B C 1
ATOM 3160 O O . ILE B 1 180 ? 15.258 17.297 20 1 76.19 180 ILE B O 1
ATOM 3164 N N . ASP B 1 181 ? 14.547 15.852 18.516 1 77.94 181 ASP B N 1
ATOM 3165 C CA . ASP B 1 181 ? 13.148 16.172 18.797 1 77.94 181 ASP B CA 1
ATOM 3166 C C . ASP B 1 181 ? 12.703 15.602 20.141 1 77.94 181 ASP B C 1
ATOM 3168 O O . ASP B 1 181 ? 11.945 16.25 20.859 1 77.94 181 ASP B O 1
ATOM 3172 N N . ARG B 1 182 ? 13.328 14.484 20.438 1 80.94 182 ARG B N 1
ATOM 3173 C CA . ARG B 1 182 ? 12.953 13.836 21.688 1 80.94 182 ARG B CA 1
ATOM 3174 C C . ARG B 1 182 ? 13.391 14.672 22.891 1 80.94 182 ARG B C 1
ATOM 3176 O O . ARG B 1 182 ? 12.648 14.797 23.875 1 80.94 182 ARG B O 1
ATOM 3183 N N . VAL B 1 183 ? 14.469 15.32 22.672 1 77.38 183 VAL B N 1
ATOM 3184 C CA . VAL B 1 183 ? 15.086 16.031 23.797 1 77.38 183 VAL B CA 1
ATOM 3185 C C . VAL B 1 183 ? 14.383 17.375 24 1 77.38 183 VAL B C 1
ATOM 3187 O O . VAL B 1 183 ? 14.352 17.906 25.109 1 77.38 183 VAL B O 1
ATOM 3190 N N . ASN B 1 184 ? 13.766 17.812 22.969 1 80.25 184 ASN B N 1
ATOM 3191 C CA . ASN B 1 184 ? 13.195 19.156 23.016 1 80.25 184 ASN B CA 1
ATOM 3192 C C . ASN B 1 184 ? 11.711 19.125 23.375 1 80.25 184 ASN B C 1
ATOM 3194 O O . ASN B 1 184 ? 11.055 20.172 23.406 1 80.25 184 ASN B O 1
ATOM 3198 N N . LEU B 1 185 ? 11.258 17.906 23.641 1 86.5 185 LEU B N 1
ATOM 3199 C CA . LEU B 1 185 ? 9.859 17.797 24.031 1 86.5 185 LEU B CA 1
ATOM 3200 C C . LEU B 1 185 ? 9.648 18.344 25.438 1 86.5 185 LEU B C 1
ATOM 3202 O O . LEU B 1 185 ? 10.242 17.859 26.391 1 86.5 185 LEU B O 1
ATOM 3206 N N . LYS B 1 186 ? 8.93 19.422 25.625 1 81.81 186 LYS B N 1
ATOM 3207 C CA . LYS B 1 186 ? 8.727 20.109 26.906 1 81.81 186 LYS B CA 1
ATOM 3208 C C . LYS B 1 186 ? 7.395 19.719 27.531 1 81.81 186 LYS B C 1
ATOM 3210 O O . LYS B 1 186 ? 7.082 20.141 28.656 1 81.81 186 LYS B O 1
ATOM 3215 N N . THR B 1 187 ? 6.625 18.922 26.938 1 87.62 187 THR B N 1
ATOM 3216 C CA . THR B 1 187 ? 5.285 18.562 27.391 1 87.62 187 THR B CA 1
ATOM 3217 C C . THR B 1 187 ? 5.27 17.156 27.969 1 87.62 187 THR B C 1
ATOM 3219 O O . THR B 1 187 ? 6.031 16.281 27.531 1 87.62 187 THR B O 1
ATOM 3222 N N . SER B 1 188 ? 4.438 16.953 28.938 1 91.94 188 SER B N 1
ATOM 3223 C CA . SER B 1 188 ? 4.344 15.656 29.594 1 91.94 188 SER B CA 1
ATOM 3224 C C . SER B 1 188 ? 3.715 14.617 28.672 1 91.94 188 SER B C 1
ATOM 3226 O O . SER B 1 188 ? 2.984 14.969 27.734 1 91.94 188 SER B O 1
ATOM 3228 N N . THR B 1 189 ? 4.004 13.375 29.031 1 93.69 189 THR B N 1
ATOM 3229 C CA . THR B 1 189 ? 3.414 12.258 28.281 1 93.69 189 THR B CA 1
ATOM 3230 C C . THR B 1 189 ? 1.893 12.289 28.391 1 93.69 189 THR B C 1
ATOM 3232 O O . THR B 1 189 ? 1.19 12 27.422 1 93.69 189 THR B O 1
ATOM 3235 N N . ALA B 1 190 ? 1.413 12.656 29.531 1 95 190 ALA B N 1
ATOM 3236 C CA . ALA B 1 190 ? -0.028 12.734 29.75 1 95 190 ALA B CA 1
ATOM 3237 C C . ALA B 1 190 ? -0.657 13.828 28.875 1 95 190 ALA B C 1
ATOM 3239 O O . ALA B 1 190 ? -1.725 13.625 28.297 1 95 190 ALA B O 1
ATOM 3240 N N . ASP B 1 191 ? -0.01 14.93 28.812 1 95.06 191 ASP B N 1
ATOM 3241 C CA . ASP B 1 191 ? -0.504 16.031 27.984 1 95.06 191 ASP B CA 1
ATOM 3242 C C . ASP B 1 191 ? -0.463 15.672 26.5 1 95.06 191 ASP B C 1
ATOM 3244 O O . ASP B 1 191 ? -1.387 16 25.75 1 95.06 191 ASP B O 1
ATOM 3248 N N . MET B 1 192 ? 0.564 15.016 26.156 1 94.94 192 MET B N 1
ATOM 3249 C CA . MET B 1 192 ? 0.658 14.57 24.781 1 94.94 192 MET B CA 1
ATOM 3250 C C . MET B 1 192 ? -0.45 13.578 24.438 1 94.94 192 MET B C 1
ATOM 3252 O O . MET B 1 192 ? -1.048 13.641 23.375 1 94.94 192 MET B O 1
ATOM 3256 N N . ALA B 1 193 ? -0.642 12.695 25.344 1 96.38 193 ALA B N 1
ATOM 3257 C CA . ALA B 1 193 ? -1.707 11.711 25.156 1 96.38 193 ALA B CA 1
ATOM 3258 C C . ALA B 1 193 ? -3.057 12.398 24.953 1 96.38 193 ALA B C 1
ATOM 3260 O O . ALA B 1 193 ? -3.811 12.055 24.047 1 96.38 193 ALA B O 1
ATOM 3261 N N . LYS B 1 194 ? -3.338 13.352 25.766 1 95.56 194 LYS B N 1
ATOM 3262 C CA . LYS B 1 194 ? -4.586 14.102 25.641 1 95.56 194 LYS B CA 1
ATOM 3263 C C . LYS B 1 194 ? -4.691 14.773 24.281 1 95.56 194 LYS B C 1
ATOM 3265 O O . LYS B 1 194 ? -5.727 14.688 23.609 1 95.56 194 LYS B O 1
ATOM 3270 N N . ALA B 1 195 ? -3.676 15.422 23.859 1 93.31 195 ALA B N 1
ATOM 3271 C CA . ALA B 1 195 ? -3.672 16.141 22.594 1 93.31 195 ALA B CA 1
ATOM 3272 C C . ALA B 1 195 ? -3.83 15.18 21.422 1 93.31 195 ALA B C 1
ATOM 3274 O O . ALA B 1 195 ? -4.598 15.445 20.484 1 93.31 195 ALA B O 1
ATOM 3275 N N . VAL B 1 196 ? -3.137 14.078 21.5 1 96.19 196 VAL B N 1
ATOM 3276 C CA . VAL B 1 196 ? -3.123 13.125 20.391 1 96.19 196 VAL B CA 1
ATOM 3277 C C . VAL B 1 196 ? -4.48 12.438 20.281 1 96.19 196 VAL B C 1
ATOM 3279 O O . VAL B 1 196 ? -5.039 12.312 19.188 1 96.19 196 VAL B O 1
ATOM 3282 N N . PHE B 1 197 ? -5.051 12.055 21.375 1 96.94 197 PHE B N 1
ATOM 3283 C CA . PHE B 1 197 ? -6.227 11.195 21.359 1 96.94 197 PHE B CA 1
ATOM 3284 C C . PHE B 1 197 ? -7.504 12.023 21.359 1 96.94 197 PHE B C 1
ATOM 3286 O O . PHE B 1 197 ? -8.539 11.578 20.859 1 96.94 197 PHE B O 1
ATOM 3293 N N . ASP B 1 198 ? -7.426 13.242 21.812 1 96.31 198 ASP B N 1
ATOM 3294 C CA . ASP B 1 198 ? -8.68 13.953 22.047 1 96.31 198 ASP B CA 1
ATOM 3295 C C . ASP B 1 198 ? -8.875 15.086 21.047 1 96.31 198 ASP B C 1
ATOM 3297 O O . ASP B 1 198 ? -9.984 15.578 20.859 1 96.31 198 ASP B O 1
ATOM 3301 N N . ASN B 1 199 ? -7.785 15.578 20.438 1 94.62 199 ASN B N 1
ATOM 3302 C CA . ASN B 1 199 ? -7.961 16.625 19.438 1 94.62 199 ASN B CA 1
ATOM 3303 C C . ASN B 1 199 ? -8.82 16.125 18.266 1 94.62 199 ASN B C 1
ATOM 3305 O O . ASN B 1 199 ? -8.734 14.969 17.875 1 94.62 199 ASN B O 1
ATOM 3309 N N . GLU B 1 200 ? -9.586 17.016 17.75 1 97 200 GLU B N 1
ATOM 3310 C CA . GLU B 1 200 ? -10.516 16.672 16.672 1 97 200 GLU B CA 1
ATOM 3311 C C . GLU B 1 200 ? -9.883 16.922 15.312 1 97 200 GLU B C 1
ATOM 3313 O O . GLU B 1 200 ? -10.281 17.844 14.594 1 97 200 GLU B O 1
ATOM 3318 N N . TYR B 1 201 ? -8.914 16.094 14.977 1 97.88 201 TYR B N 1
ATOM 3319 C CA . TYR B 1 201 ? -8.141 16.25 13.742 1 97.88 201 TYR B CA 1
ATOM 3320 C C . TYR B 1 201 ? -8.578 15.234 12.695 1 97.88 201 TYR B C 1
ATOM 3322 O O . TYR B 1 201 ? -7.883 15.023 11.703 1 97.88 201 TYR B O 1
ATOM 3330 N N . ARG B 1 202 ? -9.734 14.562 13 1 98.31 202 ARG B N 1
ATOM 3331 C CA . ARG B 1 202 ? -10.406 13.727 12.016 1 98.31 202 ARG B CA 1
ATOM 3332 C C . ARG B 1 202 ? -11.625 14.438 11.438 1 98.31 202 ARG B C 1
ATOM 3334 O O . ARG B 1 202 ? -12.453 14.969 12.18 1 98.31 202 ARG B O 1
ATOM 3341 N N . PHE B 1 203 ? -11.688 14.516 10.109 1 98.75 203 PHE B N 1
ATOM 3342 C CA . PHE B 1 203 ? -12.75 15.234 9.422 1 98.75 203 PHE B CA 1
ATOM 3343 C C . PHE B 1 203 ? -13.539 14.305 8.516 1 98.75 203 PHE B C 1
ATOM 3345 O O . PHE B 1 203 ? -12.961 13.562 7.723 1 98.75 203 PHE B O 1
ATOM 3352 N N . LYS B 1 204 ? -14.789 14.32 8.633 1 98.06 204 LYS B N 1
ATOM 3353 C CA . LYS B 1 204 ? -15.68 13.43 7.898 1 98.06 204 LYS B CA 1
ATOM 3354 C C . LYS B 1 204 ? -16.797 14.211 7.211 1 98.06 204 LYS B C 1
ATOM 3356 O O . LYS B 1 204 ? -17.422 15.078 7.824 1 98.06 204 LYS B O 1
ATOM 3361 N N . ALA B 1 205 ? -16.984 13.898 5.98 1 95.25 205 ALA B N 1
ATOM 3362 C CA . ALA B 1 205 ? -18.109 14.484 5.258 1 95.25 205 ALA B CA 1
ATOM 3363 C C . ALA B 1 205 ? -19.422 13.812 5.656 1 95.25 205 ALA B C 1
ATOM 3365 O O . ALA B 1 205 ? -19.484 12.586 5.824 1 95.25 205 ALA B O 1
ATOM 3366 N N . VAL B 1 206 ? -20.406 14.609 5.895 1 88.38 206 VAL B N 1
ATOM 3367 C CA . VAL B 1 206 ? -21.734 14.125 6.27 1 88.38 206 VAL B CA 1
ATOM 3368 C C . VAL B 1 206 ? -22.781 14.68 5.305 1 88.38 206 VAL B C 1
ATOM 3370 O O . VAL B 1 206 ? -22.625 15.789 4.781 1 88.38 206 VAL B O 1
#

Nearest PDB structures (foldseek):
  5ixc-assembly2_B  TM=1.998E-01  e=2.941E+00  Homo sapiens
  5izr-assembly1_A  TM=1.673E-01  e=6.987E+00  Homo sapiens
  5ixc-assembly2_B  TM=1.996E-01  e=2.284E+00  Homo sapiens
  5izr-assembly1_A  TM=1.672E-01  e=4.799E+00  Homo sapiens

Sequence (412 aa):
MKNYIEQLKDKLDLLGFNEPEDYGAFFQSIADILLNHVLIAKNERLYEITEIEFYLFSPTHPDVIAYPRIFENGGQWFFHQSGVDLSFKSDDIVFGGILIRGICEHKAGAQPIIGPLKCVYTLWDHFDAFNPTPDSYPHIVECDDSFGKNITKLPRWITVPNGKTREDKIEEWIKRLPEIDRVNLKTSTADMAKAVFDNEYRFKAVMKNYIEQLKDKLDLLGFNEPEDYGAFFQSIADILLNHVLIAKNERLYEITEIEFYLFSPTHPDVIAYPRIFENGGQWFFHQSGVDLSFKSDDIVFGGILIRGICEHKAGAQPIIGPLKCVYTLWDHFDAFNPTPDSYPHIVECDDSFGKNITKLPRWITVPNGKTREDKIEEWIKRLPEIDRVNLKTSTADMAKAVFDNEYRFKAV

Organism: NCBI:txid2530390

Radius of gyration: 22.95 Å; Cα contacts (8 Å, |Δi|>4): 860; chains: 2; bounding box: 52×67×60 Å

pLDDT: mean 92.74, std 6.75, range [61.06, 98.88]

Secondary structure (DSSP, 8-state):
---HHHHHHHHHTTTT--TTS-HHHHHHHHHHHHHHTEEEEETTEEEEEEEEEEEEEETTEE-TTSPP--BSSS-EEEEETTEEEEEPSB-SSSEEEEEEEEEEESSTTPPEEESHHHHHHHHS-SEESSS--GGGS-EEEE-SS-----EEEE-------TT--HHHHHHHHHTTS-HHHHHT--S-HHHHHHHHHHS--EEEE-/---HHHHHHHHHTTTT--SS--HHHHHHHHHHHHHHTEEEEETTEEEEEEEEEEEEEETTEE-TTSPP--BSSS-EEEEETTEEEEEPSB-SSSEEEEEEEEEEESSTTPPEEESHHHHHHHHS-SEESSS--GGGS-EEEE-SS-----EEEE-------TT--HHHHHHHHHTTS-HHHHHT--S-HHHHHHHHHHS--EEEE-

Solvent-accessible surface area (backbone atoms only — not comparable to full-atom values): 21745 Å² total; per-residue (Å²): 130,80,52,69,62,56,50,48,50,39,53,27,47,44,58,91,63,54,87,89,53,62,59,67,60,56,49,48,59,52,47,48,42,48,54,25,37,33,28,38,34,34,58,97,42,48,26,34,38,37,24,38,33,60,33,53,25,29,87,91,39,66,32,50,83,31,64,86,46,75,30,96,53,30,42,23,34,40,53,54,97,73,25,42,20,47,20,26,35,17,41,98,62,36,20,24,27,33,35,45,30,20,32,27,50,72,50,89,86,53,67,74,40,75,37,23,54,58,37,43,45,63,45,72,29,70,35,48,30,67,67,56,46,50,47,50,41,55,24,51,40,79,39,95,60,69,66,79,58,49,71,46,70,34,47,47,93,73,87,72,60,90,96,54,50,65,49,53,51,46,57,57,33,47,69,70,45,56,69,72,58,56,72,61,56,85,68,51,59,66,57,42,31,48,53,59,54,58,39,58,45,15,41,32,60,94,130,79,52,69,63,57,50,48,50,38,53,27,47,46,59,88,66,53,94,98,52,61,58,67,61,56,50,47,57,51,47,50,43,48,53,25,38,32,28,37,33,35,58,97,42,47,26,34,39,37,25,38,34,60,32,54,25,28,86,89,40,68,32,50,83,32,64,84,46,77,28,96,54,30,42,24,34,40,54,54,96,73,24,41,19,46,19,26,34,17,41,99,63,37,19,24,27,32,34,45,30,21,31,28,51,72,50,92,88,52,64,75,41,75,38,22,53,57,37,44,46,62,46,74,26,69,34,48,30,65,67,56,45,49,49,52,40,54,25,50,40,78,39,94,61,70,64,80,58,48,72,46,71,33,48,46,92,75,86,74,59,91,96,54,51,64,48,54,51,44,56,55,33,47,68,70,46,56,69,72,57,54,70,61,56,86,69,52,58,66,57,42,31,48,52,58,55,59,38,57,45,15,42,33,59,94

Foldseek 3Di:
DDALVVVLQCLLQVPPPDPPPDPVVSLVVNCQSQQWWKWKFAAPWTKGQFKKFWAKDALVQHSLQFAADADCGFQDWDDDDQAIFRWGHHDQGMTIGMQRAKMWIPDPPTDIDGGRVSVRCVFQDDDDPPDDDPRRHIDMGTDPGTPPFDKDFFFDDDDDDPPDDLLNVLVVSLVSHDPVSSVSRPDDSVVSSCCNGGDRRMMGTD/DDALVVVLQCLLQVPPPDPPDDPVVSLVVNCQSQQWWKWKFAQPWTKGQFKKFWAKDALVQHSLQFAADADCGFQDWDDDDQAIFRWGHHDQGMTIGMQRAKMWIPDPPTDIDGGRVSVRCVFQDDDDPPDDDPRRHIDMGTDPGTPPFDKDFFFDDDDDDPPDDLLNVLVVSLVSHDPVSSVSRPDDSVVSSCCNGGDRRMMGTD